Protein 6XD4 (pdb70)

Foldseek 3Di:
DDAAADDDDAAEAEFAQFDFPPPPCVKDKDWDFKAFQFLVRQQQAWFLFKFGHCPQQPNTDTWDFWFAKDKKWKAQVVVGDIDIDIQGTDGSVSRCVVQLVVQVPDDFFWQADKDKDKTWGDFLCNCCVVRNHNYPSCVLQVFQDDDVFRGTGQPAATKMKMDMWHFRIKIADQDPDARGDDPPIDPVNYFIKGWGIFTFGKKIKMKHANDDPVVVVVLVVVCLCQCQVVVHLPDDPVNQVRQQGIWIWIFMCHLQSDTDTDIDGGSVVCNVVSHGHTADSVRRGTTGMTGIATRPRRHTDMHMYMYPHHHQAKEKEKDWADDWDQVDDPVPLWTKIWDKTWIKIFIARTPVRRFYFDDFPDKWKKKWWKWKDADPFFDADVDPVPGPTPIDIDIAIGGSVVRDRMDTDQDDPPDSMDTAWIWIQPPPGHTGIIIGIDMDTDDDPRHHYDYD

InterPro domains:
  IPR001869 Thiol-activated cytolysin [PF01289] (85-357)
  IPR001869 Thiol-activated cytolysin [PR01400] (99-115)
  IPR001869 Thiol-activated cytolysin [PR01400] (241-264)
  IPR001869 Thiol-activated cytolysin [PR01400] (298-315)
  IPR001869 Thiol-activated cytolysin [PR01400] (344-371)
  IPR036359 Thiol-activated cytolysin superfamily [SSF56978] (83-388)
  IPR036363 Thiol-activated cytolysin, alpha-beta domain superfamily [G3DSA:3.90.840.10] (71-267)
  IPR036363 Thiol-activated cytolysin, alpha-beta domain superfamily [G3DSA:3.90.840.10] (268-357)

Sequence (452 aa):
TNNARVELPVINITSFGTKPSFLNIETKEFESSESVVLNHLNRYVFPGSLLGNSIQDLNYKPVFASLNPITVSLSIPAINQNTAITITNPSLSATRAAVYNYLKTADFTQNGQLSYSIQQFSSYDELKVAFGSNVNSRNLFGKNSSSTNVEEGVARQSGFYVKFYQTSFTLDDVPNGSLVKDNNFDSEGIEPVYVSSISYGRGILAIETNEKAEDAKRIINETFNKLFYKKQTNFSQEEKSFIEGADFNLYLVGGDGSTASQQSFKGYEAFVNNHVSQGTFSKDQPGVPIFCSYSYLKDNSPVKTKFKFDIKRPPLYVKLVKENKDINFNDPDGGIYDNKKEAILKIYFYKNRSLVPTLPNPYINFKIREKKKKWQSIAPVYYYSSLDQVPFNISERILTKQNTLQNIFATIQTQDNTEFSLISRIIRGGPAGFRAIEINDYELVEDSNYIIIKD

Secondary structure (DSSP, 8-state):
------PPPPEEEEEES---TTS---EEEEEE--EE--GGGGGG-STT-B---SSTTS--------B--EEEEEEEGGGTEEEEEEESS-SHHHHHHHHHHHHHHS---SS-EEEEEEEEESSGGGGHHHHTS---HHHHHT-SS-BTTB-----SSEEEEEEEEEEEEEE----SS-SBS-TT---TT---EEEEEEEEE--EEEEEESS-HHHHHHHHHHHHIIIIIT------HHHHHHHHHSEEEEEEE-TTS-EEEEEE-SHHHHHHHHSPP---SSS--EEEEEEEEETTT-PBP-EEEEEEEEPPP-EEEEEEE--EEES---SSSEEEEEEEEEEEEEEESSTT--B----TTPPEEEEEEEEEEEEEEEE--SSGGGS--EEEEEEEEE--TT-SSEEEE--BTTBS-EEEEEEEEE---SEEEEEEEEEEEPPBTTBEEE--

Solvent-accessible surface area: 21923 Å² total

Nearest PDB structures (foldseek):
  6xd4-assembly1_A  TM=1.002E+00  e=4.221E-94  Elizabethkingia anophelis
  8g33-assembly1_A  TM=8.822E-01  e=4.189E-73  Elizabethkingia anophelis Ag1
  8g32-assembly1_A  TM=8.192E-01  e=3.496E-24  Elizabethkingia anophelis Ag1
  8g32-assembly2_B  TM=7.578E-01  e=5.707E-24  Elizabethkingia anophelis Ag1
  5aoe-assembly2_B  TM=5.528E-01  e=1.259E-18  Streptococcus pneumoniae

Radius of gyration: 31.75 Å; Cα contacts (8 Å, |Δi|>4): 1108; chains: 1; bounding box: 93×79×48 Å

B-factor: mean 65.63, std 24.32, range [30.53, 226.49]

Structure (mmCIF, N/CA/C/O backbone):
data_6XD4
#
_entry.id   6XD4
#
_cell.length_a   121.740
_cell.length_b   121.740
_cell.length_c   88.910
_cell.angle_alpha   90.000
_cell.angle_beta   90.000
_cell.angle_gamma   90.000
#
_symmetry.space_group_name_H-M   'P 42 21 2'
#
loop_
_entity.id
_entity.type
_entity.pdbx_description
1 polymer Hemolysin
2 non-polymer 'SODIUM ION'
3 non-polymer 'ACETATE ION'
4 water water
#
loop_
_atom_site.group_PDB
_atom_site.id
_atom_site.type_symbol
_atom_site.label_atom_id
_atom_site.label_alt_id
_atom_site.label_comp_id
_atom_site.label_asym_id
_atom_site.label_entity_id
_atom_site.label_seq_id
_atom_site.pdbx_PDB_ins_code
_atom_site.Cartn_x
_atom_site.Cartn_y
_atom_site.Cartn_z
_atom_site.occupancy
_atom_site.B_iso_or_equiv
_atom_site.auth_seq_id
_atom_site.auth_comp_id
_atom_site.auth_asym_id
_atom_site.auth_atom_id
_atom_site.pdbx_PDB_model_num
ATOM 1 N N . THR A 1 32 ? 6.378 -24.079 -2.437 1.00 118.49 34 THR A N 1
ATOM 2 C CA . THR A 1 32 ? 5.309 -24.837 -1.771 1.00 129.12 34 THR A CA 1
ATOM 3 C C . THR A 1 32 ? 4.143 -23.896 -1.400 1.00 133.97 34 THR A C 1
ATOM 4 O O . THR A 1 32 ? 2.972 -24.261 -1.558 1.00 130.98 34 THR A O 1
ATOM 14 N N . ASN A 1 33 ? 4.464 -22.689 -0.918 1.00 132.60 35 ASN A N 1
ATOM 15 C CA . ASN A 1 33 ? 3.456 -21.682 -0.582 1.00 134.26 35 ASN A CA 1
ATOM 16 C C . ASN A 1 33 ? 3.858 -20.344 -1.200 1.00 130.12 35 ASN A C 1
ATOM 17 O O . ASN A 1 33 ? 4.341 -20.321 -2.332 1.00 126.90 35 ASN A O 1
ATOM 28 N N . ASN A 1 34 ? 3.667 -19.229 -0.497 1.00 127.92 36 ASN A N 1
ATOM 29 C CA . ASN A 1 34 ? 3.993 -17.938 -1.099 1.00 117.15 36 ASN A CA 1
ATOM 30 C C . ASN A 1 34 ? 5.510 -17.729 -1.121 1.00 110.70 36 ASN A C 1
ATOM 31 O O . ASN A 1 34 ? 6.261 -18.356 -0.363 1.00 105.16 36 ASN A O 1
ATOM 59 N N . ALA A 1 36 ? 9.000 -14.897 -1.937 1.00 56.90 38 ALA A N 1
ATOM 60 C CA . ALA A 1 36 ? 9.519 -13.529 -1.962 1.00 60.13 38 ALA A CA 1
ATOM 61 C C . ALA A 1 36 ? 10.413 -13.334 -3.182 1.00 50.02 38 ALA A C 1
ATOM 62 O O . ALA A 1 36 ? 11.213 -14.208 -3.526 1.00 45.52 38 ALA A O 1
ATOM 69 N N . ARG A 1 37 ? 10.263 -12.196 -3.852 1.00 46.19 39 ARG A N 1
ATOM 70 C CA . ARG A 1 37 ? 11.148 -11.863 -4.953 1.00 51.10 39 ARG A CA 1
ATOM 71 C C . ARG A 1 37 ? 12.352 -11.147 -4.352 1.00 51.27 39 ARG A C 1
ATOM 72 O O . ARG A 1 37 ? 12.218 -10.019 -3.860 1.00 52.76 39 ARG A O 1
ATOM 93 N N . VAL A 1 38 ? 13.507 -11.806 -4.357 1.00 48.00 40 VAL A N 1
ATOM 94 C CA . VAL A 1 38 ? 14.761 -11.165 -3.943 1.00 51.35 40 VAL A CA 1
ATOM 95 C C . VAL A 1 38 ? 15.164 -10.176 -5.033 1.00 47.99 40 VAL A C 1
ATOM 96 O O . VAL A 1 38 ? 15.463 -10.585 -6.161 1.00 53.54 40 VAL A O 1
ATOM 109 N N . GLU A 1 39 ? 15.110 -8.883 -4.715 1.00 49.51 41 GLU A N 1
ATOM 110 C CA . GLU A 1 39 ? 15.683 -7.839 -5.556 1.00 62.06 41 GLU A CA 1
ATOM 111 C C . GLU A 1 39 ? 17.155 -8.103 -5.855 1.00 63.68 41 GLU A C 1
ATOM 112 O O . GLU A 1 39 ? 17.977 -8.257 -4.944 1.00 59.27 41 GLU A O 1
ATOM 124 N N . LEU A 1 40 ? 17.494 -8.158 -7.125 1.00 62.89 42 LEU A N 1
ATOM 125 C CA . LEU A 1 40 ? 18.896 -8.324 -7.498 1.00 68.67 42 LEU A CA 1
ATOM 126 C C . LEU A 1 40 ? 19.617 -7.001 -7.257 1.00 59.53 42 LEU A C 1
ATOM 127 O O . LEU A 1 40 ? 19.192 -5.959 -7.794 1.00 53.91 42 LEU A O 1
ATOM 143 N N . PRO A 1 41 ? 20.680 -6.973 -6.461 1.00 63.80 43 PRO A N 1
ATOM 144 C CA . PRO A 1 41 ? 21.348 -5.685 -6.200 1.00 60.03 43 PRO A CA 1
ATOM 145 C C . PRO A 1 41 ? 21.965 -5.089 -7.458 1.00 65.13 43 PRO A C 1
ATOM 146 O O . PRO A 1 41 ? 22.279 -5.794 -8.441 1.00 50.66 43 PRO A O 1
ATOM 157 N N . VAL A 1 42 ? 22.102 -3.768 -7.431 1.00 59.92 44 VAL A N 1
ATOM 158 C CA . VAL A 1 42 ? 22.862 -3.092 -8.468 1.00 63.97 44 VAL A CA 1
ATOM 159 C C . VAL A 1 42 ? 24.320 -3.472 -8.314 1.00 51.52 44 VAL A C 1
ATOM 160 O O . VAL A 1 42 ? 24.869 -3.418 -7.214 1.00 58.82 44 VAL A O 1
ATOM 173 N N . ILE A 1 43 ? 24.935 -3.933 -9.394 1.00 50.07 45 ILE A N 1
ATOM 174 C CA . ILE A 1 43 ? 26.362 -4.231 -9.382 1.00 58.23 45 ILE A CA 1
ATOM 175 C C . ILE A 1 43 ? 27.124 -2.903 -9.441 1.00 55.50 45 ILE A C 1
ATOM 176 O O . ILE A 1 43 ? 27.069 -2.189 -10.448 1.00 51.12 45 ILE A O 1
ATOM 192 N N . ASN A 1 44 ? 27.846 -2.581 -8.375 1.00 61.18 46 ASN A N 1
ATOM 193 C CA . ASN A 1 44 ? 28.648 -1.359 -8.335 1.00 70.74 46 ASN A CA 1
ATOM 194 C C . ASN A 1 44 ? 30.068 -1.601 -8.833 1.00 55.63 46 ASN A C 1
ATOM 195 O O . ASN A 1 44 ? 30.823 -2.371 -8.226 1.00 63.05 46 ASN A O 1
ATOM 206 N N . ILE A 1 45 ? 30.423 -0.929 -9.925 1.00 51.55 47 ILE A N 1
ATOM 207 C CA . ILE A 1 45 ? 31.748 -0.996 -10.528 1.00 64.95 47 ILE A CA 1
ATOM 208 C C . ILE A 1 45 ? 32.426 0.366 -10.364 1.00 60.80 47 ILE A C 1
ATOM 209 O O . ILE A 1 45 ? 31.883 1.396 -10.791 1.00 53.48 47 ILE A O 1
ATOM 225 N N . THR A 1 46 ? 33.612 0.378 -9.746 1.00 54.72 48 THR A N 1
ATOM 226 C CA . THR A 1 46 ? 34.484 1.547 -9.740 1.00 54.96 48 THR A CA 1
ATOM 227 C C . THR A 1 46 ? 35.429 1.447 -10.940 1.00 61.24 48 THR A C 1
ATOM 228 O O . THR A 1 46 ? 36.167 0.457 -11.081 1.00 56.64 48 THR A O 1
ATOM 239 N N . SER A 1 47 ? 35.385 2.451 -11.820 1.00 56.10 49 SER A N 1
ATOM 240 C CA . SER A 1 47 ? 36.338 2.575 -12.913 1.00 60.30 49 SER A CA 1
ATOM 241 C C . SER A 1 47 ? 37.129 3.867 -12.735 1.00 59.51 49 SER A C 1
ATOM 242 O O . SER A 1 47 ? 36.810 4.718 -11.904 1.00 51.03 49 SER A O 1
ATOM 250 N N . PHE A 1 48 ? 38.202 3.993 -13.542 1.00 62.97 50 PHE A N 1
ATOM 251 C CA . PHE A 1 48 ? 39.177 5.104 -13.450 1.00 60.98 50 PHE A CA 1
ATOM 252 C C . PHE A 1 48 ? 39.325 5.688 -14.854 1.00 47.37 50 PHE A C 1
ATOM 253 O O . PHE A 1 48 ? 40.227 5.308 -15.620 1.00 53.06 50 PHE A O 1
ATOM 270 N N . GLY A 1 49 ? 38.368 6.544 -15.208 1.00 53.50 51 GLY A N 1
ATOM 271 C CA . GLY A 1 49 ? 38.323 7.205 -16.490 1.00 53.36 51 GLY A CA 1
ATOM 272 C C . GLY A 1 49 ? 37.731 6.419 -17.629 1.00 49.29 51 GLY A C 1
ATOM 273 O O . GLY A 1 49 ? 37.762 6.895 -18.770 1.00 53.44 51 GLY A O 1
ATOM 277 N N . THR A 1 50 ? 37.181 5.235 -17.380 1.00 53.77 52 THR A N 1
ATOM 278 C CA . THR A 1 50 ? 36.704 4.397 -18.471 1.00 50.60 52 THR A CA 1
ATOM 279 C C . THR A 1 50 ? 35.256 4.013 -18.259 1.00 53.31 52 THR A C 1
ATOM 280 O O . THR A 1 50 ? 34.767 3.961 -17.128 1.00 51.71 52 THR A O 1
ATOM 291 N N . LYS A 1 51 ? 34.592 3.724 -19.368 1.00 55.02 53 LYS A N 1
ATOM 292 C CA . LYS A 1 51 ? 33.241 3.170 -19.342 1.00 65.26 53 LYS A CA 1
ATOM 293 C C . LYS A 1 51 ? 32.990 2.488 -20.665 1.00 56.54 53 LYS A C 1
ATOM 294 O O . LYS A 1 51 ? 33.730 2.697 -21.624 1.00 51.37 53 LYS A O 1
ATOM 313 N N . PRO A 1 52 ? 31.987 1.622 -20.738 1.00 51.21 54 PRO A N 1
ATOM 314 C CA . PRO A 1 52 ? 31.600 1.035 -22.022 1.00 63.46 54 PRO A CA 1
ATOM 315 C C . PRO A 1 52 ? 31.092 2.077 -23.017 1.00 57.56 54 PRO A C 1
ATOM 316 O O . PRO A 1 52 ? 30.381 3.017 -22.649 1.00 57.70 54 PRO A O 1
ATOM 327 N N . SER A 1 53 ? 31.429 1.847 -24.292 1.00 65.37 55 SER A N 1
ATOM 328 C CA . SER A 1 53 ? 31.146 2.788 -25.372 1.00 64.84 55 SER A CA 1
ATOM 329 C C . SER A 1 53 ? 29.662 3.111 -25.479 1.00 72.50 55 SER A C 1
ATOM 330 O O . SER A 1 53 ? 29.296 4.251 -25.770 1.00 83.14 55 SER A O 1
ATOM 338 N N . PHE A 1 54 ? 28.787 2.121 -25.279 1.00 70.42 56 PHE A N 1
ATOM 339 C CA . PHE A 1 54 ? 27.338 2.414 -25.327 1.00 77.10 56 PHE A CA 1
ATOM 340 C C . PHE A 1 54 ? 26.821 3.319 -24.111 1.00 86.24 56 PHE A C 1
ATOM 341 O O . PHE A 1 54 ? 25.602 3.378 -23.934 1.00 90.02 56 PHE A O 1
ATOM 358 N N . LEU A 1 55 ? 27.622 4.011 -23.299 1.00 93.64 57 LEU A N 1
ATOM 359 C CA . LEU A 1 55 ? 27.124 4.924 -22.276 1.00 102.22 57 LEU A CA 1
ATOM 360 C C . LEU A 1 55 ? 27.359 6.379 -22.692 1.00 116.79 57 LEU A C 1
ATOM 361 O O . LEU A 1 55 ? 28.268 6.682 -23.478 1.00 108.96 57 LEU A O 1
ATOM 377 N N . ASN A 1 56 ? 26.527 7.277 -22.155 1.00 123.73 58 ASN A N 1
ATOM 378 C CA . ASN A 1 56 ? 26.545 8.709 -22.473 1.00 132.72 58 ASN A CA 1
ATOM 379 C C . ASN A 1 56 ? 26.648 8.943 -23.987 1.00 139.25 58 ASN A C 1
ATOM 380 O O . ASN A 1 56 ? 27.629 9.483 -24.510 1.00 135.08 58 ASN A O 1
ATOM 391 N N . ILE A 1 57 ? 25.586 8.529 -24.678 1.00 136.27 59 ILE A N 1
ATOM 392 C CA . ILE A 1 57 ? 25.519 8.643 -26.130 1.00 128.63 59 ILE A CA 1
ATOM 393 C C . ILE A 1 57 ? 24.068 8.778 -26.582 1.00 145.40 59 ILE A C 1
ATOM 394 O O . ILE A 1 57 ? 23.293 9.546 -26.004 1.00 114.66 59 ILE A O 1
ATOM 398 N N . GLU A 1 77 ? 31.583 10.942 -10.885 1.00 81.53 79 GLU A N 1
ATOM 399 C CA . GLU A 1 77 ? 30.636 10.648 -11.958 1.00 90.70 79 GLU A CA 1
ATOM 400 C C . GLU A 1 77 ? 30.047 9.234 -11.799 1.00 97.93 79 GLU A C 1
ATOM 401 O O . GLU A 1 77 ? 30.727 8.336 -11.305 1.00 91.80 79 GLU A O 1
ATOM 412 N N . THR A 1 78 ? 28.785 9.047 -12.224 1.00 108.96 80 THR A N 1
ATOM 413 C CA . THR A 1 78 ? 28.034 7.808 -12.016 1.00 96.21 80 THR A CA 1
ATOM 414 C C . THR A 1 78 ? 27.121 7.525 -13.208 1.00 99.54 80 THR A C 1
ATOM 415 O O . THR A 1 78 ? 26.495 8.442 -13.745 1.00 99.31 80 THR A O 1
ATOM 426 N N . LYS A 1 79 ? 27.047 6.245 -13.610 1.00 97.82 81 LYS A N 1
ATOM 427 C CA . LYS A 1 79 ? 26.255 5.806 -14.766 1.00 97.79 81 LYS A CA 1
ATOM 428 C C . LYS A 1 79 ? 25.516 4.505 -14.451 1.00 91.88 81 LYS A C 1
ATOM 429 O O . LYS A 1 79 ? 26.167 3.514 -14.099 1.00 80.91 81 LYS A O 1
ATOM 448 N N . GLU A 1 80 ? 24.177 4.485 -14.633 1.00 88.56 82 GLU A N 1
ATOM 449 C CA . GLU A 1 80 ? 23.325 3.312 -14.382 1.00 79.50 82 GLU A CA 1
ATOM 450 C C . GLU A 1 80 ? 22.816 2.748 -15.707 1.00 81.27 82 GLU A C 1
ATOM 451 O O . GLU A 1 80 ? 22.371 3.501 -16.575 1.00 83.00 82 GLU A O 1
ATOM 463 N N . PHE A 1 81 ? 22.905 1.423 -15.874 1.00 78.74 83 PHE A N 1
ATOM 464 C CA . PHE A 1 81 ? 22.431 0.776 -17.098 1.00 75.05 83 PHE A CA 1
ATOM 465 C C . PHE A 1 81 ? 22.144 -0.704 -16.848 1.00 59.98 83 PHE A C 1
ATOM 466 O O . PHE A 1 81 ? 22.479 -1.259 -15.802 1.00 63.34 83 PHE A O 1
ATOM 483 N N . GLU A 1 82 ? 21.513 -1.337 -17.830 1.00 57.18 84 GLU A N 1
ATOM 484 C CA . GLU A 1 82 ? 20.952 -2.666 -17.646 1.00 67.05 84 GLU A CA 1
ATOM 485 C C . GLU A 1 82 ? 21.408 -3.635 -18.730 1.00 61.57 84 GLU A C 1
ATOM 486 O O . GLU A 1 82 ? 21.685 -3.267 -19.871 1.00 60.22 84 GLU A O 1
ATOM 498 N N . SER A 1 83 ? 21.490 -4.897 -18.353 1.00 56.56 85 SER A N 1
ATOM 499 C CA . SER A 1 83 ? 21.775 -5.962 -19.296 1.00 62.85 85 SER A CA 1
ATOM 500 C C . SER A 1 83 ? 20.792 -7.082 -18.989 1.00 56.22 85 SER A C 1
ATOM 501 O O . SER A 1 83 ? 20.264 -7.181 -17.873 1.00 52.45 85 SER A O 1
ATOM 509 N N . SER A 1 84 ? 20.554 -7.932 -20.006 1.00 51.62 86 SER A N 1
ATOM 510 C CA . SER A 1 84 ? 19.598 -9.015 -19.909 1.00 54.69 86 SER A CA 1
ATOM 511 C C . SER A 1 84 ? 20.164 -10.306 -20.455 1.00 57.15 86 SER A C 1
ATOM 512 O O . SER A 1 84 ? 19.397 -11.250 -20.683 1.00 63.38 86 SER A O 1
ATOM 520 N N . GLU A 1 85 ? 21.463 -10.373 -20.697 1.00 53.73 87 GLU A N 1
ATOM 521 C CA . GLU A 1 85 ? 22.141 -11.584 -21.152 1.00 48.29 87 GLU A CA 1
ATOM 522 C C . GLU A 1 85 ? 23.318 -11.810 -20.202 1.00 44.96 87 GLU A C 1
ATOM 523 O O . GLU A 1 85 ? 23.959 -10.851 -19.769 1.00 51.62 87 GLU A O 1
ATOM 535 N N . SER A 1 86 ? 23.577 -13.064 -19.838 1.00 43.91 88 SER A N 1
ATOM 536 C CA . SER A 1 86 ? 24.667 -13.383 -18.931 1.00 35.10 88 SER A CA 1
ATOM 537 C C . SER A 1 86 ? 25.504 -14.442 -19.594 1.00 40.02 88 SER A C 1
ATOM 538 O O . SER A 1 86 ? 24.970 -15.459 -20.052 1.00 39.07 88 SER A O 1
ATOM 546 N N . VAL A 1 87 ? 26.822 -14.209 -19.615 1.00 33.98 89 VAL A N 1
ATOM 547 C CA . VAL A 1 87 ? 27.704 -15.254 -20.085 1.00 36.74 89 VAL A CA 1
ATOM 548 C C . VAL A 1 87 ? 27.590 -16.448 -19.185 1.00 35.24 89 VAL A C 1
ATOM 549 O O . VAL A 1 87 ? 27.556 -16.337 -17.953 1.00 38.36 89 VAL A O 1
ATOM 562 N N . VAL A 1 88 ? 27.539 -17.620 -19.798 1.00 34.55 90 VAL A N 1
ATOM 563 C CA . VAL A 1 88 ? 27.365 -18.886 -19.085 1.00 35.09 90 VAL A CA 1
ATOM 564 C C . VAL A 1 88 ? 28.741 -19.535 -19.004 1.00 36.55 90 VAL A C 1
ATOM 565 O O . VAL A 1 88 ? 29.214 -20.088 -19.987 1.00 34.63 90 VAL A O 1
ATOM 578 N N . LEU A 1 89 ? 29.417 -19.398 -17.860 1.00 44.23 91 LEU A N 1
ATOM 579 C CA . LEU A 1 89 ? 30.705 -20.078 -17.687 1.00 42.36 91 LEU A CA 1
ATOM 580 C C . LEU A 1 89 ? 30.454 -21.567 -17.838 1.00 43.18 91 LEU A C 1
ATOM 581 O O . LEU A 1 89 ? 29.414 -22.068 -17.421 1.00 45.09 91 LEU A O 1
ATOM 597 N N . ASN A 1 90 ? 31.407 -22.278 -18.426 1.00 38.51 92 ASN A N 1
ATOM 598 C CA . ASN A 1 90 ? 31.131 -23.631 -18.869 1.00 50.57 92 ASN A CA 1
ATOM 599 C C . ASN A 1 90 ? 30.985 -24.619 -17.722 1.00 46.50 92 ASN A C 1
ATOM 600 O O . ASN A 1 90 ? 30.469 -25.706 -17.960 1.00 41.81 92 ASN A O 1
ATOM 611 N N . HIS A 1 91 ? 31.430 -24.286 -16.491 1.00 40.33 93 HIS A N 1
ATOM 612 C CA . HIS A 1 91 ? 31.126 -25.173 -15.368 1.00 51.76 93 HIS A CA 1
ATOM 613 C C . HIS A 1 91 ? 29.645 -25.138 -15.012 1.00 49.19 93 HIS A C 1
ATOM 614 O O . HIS A 1 91 ? 29.158 -26.074 -14.366 1.00 48.54 93 HIS A O 1
ATOM 628 N N . LEU A 1 92 ? 28.916 -24.140 -15.507 1.00 42.69 94 LEU A N 1
ATOM 629 C CA . LEU A 1 92 ? 27.493 -24.004 -15.249 1.00 38.13 94 LEU A CA 1
ATOM 630 C C . LEU A 1 92 ? 26.599 -24.502 -16.369 1.00 43.37 94 LEU A C 1
ATOM 631 O O . LEU A 1 92 ? 25.387 -24.404 -16.250 1.00 42.04 94 LEU A O 1
ATOM 647 N N . ASN A 1 93 ? 27.152 -25.106 -17.405 1.00 36.32 95 ASN A N 1
ATOM 648 C CA . ASN A 1 93 ? 26.355 -25.421 -18.593 1.00 41.86 95 ASN A CA 1
ATOM 649 C C . ASN A 1 93 ? 25.198 -26.370 -18.291 1.00 43.65 95 ASN A C 1
ATOM 650 O O . ASN A 1 93 ? 24.193 -26.355 -19.006 1.00 39.96 95 ASN A O 1
ATOM 661 N N . ARG A 1 94 ? 25.362 -27.250 -17.306 1.00 46.19 96 ARG A N 1
ATOM 662 C CA . ARG A 1 94 ? 24.333 -28.214 -16.944 1.00 44.09 96 ARG A CA 1
ATOM 663 C C . ARG A 1 94 ? 23.067 -27.560 -16.393 1.00 37.98 96 ARG A C 1
ATOM 664 O O . ARG A 1 94 ? 22.006 -28.179 -16.439 1.00 39.54 96 ARG A O 1
ATOM 685 N N . TYR A 1 95 ? 23.162 -26.347 -15.849 1.00 38.23 97 TYR A N 1
ATOM 686 C CA . TYR A 1 95 ? 22.008 -25.624 -15.335 1.00 42.92 97 TYR A CA 1
ATOM 687 C C . TYR A 1 95 ? 21.378 -24.703 -16.379 1.00 44.17 97 TYR A C 1
ATOM 688 O O . TYR A 1 95 ? 20.400 -24.009 -16.069 1.00 39.41 97 TYR A O 1
ATOM 706 N N . VAL A 1 96 ? 21.890 -24.662 -17.599 1.00 39.81 98 VAL A N 1
ATOM 707 C CA . VAL A 1 96 ? 21.478 -23.653 -18.571 1.00 36.24 98 VAL A CA 1
ATOM 708 C C . VAL A 1 96 ? 20.876 -24.394 -19.756 1.00 35.18 98 VAL A C 1
ATOM 709 O O . VAL A 1 96 ? 21.544 -24.834 -20.688 1.00 46.98 98 VAL A O 1
ATOM 722 N N . PHE A 1 97 ? 19.555 -24.537 -19.707 1.00 39.27 99 PHE A N 1
ATOM 723 C CA . PHE A 1 97 ? 18.735 -25.179 -20.699 1.00 43.65 99 PHE A CA 1
ATOM 724 C C . PHE A 1 97 ? 17.368 -24.521 -20.630 1.00 37.48 99 PHE A C 1
ATOM 725 O O . PHE A 1 97 ? 16.987 -23.984 -19.575 1.00 36.22 99 PHE A O 1
ATOM 742 N N . PRO A 1 98 ? 16.620 -24.501 -21.722 1.00 40.89 100 PRO A N 1
ATOM 743 C CA . PRO A 1 98 ? 15.288 -23.890 -21.677 1.00 44.86 100 PRO A CA 1
ATOM 744 C C . PRO A 1 98 ? 14.444 -24.530 -20.574 1.00 39.66 100 PRO A C 1
ATOM 745 O O . PRO A 1 98 ? 14.337 -25.763 -20.484 1.00 40.60 100 PRO A O 1
ATOM 756 N N . GLY A 1 99 ? 13.830 -23.684 -19.742 1.00 42.37 101 GLY A N 1
ATOM 757 C CA . GLY A 1 99 ? 13.047 -24.119 -18.609 1.00 45.61 101 GLY A CA 1
ATOM 758 C C . GLY A 1 99 ? 13.805 -24.280 -17.308 1.00 44.23 101 GLY A C 1
ATOM 759 O O . GLY A 1 99 ? 13.173 -24.454 -16.246 1.00 48.73 101 GLY A O 1
ATOM 763 N N . SER A 1 100 ? 15.128 -24.265 -17.345 1.00 47.66 102 SER A N 1
ATOM 764 C CA . SER A 1 100 ? 15.892 -24.537 -16.145 1.00 41.89 102 SER A CA 1
ATOM 765 C C . SER A 1 100 ? 15.484 -23.576 -15.043 1.00 39.97 102 SER A C 1
ATOM 766 O O . SER A 1 100 ? 15.518 -22.362 -15.224 1.00 41.13 102 SER A O 1
ATOM 774 N N . LEU A 1 101 ? 15.117 -24.122 -13.893 1.00 39.72 103 LEU A N 1
ATOM 775 C CA . LEU A 1 101 ? 14.598 -23.355 -12.778 1.00 38.45 103 LEU A CA 1
ATOM 776 C C . LEU A 1 101 ? 15.692 -23.177 -11.750 1.00 40.76 103 LEU A C 1
ATOM 777 O O . LEU A 1 101 ? 16.280 -24.164 -11.286 1.00 46.51 103 LEU A O 1
ATOM 793 N N . LEU A 1 102 ? 15.956 -21.929 -11.376 1.00 42.42 104 LEU A N 1
ATOM 794 C CA . LEU A 1 102 ? 17.101 -21.588 -10.542 1.00 44.68 104 LEU A CA 1
ATOM 795 C C . LEU A 1 102 ? 16.663 -20.676 -9.409 1.00 43.93 104 LEU A C 1
ATOM 796 O O . LEU A 1 102 ? 15.754 -19.862 -9.559 1.00 35.92 104 LEU A O 1
ATOM 829 N N . GLY A 1 104 ? 16.175 -17.595 -7.286 1.00 47.47 106 GLY A N 1
ATOM 830 C CA . GLY A 1 104 ? 16.147 -16.207 -7.733 1.00 38.12 106 GLY A CA 1
ATOM 831 C C . GLY A 1 104 ? 17.238 -15.323 -7.173 1.00 50.09 106 GLY A C 1
ATOM 832 O O . GLY A 1 104 ? 17.487 -14.239 -7.724 1.00 53.04 106 GLY A O 1
ATOM 836 N N . ASN A 1 105 ? 17.889 -15.758 -6.097 1.00 45.76 107 ASN A N 1
ATOM 837 C CA . ASN A 1 105 ? 18.946 -15.014 -5.428 1.00 53.40 107 ASN A CA 1
ATOM 838 C C . ASN A 1 105 ? 20.309 -15.664 -5.634 1.00 51.01 107 ASN A C 1
ATOM 839 O O . ASN A 1 105 ? 21.254 -15.371 -4.902 1.00 59.34 107 ASN A O 1
ATOM 850 N N . SER A 1 106 ? 20.421 -16.530 -6.630 1.00 49.38 108 SER A N 1
ATOM 851 C CA . SER A 1 106 ? 21.626 -17.283 -6.880 1.00 47.82 108 SER A CA 1
ATOM 852 C C . SER A 1 106 ? 22.195 -17.078 -8.286 1.00 45.57 108 SER A C 1
ATOM 853 O O . SER A 1 106 ? 23.168 -17.760 -8.637 1.00 47.41 108 SER A O 1
ATOM 861 N N . ILE A 1 107 ? 21.633 -16.185 -9.102 1.00 47.42 109 ILE A N 1
ATOM 862 C CA . ILE A 1 107 ? 21.996 -16.082 -10.521 1.00 48.29 109 ILE A CA 1
ATOM 863 C C . ILE A 1 107 ? 23.011 -14.975 -10.761 1.00 50.33 109 ILE A C 1
ATOM 864 O O . ILE A 1 107 ? 23.851 -15.103 -11.652 1.00 44.06 109 ILE A O 1
ATOM 880 N N . GLN A 1 108 ? 22.892 -13.853 -10.047 1.00 38.03 110 GLN A N 1
ATOM 881 C CA . GLN A 1 108 ? 23.756 -12.710 -10.330 1.00 49.44 110 GLN A CA 1
ATOM 882 C C . GLN A 1 108 ? 25.220 -12.998 -9.959 1.00 50.05 110 GLN A C 1
ATOM 883 O O . GLN A 1 108 ? 26.134 -12.553 -10.648 1.00 44.62 110 GLN A O 1
ATOM 897 N N . ASP A 1 109 ? 25.473 -13.763 -8.903 1.00 46.62 111 ASP A N 1
ATOM 898 C CA . ASP A 1 109 ? 26.827 -14.152 -8.524 1.00 45.61 111 ASP A CA 1
ATOM 899 C C . ASP A 1 109 ? 27.262 -15.431 -9.218 1.00 54.03 111 ASP A C 1
ATOM 900 O O . ASP A 1 109 ? 28.329 -15.976 -8.906 1.00 51.10 111 ASP A O 1
ATOM 909 N N . LEU A 1 110 ? 26.449 -15.915 -10.151 1.00 52.40 112 LEU A N 1
ATOM 910 C CA . LEU A 1 110 ? 26.640 -17.164 -10.869 1.00 51.05 112 LEU A CA 1
ATOM 911 C C . LEU A 1 110 ? 26.723 -18.369 -9.950 1.00 43.87 112 LEU A C 1
ATOM 912 O O . LEU A 1 110 ? 27.243 -19.406 -10.326 1.00 49.52 112 LEU A O 1
ATOM 928 N N . ASN A 1 111 ? 26.255 -18.279 -8.728 1.00 46.01 113 ASN A N 1
ATOM 929 C CA . ASN A 1 111 ? 26.284 -19.458 -7.867 1.00 54.58 113 ASN A CA 1
ATOM 930 C C . ASN A 1 111 ? 24.936 -20.155 -7.970 1.00 46.10 113 ASN A C 1
ATOM 931 O O . ASN A 1 111 ? 24.202 -20.313 -7.004 1.00 51.44 113 ASN A O 1
ATOM 942 N N . TYR A 1 112 ? 24.628 -20.527 -9.219 1.00 52.63 114 TYR A N 1
ATOM 943 C CA . TYR A 1 112 ? 23.369 -21.168 -9.575 1.00 49.13 114 TYR A CA 1
ATOM 944 C C . TYR A 1 112 ? 23.005 -22.247 -8.580 1.00 46.54 114 TYR A C 1
ATOM 945 O O . TYR A 1 112 ? 23.828 -23.105 -8.267 1.00 45.36 114 TYR A O 1
ATOM 963 N N . LYS A 1 113 ? 21.739 -22.250 -8.164 1.00 50.15 115 LYS A N 1
ATOM 964 C CA . LYS A 1 113 ? 21.172 -23.285 -7.303 1.00 49.62 115 LYS A CA 1
ATOM 965 C C . LYS A 1 113 ? 19.861 -23.733 -7.944 1.00 43.68 115 LYS A C 1
ATOM 966 O O . LYS A 1 113 ? 18.900 -22.939 -8.013 1.00 44.11 115 LYS A O 1
ATOM 985 N N . PRO A 1 114 ? 19.783 -24.930 -8.476 1.00 36.42 116 PRO A N 1
ATOM 986 C CA . PRO A 1 114 ? 18.574 -25.342 -9.181 1.00 47.82 116 PRO A CA 1
ATOM 987 C C . PRO A 1 114 ? 17.435 -25.569 -8.219 1.00 46.04 116 PRO A C 1
ATOM 988 O O . PRO A 1 114 ? 17.626 -25.951 -7.067 1.00 51.70 116 PRO A O 1
ATOM 999 N N . VAL A 1 115 ? 16.236 -25.294 -8.707 1.00 48.75 117 VAL A N 1
ATOM 1000 C CA . VAL A 1 115 ? 15.011 -25.611 -8.007 1.00 43.60 117 VAL A CA 1
ATOM 1001 C C . VAL A 1 115 ? 14.403 -26.782 -8.751 1.00 48.33 117 VAL A C 1
ATOM 1002 O O . VAL A 1 115 ? 14.094 -26.676 -9.944 1.00 44.51 117 VAL A O 1
ATOM 1015 N N . PHE A 1 116 ? 14.328 -27.915 -8.077 1.00 52.52 118 PHE A N 1
ATOM 1016 C CA . PHE A 1 116 ? 13.697 -29.111 -8.625 1.00 49.05 118 PHE A CA 1
ATOM 1017 C C . PHE A 1 116 ? 12.189 -28.975 -8.610 1.00 46.65 118 PHE A C 1
ATOM 1018 O O . PHE A 1 116 ? 11.583 -28.683 -7.573 1.00 51.39 118 PHE A O 1
ATOM 1035 N N . ALA A 1 117 ? 11.607 -29.114 -9.788 1.00 51.32 119 ALA A N 1
ATOM 1036 C CA . ALA A 1 117 ? 10.179 -28.947 -9.959 1.00 56.20 119 ALA A CA 1
ATOM 1037 C C . ALA A 1 117 ? 9.774 -29.729 -11.191 1.00 50.64 119 ALA A C 1
ATOM 1038 O O . ALA A 1 117 ? 10.587 -30.005 -12.067 1.00 51.79 119 ALA A O 1
ATOM 1045 N N . SER A 1 118 ? 8.493 -30.089 -11.256 1.00 65.52 120 SER A N 1
ATOM 1046 C CA . SER A 1 118 ? 7.960 -30.679 -12.479 1.00 62.69 120 SER A CA 1
ATOM 1047 C C . SER A 1 118 ? 7.412 -29.592 -13.387 1.00 47.19 120 SER A C 1
ATOM 1048 O O . SER A 1 118 ? 6.574 -28.782 -12.973 1.00 44.97 120 SER A O 1
ATOM 1056 N N . LEU A 1 119 ? 7.893 -29.568 -14.626 1.00 46.93 121 LEU A N 1
ATOM 1057 C CA . LEU A 1 119 ? 7.531 -28.520 -15.566 1.00 47.96 121 LEU A CA 1
ATOM 1058 C C . LEU A 1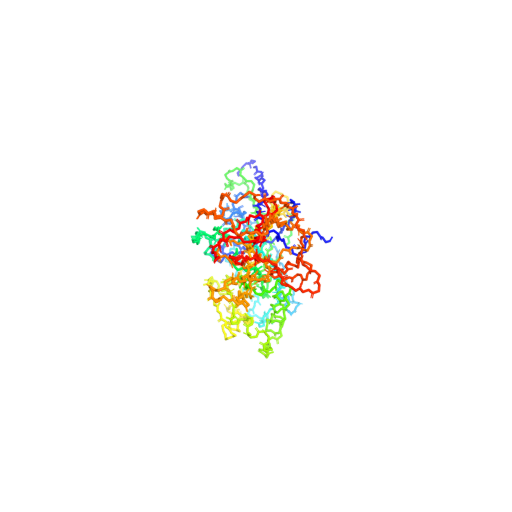 119 ? 6.611 -29.018 -16.675 1.00 43.90 121 LEU A C 1
ATOM 1059 O O . LEU A 1 119 ? 6.692 -30.175 -17.101 1.00 50.03 121 LEU A O 1
ATOM 1075 N N . ASN A 1 120 ? 5.717 -28.110 -17.120 1.00 44.36 122 ASN A N 1
ATOM 1076 C CA . ASN A 1 120 ? 4.869 -28.341 -18.277 1.00 49.05 122 ASN A CA 1
ATOM 1077 C C . ASN A 1 120 ? 5.706 -28.301 -19.545 1.00 47.97 122 ASN A C 1
ATOM 1078 O O . ASN A 1 120 ? 6.857 -27.858 -19.515 1.00 49.97 122 ASN A O 1
ATOM 1089 N N . PRO A 1 121 ? 5.162 -28.782 -20.659 1.00 49.16 123 PRO A N 1
ATOM 1090 C CA . PRO A 1 121 ? 5.911 -28.709 -21.917 1.00 45.12 123 PRO A CA 1
ATOM 1091 C C . PRO A 1 121 ? 6.222 -27.275 -22.299 1.00 46.91 123 PRO A C 1
ATOM 1092 O O . PRO A 1 121 ? 5.486 -26.332 -21.996 1.00 41.05 123 PRO A O 1
ATOM 1103 N N . ILE A 1 122 ? 7.295 -27.119 -23.047 1.00 44.16 124 ILE A N 1
ATOM 1104 C CA . ILE A 1 122 ? 7.766 -25.797 -23.430 1.00 46.64 124 ILE A CA 1
ATOM 1105 C C . ILE A 1 122 ? 7.986 -25.840 -24.923 1.00 35.78 124 ILE A C 1
ATOM 1106 O O . ILE A 1 122 ? 8.308 -26.884 -25.492 1.00 47.45 124 ILE A O 1
ATOM 1122 N N . THR A 1 123 ? 7.861 -24.705 -25.565 1.00 38.75 125 THR A N 1
ATOM 1123 C CA . THR A 1 123 ? 8.073 -24.636 -27.004 1.00 47.15 125 THR A CA 1
ATOM 1124 C C . THR A 1 123 ? 9.181 -23.627 -27.234 1.00 45.75 125 THR A C 1
ATOM 1125 O O . THR A 1 123 ? 9.133 -22.531 -26.682 1.00 40.32 125 THR A O 1
ATOM 1136 N N . VAL A 1 124 ? 10.186 -24.012 -28.010 1.00 42.03 126 VAL A N 1
ATOM 1137 C CA . VAL A 1 124 ? 11.363 -23.192 -28.220 1.00 44.52 126 VAL A CA 1
ATOM 1138 C C . VAL A 1 124 ? 11.516 -22.998 -29.716 1.00 46.27 126 VAL A C 1
ATOM 1139 O O . VAL A 1 124 ? 11.129 -23.850 -30.527 1.00 41.49 126 VAL A O 1
ATOM 1152 N N . SER A 1 125 ? 12.047 -21.839 -30.088 1.00 37.87 127 SER A N 1
ATOM 1153 C CA . SER A 1 125 ? 12.496 -21.605 -31.450 1.00 42.49 127 SER A CA 1
ATOM 1154 C C . SER A 1 125 ? 13.988 -21.881 -31.490 1.00 48.58 127 SER A C 1
ATOM 1155 O O . SER A 1 125 ? 14.748 -21.284 -30.718 1.00 41.84 127 SER A O 1
ATOM 1163 N N . LEU A 1 126 ? 14.379 -22.822 -32.346 1.00 39.80 128 LEU A N 1
ATOM 1164 C CA . LEU A 1 126 ? 15.770 -23.201 -32.606 1.00 45.56 128 LEU A CA 1
ATOM 1165 C C . LEU A 1 126 ? 16.186 -22.515 -33.900 1.00 41.27 128 LEU A C 1
ATOM 1166 O O . LEU A 1 126 ? 15.643 -22.800 -34.962 1.00 53.83 128 LEU A O 1
ATOM 1182 N N . SER A 1 127 ? 17.096 -21.570 -33.795 1.00 46.89 129 SER A N 1
ATOM 1183 C CA . SER A 1 127 ? 17.602 -20.810 -34.927 1.00 47.03 129 SER A CA 1
ATOM 1184 C C . SER A 1 127 ? 19.080 -21.080 -35.121 1.00 47.45 129 SER A C 1
ATOM 1185 O O . SER A 1 127 ? 19.828 -21.199 -34.147 1.00 41.40 129 SER A O 1
ATOM 1193 N N . ILE A 1 128 ? 19.475 -21.180 -36.388 1.00 48.57 130 ILE A N 1
ATOM 1194 C CA . ILE A 1 128 ? 20.862 -21.153 -36.860 1.00 42.76 130 ILE A CA 1
ATOM 1195 C C . ILE A 1 128 ? 20.995 -19.804 -37.541 1.00 46.85 130 ILE A C 1
ATOM 1196 O O . ILE A 1 128 ? 20.683 -19.693 -38.730 1.00 52.86 130 ILE A O 1
ATOM 1212 N N . PRO A 1 129 ? 21.406 -18.753 -36.822 1.00 49.12 131 PRO A N 1
ATOM 1213 C CA . PRO A 1 129 ? 21.364 -17.410 -37.428 1.00 53.15 131 PRO A CA 1
ATOM 1214 C C . PRO A 1 129 ? 22.360 -17.194 -38.570 1.00 56.18 131 PRO A C 1
ATOM 1215 O O . PRO A 1 129 ? 22.083 -16.379 -39.457 1.00 65.08 131 PRO A O 1
ATOM 1226 N N . ALA A 1 130 ? 23.499 -17.892 -38.605 1.00 48.59 132 ALA A N 1
ATOM 1227 C CA . ALA A 1 130 ? 24.396 -17.708 -39.737 1.00 48.49 132 ALA A CA 1
ATOM 1228 C C . ALA A 1 130 ? 23.734 -18.061 -41.068 1.00 51.36 132 ALA A C 1
ATOM 1229 O O . ALA A 1 130 ? 24.175 -17.564 -42.118 1.00 50.50 132 ALA A O 1
ATOM 1236 N N . ILE A 1 131 ? 22.713 -18.919 -41.054 1.00 54.08 133 ILE A N 1
ATOM 1237 C CA . ILE A 1 131 ? 22.018 -19.285 -42.277 1.00 53.99 133 ILE A CA 1
ATOM 1238 C C . ILE A 1 131 ? 20.542 -18.953 -42.161 1.00 55.35 133 ILE A C 1
ATOM 1239 O O . ILE A 1 131 ? 19.715 -19.615 -42.793 1.00 62.36 133 ILE A O 1
ATOM 1255 N N . ASN A 1 132 ? 20.190 -17.975 -41.338 1.00 56.31 134 ASN A N 1
ATOM 1256 C CA . ASN A 1 132 ? 18.797 -17.517 -41.203 1.00 62.12 134 ASN A CA 1
ATOM 1257 C C . ASN A 1 132 ? 17.781 -18.672 -41.253 1.00 56.76 134 ASN A C 1
ATOM 1258 O O . ASN A 1 132 ? 16.815 -18.647 -41.999 1.00 48.25 134 ASN A O 1
ATOM 1269 N N . GLN A 1 133 ? 18.029 -19.722 -40.464 1.00 53.64 135 GLN A N 1
ATOM 1270 C CA . GLN A 1 133 ? 17.076 -20.826 -40.312 1.00 55.60 135 GLN A CA 1
ATOM 1271 C C . GLN A 1 133 ? 16.405 -20.730 -38.951 1.00 56.27 135 GLN A C 1
ATOM 1272 O O . GLN A 1 133 ? 17.051 -20.341 -37.969 1.00 55.89 135 GLN A O 1
ATOM 1286 N N . ASN A 1 134 ? 15.107 -21.024 -38.908 1.00 57.87 136 ASN A N 1
ATOM 1287 C CA . ASN A 1 134 ? 14.321 -20.968 -37.677 1.00 57.08 136 ASN A CA 1
ATOM 1288 C C . ASN A 1 134 ? 13.363 -22.149 -37.699 1.00 55.85 136 ASN A C 1
ATOM 1289 O O . ASN A 1 134 ? 12.708 -22.393 -38.716 1.00 70.58 136 ASN A O 1
ATOM 1300 N N . THR A 1 135 ? 13.266 -22.880 -36.594 1.00 48.57 137 THR A N 1
ATOM 1301 C CA . THR A 1 135 ? 12.345 -24.010 -36.506 1.00 53.51 137 THR A CA 1
ATOM 1302 C C . THR A 1 135 ? 11.818 -24.127 -35.081 1.00 53.14 137 THR A C 1
ATOM 1303 O O . THR A 1 135 ? 12.514 -23.820 -34.108 1.00 48.34 137 THR A O 1
ATOM 1314 N N . ALA A 1 136 ? 10.558 -24.487 -34.967 1.00 52.43 138 ALA A N 1
ATOM 1315 C CA . ALA A 1 136 ? 9.895 -24.541 -33.680 1.00 47.50 138 ALA A CA 1
ATOM 1316 C C . ALA A 1 136 ? 9.930 -25.992 -33.258 1.00 53.40 138 ALA A C 1
ATOM 1317 O O . ALA A 1 136 ? 9.777 -26.882 -34.099 1.00 53.89 138 ALA A O 1
ATOM 1324 N N . ILE A 1 137 ? 10.157 -26.218 -31.965 1.00 49.88 139 ILE A N 1
ATOM 1325 C CA . ILE A 1 137 ? 10.245 -27.554 -31.392 1.00 42.52 139 ILE A CA 1
ATOM 1326 C C . ILE A 1 137 ? 9.598 -27.450 -30.031 1.00 40.44 139 ILE A C 1
ATOM 1327 O O . ILE A 1 137 ? 9.839 -26.486 -29.294 1.00 44.95 139 ILE A O 1
ATOM 1343 N N . THR A 1 138 ? 8.838 -28.451 -29.659 1.00 40.39 140 THR A N 1
ATOM 1344 C CA . THR A 1 138 ? 8.278 -28.492 -28.321 1.00 40.48 140 THR A CA 1
ATOM 1345 C C . THR A 1 138 ? 9.011 -29.536 -27.524 1.00 38.15 140 THR A C 1
ATOM 1346 O O . THR A 1 138 ? 9.212 -30.673 -27.997 1.00 42.55 140 THR A O 1
ATOM 1357 N N . ILE A 1 139 ? 9.442 -29.161 -26.336 1.00 37.20 141 ILE A N 1
ATOM 1358 C CA . ILE A 1 139 ? 10.206 -30.047 -25.457 1.00 41.81 141 ILE A CA 1
ATOM 1359 C C . ILE A 1 139 ? 9.207 -30.435 -24.385 1.00 40.69 141 ILE A C 1
ATOM 1360 O O . ILE A 1 139 ? 8.729 -29.573 -23.644 1.00 41.09 141 ILE A O 1
ATOM 1376 N N . THR A 1 140 ? 8.847 -31.713 -24.326 1.00 34.78 142 THR A N 1
ATOM 1377 C CA . THR A 1 140 ? 7.728 -32.117 -23.468 1.00 43.73 142 THR A CA 1
ATOM 1378 C C . THR A 1 140 ? 8.121 -32.098 -21.999 1.00 43.44 142 THR A C 1
ATOM 1379 O O . THR A 1 140 ? 7.297 -31.737 -21.149 1.00 43.25 142 THR A O 1
ATOM 1390 N N . ASN A 1 141 ? 9.372 -32.480 -21.678 1.00 44.04 143 ASN A N 1
ATOM 1391 C CA . ASN A 1 141 ? 9.850 -32.603 -20.299 1.00 43.54 143 ASN A CA 1
ATOM 1392 C C . ASN A 1 141 ? 11.154 -31.833 -20.152 1.00 44.28 143 ASN A C 1
ATOM 1393 O O . ASN A 1 141 ? 12.252 -32.406 -20.151 1.00 40.16 143 ASN A O 1
ATOM 1404 N N . PRO A 1 142 ? 11.056 -30.502 -19.980 1.00 41.12 144 PRO A N 1
ATOM 1405 C CA . PRO A 1 142 ? 12.249 -29.653 -19.875 1.00 35.42 144 PRO A CA 1
ATOM 1406 C C . PRO A 1 142 ? 13.274 -30.196 -18.920 1.00 43.62 144 PRO A C 1
ATOM 1407 O O . PRO A 1 142 ? 12.970 -30.528 -17.773 1.00 41.13 144 PRO A O 1
ATOM 1418 N N . SER A 1 143 ? 14.481 -30.400 -19.436 1.00 40.54 145 SER A N 1
ATOM 1419 C CA . SER A 1 143 ? 15.641 -30.788 -18.653 1.00 41.28 145 SER A CA 1
ATOM 1420 C C . SER A 1 143 ? 16.824 -30.520 -19.558 1.00 37.91 145 SER A C 1
ATOM 1421 O O . SER A 1 143 ? 16.671 -30.243 -20.748 1.00 41.60 145 SER A O 1
ATOM 1429 N N . LEU A 1 144 ? 18.014 -30.640 -18.994 1.00 44.86 146 LEU A N 1
ATOM 1430 C CA . LEU A 1 144 ? 19.204 -30.577 -19.830 1.00 37.99 146 LEU A CA 1
ATOM 1431 C C . LEU A 1 144 ? 19.141 -31.645 -20.911 1.00 41.99 146 LEU A C 1
ATOM 1432 O O . LEU A 1 144 ? 19.438 -31.390 -22.087 1.00 32.93 146 LEU A O 1
ATOM 1448 N N . SER A 1 145 ? 18.795 -32.871 -20.528 1.00 38.39 147 SER A N 1
ATOM 1449 C CA . SER A 1 145 ? 18.877 -33.955 -21.510 1.00 37.51 147 SER A CA 1
ATOM 1450 C C . SER A 1 145 ? 17.737 -33.906 -22.519 1.00 37.20 147 SER A C 1
ATOM 1451 O O . SER A 1 145 ? 17.914 -34.341 -23.650 1.00 37.99 147 SER A O 1
ATOM 1459 N N . ALA A 1 146 ? 16.576 -33.331 -22.153 1.00 39.33 148 ALA A N 1
ATOM 1460 C CA . ALA A 1 146 ? 15.534 -33.184 -23.163 1.00 42.05 148 ALA A CA 1
ATOM 1461 C C . ALA A 1 146 ? 15.947 -32.152 -24.208 1.00 40.50 148 ALA A C 1
ATOM 1462 O O . ALA A 1 146 ? 15.663 -32.299 -25.404 1.00 40.13 148 ALA A O 1
ATOM 1469 N N . THR A 1 147 ? 16.652 -31.120 -23.777 1.00 37.98 149 THR A N 1
ATOM 1470 C CA . THR A 1 147 ? 17.138 -30.105 -24.709 1.00 38.32 149 THR A CA 1
ATOM 1471 C C . THR A 1 147 ? 18.149 -30.693 -25.663 1.00 33.06 149 THR A C 1
ATOM 1472 O O . THR A 1 147 ? 18.086 -30.479 -26.884 1.00 36.91 149 THR A O 1
ATOM 1483 N N . ARG A 1 148 ? 19.068 -31.479 -25.149 1.00 39.12 150 ARG A N 1
ATOM 1484 C CA . ARG A 1 148 ? 20.109 -31.968 -26.035 1.00 43.05 150 ARG A CA 1
ATOM 1485 C C . ARG A 1 148 ? 19.547 -33.008 -26.987 1.00 40.24 150 ARG A C 1
ATOM 1486 O O . ARG A 1 148 ? 19.922 -33.051 -28.156 1.00 38.66 150 ARG A O 1
ATOM 1507 N N . ALA A 1 149 ? 18.605 -33.838 -26.524 1.00 39.73 151 ALA A N 1
ATOM 1508 C CA . ALA A 1 149 ? 18.044 -34.850 -27.432 1.00 46.12 151 ALA A CA 1
ATOM 1509 C C . ALA A 1 149 ? 17.295 -34.193 -28.584 1.00 33.72 151 ALA A C 1
ATOM 1510 O O . ALA A 1 149 ? 17.428 -34.616 -29.739 1.00 47.43 151 ALA A O 1
ATOM 1517 N N . ALA A 1 150 ? 16.523 -33.143 -28.298 1.00 45.27 152 ALA A N 1
ATOM 1518 C CA . ALA A 1 150 ? 15.832 -32.422 -29.362 1.00 39.24 152 ALA A CA 1
ATOM 1519 C C . ALA A 1 150 ? 16.826 -31.720 -30.301 1.00 43.90 152 ALA A C 1
ATOM 1520 O O . ALA A 1 150 ? 16.708 -31.797 -31.536 1.00 41.23 152 ALA A O 1
ATOM 15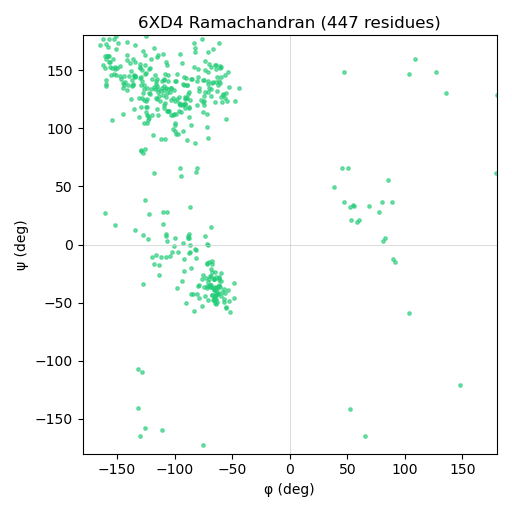27 N N . VAL A 1 151 ? 17.801 -31.013 -29.737 1.00 46.39 153 VAL A N 1
ATOM 1528 C CA . VAL A 1 151 ? 18.760 -30.276 -30.562 1.00 39.90 153 VAL A CA 1
ATOM 1529 C C . VAL A 1 151 ? 19.587 -31.232 -31.422 1.00 43.84 153 VAL A C 1
ATOM 1530 O O . VAL A 1 151 ? 19.782 -31.014 -32.630 1.00 47.06 153 VAL A O 1
ATOM 1543 N N . TYR A 1 152 ? 20.181 -32.251 -30.810 1.00 45.56 154 TYR A N 1
ATOM 1544 C CA . TYR A 1 152 ? 21.110 -33.066 -31.598 1.00 51.43 154 TYR A CA 1
ATOM 1545 C C . TYR A 1 152 ? 20.349 -33.747 -32.719 1.00 49.99 154 TYR A C 1
ATOM 1546 O O . TYR A 1 152 ? 20.812 -33.799 -33.866 1.00 51.35 154 TYR A O 1
ATOM 1564 N N . ASN A 1 153 ? 19.127 -34.184 -32.433 1.00 43.32 155 ASN A N 1
ATOM 1565 C CA . ASN A 1 153 ? 18.326 -34.832 -33.461 1.00 47.61 155 ASN A CA 1
ATOM 1566 C C . ASN A 1 153 ? 17.957 -33.880 -34.593 1.00 46.81 155 ASN A C 1
ATOM 1567 O O . ASN A 1 153 ? 17.918 -34.281 -35.758 1.00 46.25 155 ASN A O 1
ATOM 1578 N N . TYR A 1 154 ? 17.647 -32.617 -34.284 1.00 41.46 156 TYR A N 1
ATOM 1579 C CA . TYR A 1 154 ? 17.361 -31.690 -35.372 1.00 44.69 156 TYR A CA 1
ATOM 1580 C C . TYR A 1 154 ? 18.578 -31.516 -36.268 1.00 53.56 156 TYR A C 1
ATOM 1581 O O . TYR A 1 154 ? 18.453 -31.518 -37.502 1.00 51.19 156 TYR A O 1
ATOM 1599 N N . LEU A 1 155 ? 19.771 -31.386 -35.649 1.00 50.42 157 LEU A N 1
ATOM 1600 C CA . LEU A 1 155 ? 20.995 -31.074 -36.379 1.00 46.17 157 LEU A CA 1
ATOM 1601 C C . LEU A 1 155 ? 21.456 -32.226 -37.269 1.00 47.21 157 LEU A C 1
ATOM 1602 O O . LEU A 1 155 ? 22.097 -31.978 -38.283 1.00 54.17 157 LEU A O 1
ATOM 1618 N N . LYS A 1 156 ? 21.137 -33.476 -36.942 1.00 46.72 158 LYS A N 1
ATOM 1619 C CA . LYS A 1 156 ? 21.635 -34.553 -37.794 1.00 55.94 158 LYS A CA 1
ATOM 1620 C C . LYS A 1 156 ? 21.095 -34.438 -39.229 1.00 59.47 158 LYS A C 1
ATOM 1621 O O . LYS A 1 156 ? 21.757 -34.862 -40.185 1.00 69.47 158 LYS A O 1
ATOM 1640 N N . THR A 1 157 ? 19.914 -33.860 -39.412 1.00 59.63 159 THR A N 1
ATOM 1641 C CA . THR A 1 157 ? 19.311 -33.795 -40.736 1.00 60.71 159 THR A CA 1
ATOM 1642 C C . THR A 1 157 ? 19.410 -32.406 -41.367 1.00 61.19 159 THR A C 1
ATOM 1643 O O . THR A 1 157 ? 19.140 -32.263 -42.565 1.00 69.04 159 THR A O 1
ATOM 1654 N N . ALA A 1 158 ? 19.821 -31.404 -40.603 1.00 51.60 160 ALA A N 1
ATOM 1655 C CA . ALA A 1 158 ? 19.720 -30.030 -41.040 1.00 44.37 160 ALA A CA 1
ATOM 1656 C C . ALA A 1 158 ? 20.988 -29.551 -41.712 1.00 53.93 160 ALA A C 1
ATOM 1657 O O . ALA A 1 158 ? 22.080 -30.080 -41.490 1.00 60.59 160 ALA A O 1
ATOM 1664 N N . ASP A 1 159 ? 20.833 -28.535 -42.561 1.00 52.61 161 ASP A N 1
ATOM 1665 C CA . ASP A 1 159 ? 21.993 -27.759 -42.964 1.00 51.89 161 ASP A CA 1
ATOM 1666 C C . ASP A 1 159 ? 22.409 -26.945 -41.756 1.00 49.46 161 ASP A C 1
ATOM 1667 O O . ASP A 1 159 ? 21.587 -26.450 -40.996 1.00 57.11 161 ASP A O 1
ATOM 1676 N N . PHE A 1 160 ? 23.714 -26.815 -41.552 1.00 43.29 162 PHE A N 1
ATOM 1677 C CA . PHE A 1 160 ? 24.250 -26.173 -40.357 1.00 52.56 162 PHE A CA 1
ATOM 1678 C C . PHE A 1 160 ? 25.169 -25.077 -40.879 1.00 52.79 162 PHE A C 1
ATOM 1679 O O . PHE A 1 160 ? 25.089 -24.602 -42.015 1.00 56.85 162 PHE A O 1
ATOM 1696 N N . THR A 1 161 ? 26.101 -24.673 -40.037 1.00 52.94 163 THR A N 1
ATOM 1697 C CA . THR A 1 161 ? 26.996 -23.556 -40.323 1.00 50.94 163 THR A CA 1
ATOM 1698 C C . THR A 1 161 ? 28.368 -24.043 -39.910 1.00 52.19 163 THR A C 1
ATOM 1699 O O . THR A 1 161 ? 28.484 -24.839 -38.984 1.00 53.84 163 THR A O 1
ATOM 1710 N N . GLN A 1 162 ? 29.399 -23.613 -40.627 1.00 51.94 164 GLN A N 1
ATOM 1711 C CA . GLN A 1 162 ? 30.733 -23.979 -40.181 1.00 53.39 164 GLN A CA 1
ATOM 1712 C C . GLN A 1 162 ? 31.216 -23.067 -39.056 1.00 51.52 164 GLN A C 1
ATOM 1713 O O . GLN A 1 162 ? 31.845 -23.530 -38.106 1.00 52.74 164 GLN A O 1
ATOM 1727 N N . ASN A 1 163 ? 30.975 -21.764 -39.191 1.00 37.11 165 ASN A N 1
ATOM 1728 C CA . ASN A 1 163 ? 31.498 -20.769 -38.285 1.00 44.58 165 ASN A CA 1
ATOM 1729 C C . ASN A 1 163 ? 30.415 -20.030 -37.520 1.00 46.39 165 ASN A C 1
ATOM 1730 O O . ASN A 1 163 ? 30.737 -19.282 -36.589 1.00 42.38 165 ASN A O 1
ATOM 1741 N N . GLY A 1 164 ? 29.151 -20.213 -37.875 1.00 40.47 166 GLY A N 1
ATOM 1742 C CA . GLY A 1 164 ? 28.104 -19.460 -37.211 1.00 49.68 166 GLY A CA 1
ATOM 1743 C C . GLY A 1 164 ? 28.179 -17.961 -37.477 1.00 44.57 166 GLY A C 1
ATOM 1744 O O . GLY A 1 164 ? 28.850 -17.470 -38.374 1.00 48.38 166 GLY A O 1
ATOM 1748 N N . GLN A 1 165 ? 27.441 -17.237 -36.643 1.00 45.28 167 GLN A N 1
ATOM 1749 C CA . GLN A 1 165 ? 27.272 -15.802 -36.750 1.00 41.06 167 GLN A CA 1
ATOM 1750 C C . GLN A 1 165 ? 28.315 -15.119 -35.881 1.00 50.17 167 GLN A C 1
ATOM 1751 O O . GLN A 1 165 ? 28.327 -15.303 -34.648 1.00 39.14 167 GLN A O 1
ATOM 1765 N N . LEU A 1 166 ? 29.138 -14.292 -36.513 1.00 54.99 168 LEU A N 1
ATOM 1766 C CA . LEU A 1 166 ? 30.289 -13.684 -35.890 1.00 44.08 168 LEU A CA 1
ATOM 1767 C C . LEU A 1 166 ? 29.945 -12.356 -35.241 1.00 46.55 168 LEU A C 1
ATOM 1768 O O . LEU A 1 166 ? 29.271 -11.523 -35.825 1.00 52.55 168 LEU A O 1
ATOM 1784 N N . SER A 1 167 ? 30.476 -12.134 -34.047 1.00 44.18 169 SER A N 1
ATOM 1785 C CA . SER A 1 167 ? 30.352 -10.812 -33.462 1.00 43.08 169 SER A CA 1
ATOM 1786 C C . SER A 1 167 ? 31.573 -10.480 -32.615 1.00 45.69 169 SER A C 1
ATOM 1787 O O . SER A 1 167 ? 32.132 -11.357 -31.966 1.00 46.42 169 SER A O 1
ATOM 1795 N N . TYR A 1 168 ? 31.975 -9.202 -32.621 1.00 47.24 170 TYR A N 1
ATOM 1796 C CA . TYR A 1 168 ? 32.991 -8.717 -31.692 1.00 50.42 170 TYR A CA 1
ATOM 1797 C C . TYR A 1 168 ? 32.699 -7.265 -31.351 1.00 49.21 170 TYR A C 1
ATOM 1798 O O . TYR A 1 168 ? 32.028 -6.568 -32.096 1.00 49.45 170 TYR A O 1
ATOM 1816 N N . SER A 1 169 ? 33.155 -6.843 -30.177 1.00 46.64 171 SER A N 1
ATOM 1817 C CA . SER A 1 169 ? 32.991 -5.479 -29.713 1.00 37.90 171 SER A CA 1
ATOM 1818 C C . SER A 1 169 ? 34.141 -5.202 -28.768 1.00 46.88 171 SER A C 1
ATOM 1819 O O . SER A 1 169 ? 34.631 -6.103 -28.093 1.00 49.35 171 SER A O 1
ATOM 1827 N N . ILE A 1 170 ? 34.589 -3.947 -28.762 1.00 40.25 172 ILE A N 1
ATOM 1828 C CA . ILE A 1 170 ? 35.791 -3.517 -28.076 1.00 42.34 172 ILE A CA 1
ATOM 1829 C C . ILE A 1 170 ? 35.384 -2.504 -27.018 1.00 51.36 172 ILE A C 1
ATOM 1830 O O . ILE A 1 170 ? 34.547 -1.642 -27.269 1.00 53.97 172 ILE A O 1
ATOM 1846 N N . GLN A 1 171 ? 35.932 -2.643 -25.819 1.00 43.44 173 GLN A N 1
ATOM 1847 C CA . GLN A 1 171 ? 35.720 -1.661 -24.780 1.00 49.80 173 GLN A CA 1
ATOM 1848 C C . GLN A 1 171 ? 37.048 -1.359 -24.105 1.00 54.01 173 GLN A C 1
ATOM 1849 O O . GLN A 1 171 ? 37.905 -2.237 -23.928 1.00 58.33 173 GLN A O 1
ATOM 1863 N N . GLN A 1 172 ? 37.195 -0.111 -23.710 1.00 49.34 174 GLN A N 1
ATOM 1864 C CA . GLN A 1 172 ? 38.301 0.294 -22.884 1.00 48.72 174 GLN A CA 1
ATOM 1865 C C . GLN A 1 172 ? 37.957 -0.010 -21.444 1.00 47.66 174 GLN A C 1
ATOM 1866 O O . GLN A 1 172 ? 36.787 0.005 -21.049 1.00 52.04 174 GLN A O 1
ATOM 1880 N N . PHE A 1 173 ? 38.985 -0.229 -20.641 1.00 43.08 175 PHE A N 1
ATOM 1881 C CA . PHE A 1 173 ? 38.761 -0.468 -19.226 1.00 52.76 175 PHE A CA 1
ATOM 1882 C C . PHE A 1 173 ? 40.049 -0.176 -18.479 1.00 46.30 175 PHE A C 1
ATOM 1883 O O . PHE A 1 173 ? 41.132 -0.220 -19.050 1.00 48.27 175 PHE A O 1
ATOM 1900 N N . SER A 1 174 ? 39.889 0.069 -17.172 1.00 47.37 176 SER A N 1
ATOM 1901 C CA . SER A 1 174 ? 40.973 0.404 -16.268 1.00 60.50 176 SER A CA 1
ATOM 1902 C C . SER A 1 174 ? 40.986 -0.513 -15.037 1.00 58.96 176 SER A C 1
ATOM 1903 O O . SER A 1 174 ? 42.069 -0.807 -14.505 1.00 54.74 176 SER A O 1
ATOM 1911 N N . SER A 1 175 ? 39.805 -0.931 -14.562 1.00 57.86 177 SER A N 1
ATOM 1912 C CA . SER A 1 175 ? 39.710 -1.926 -13.496 1.00 47.19 177 SER A CA 1
ATOM 1913 C C . SER A 1 175 ? 39.150 -3.219 -14.075 1.00 51.98 177 SER A C 1
ATOM 1914 O O . SER A 1 175 ? 38.289 -3.176 -14.955 1.00 48.44 177 SER A O 1
ATOM 1922 N N . TYR A 1 176 ? 39.686 -4.364 -13.634 1.00 49.67 178 TYR A N 1
ATOM 1923 C CA . TYR A 1 176 ? 39.211 -5.663 -14.100 1.00 50.66 178 TYR A CA 1
ATOM 1924 C C . TYR A 1 176 ? 37.795 -5.946 -13.629 1.00 50.54 178 TYR A C 1
ATOM 1925 O O . TYR A 1 176 ? 37.151 -6.819 -14.210 1.00 42.42 178 TYR A O 1
ATOM 1943 N N . ASP A 1 177 ? 37.295 -5.168 -12.652 1.00 49.45 179 ASP A N 1
ATOM 1944 C CA . ASP A 1 177 ? 35.892 -5.221 -12.284 1.00 51.51 179 ASP A CA 1
ATOM 1945 C C . ASP A 1 177 ? 34.994 -4.828 -13.437 1.00 56.20 179 ASP A C 1
ATOM 1946 O O . ASP A 1 177 ? 33.848 -5.269 -13.498 1.00 45.81 179 ASP A O 1
ATOM 1955 N N . GLU A 1 178 ? 35.487 -3.992 -14.351 1.00 46.09 180 GLU A N 1
ATOM 1956 C CA . GLU A 1 178 ? 34.638 -3.537 -15.445 1.00 47.07 180 GLU A CA 1
ATOM 1957 C C . GLU A 1 178 ? 34.281 -4.648 -16.426 1.00 44.75 180 GLU A C 1
ATOM 1958 O O . GLU A 1 178 ? 33.333 -4.491 -17.206 1.00 42.03 180 GLU A O 1
ATOM 1970 N N . LEU A 1 179 ? 35.058 -5.725 -16.459 1.00 48.94 181 LEU A N 1
ATOM 1971 C CA . LEU A 1 179 ? 34.754 -6.839 -17.336 1.00 45.67 181 LEU A CA 1
ATOM 1972 C C . LEU A 1 179 ? 33.489 -7.554 -16.901 1.00 38.36 181 LEU A C 1
ATOM 1973 O O . LEU A 1 179 ? 32.918 -8.295 -17.696 1.00 44.26 181 LEU A O 1
ATOM 1989 N N . LYS A 1 180 ? 33.029 -7.334 -15.657 1.00 46.77 182 LYS A N 1
ATOM 1990 C CA . LYS A 1 180 ? 31.701 -7.767 -15.253 1.00 41.46 182 LYS A CA 1
ATOM 1991 C C . LYS A 1 180 ? 30.650 -7.361 -16.264 1.00 45.28 182 LYS A C 1
ATOM 1992 O O . LYS A 1 180 ? 29.645 -8.058 -16.436 1.00 43.88 182 LYS A O 1
ATOM 2011 N N . VAL A 1 181 ? 30.835 -6.207 -16.916 1.00 39.84 183 VAL A N 1
ATOM 2012 C CA . VAL A 1 181 ? 29.872 -5.760 -17.924 1.00 47.96 183 VAL A CA 1
ATOM 2013 C C . VAL A 1 181 ? 29.816 -6.752 -19.072 1.00 50.92 183 VAL A C 1
ATOM 2014 O O . VAL A 1 181 ? 28.743 -7.063 -19.563 1.00 43.25 183 VAL A O 1
ATOM 2027 N N . ALA A 1 182 ? 30.974 -7.265 -19.512 1.00 42.30 184 ALA A N 1
ATOM 2028 C CA . ALA A 1 182 ? 31.000 -8.146 -20.665 1.00 36.68 184 ALA A CA 1
ATOM 2029 C C . ALA A 1 182 ? 30.423 -9.516 -20.319 1.00 38.50 184 ALA A C 1
ATOM 2030 O O . ALA A 1 182 ? 29.857 -10.203 -21.184 1.00 40.63 184 ALA A O 1
ATOM 2037 N N . PHE A 1 183 ? 30.546 -9.928 -19.056 1.00 37.77 185 PHE A N 1
ATOM 2038 C CA . PHE A 1 183 ? 29.934 -11.157 -18.580 1.00 42.37 185 PHE A CA 1
ATOM 2039 C C . PHE A 1 183 ? 28.465 -10.999 -18.238 1.00 38.93 185 PHE A C 1
ATOM 2040 O O . PHE A 1 183 ? 27.776 -12.001 -18.064 1.00 43.16 185 PHE A O 1
ATOM 2057 N N . GLY A 1 184 ? 27.953 -9.778 -18.166 1.00 44.84 186 GLY A N 1
ATOM 2058 C CA . GLY A 1 184 ? 26.570 -9.558 -17.781 1.00 36.74 186 GLY A CA 1
ATOM 2059 C C . GLY A 1 184 ? 26.225 -10.198 -16.445 1.00 52.10 186 GLY A C 1
ATOM 2060 O O . GLY A 1 184 ? 25.099 -10.663 -16.252 1.00 52.30 186 GLY A O 1
ATOM 2064 N N . SER A 1 185 ? 27.171 -10.240 -15.512 1.00 45.84 187 SER A N 1
ATOM 2065 C CA . SER A 1 185 ? 26.883 -10.698 -14.155 1.00 40.91 187 SER A CA 1
ATOM 2066 C C . SER A 1 185 ? 27.931 -10.121 -13.193 1.00 53.84 187 SER A C 1
ATOM 2067 O O . SER A 1 185 ? 28.901 -9.467 -13.609 1.00 47.57 187 SER A O 1
ATOM 2075 N N . ASN A 1 186 ? 27.735 -10.409 -11.896 1.00 44.23 188 ASN A N 1
ATOM 2076 C CA . ASN A 1 186 ? 28.686 -10.066 -10.841 1.00 46.40 188 ASN A CA 1
ATOM 2077 C C . ASN A 1 186 ? 29.755 -11.139 -10.655 1.00 46.18 188 ASN A C 1
ATOM 2078 O O . ASN A 1 186 ? 30.250 -11.378 -9.554 1.00 45.35 188 ASN A O 1
ATOM 2089 N N . VAL A 1 187 ? 30.120 -11.796 -11.747 1.00 41.96 189 VAL A N 1
ATOM 2090 C CA . VAL A 1 187 ? 31.209 -12.762 -11.666 1.00 40.62 189 VAL A CA 1
ATOM 2091 C C . VAL A 1 187 ? 32.465 -12.010 -11.213 1.00 50.18 189 VAL A C 1
ATOM 2092 O O . VAL A 1 187 ? 32.601 -10.788 -11.416 1.00 48.48 189 VAL A O 1
ATOM 2105 N N . ASN A 1 188 ? 33.367 -12.730 -10.544 1.00 45.58 190 ASN A N 1
ATOM 2106 C CA . ASN A 1 188 ? 34.629 -12.131 -10.086 1.00 54.45 190 ASN A CA 1
ATOM 2107 C C . ASN A 1 188 ? 35.592 -12.144 -11.262 1.00 46.52 190 ASN A C 1
ATOM 2108 O O . ASN A 1 188 ? 36.389 -13.070 -11.425 1.00 43.41 190 ASN A O 1
ATOM 2119 N N . SER A 1 189 ? 35.521 -11.088 -12.083 1.00 41.96 191 SER A N 1
ATOM 2120 C CA . SER A 1 189 ? 36.348 -11.000 -13.277 1.00 46.40 191 SER A CA 1
ATOM 2121 C C . SER A 1 189 ? 37.831 -10.887 -12.920 1.00 49.86 191 SER A C 1
ATOM 2122 O O . SER A 1 189 ? 38.686 -11.382 -13.673 1.00 45.96 191 SER A O 1
ATOM 2130 N N . ARG A 1 190 ? 38.151 -10.290 -11.766 1.00 53.37 192 ARG A N 1
ATOM 2131 C CA . ARG A 1 190 ? 39.529 -10.301 -11.268 1.00 60.23 192 ARG A CA 1
ATOM 2132 C C . ARG A 1 190 ? 40.106 -11.708 -11.202 1.00 51.37 192 ARG A C 1
ATOM 2133 O O . ARG A 1 190 ? 41.202 -11.959 -11.705 1.00 56.49 192 ARG A O 1
ATOM 2154 N N . ASN A 1 191 ? 39.369 -12.661 -10.626 1.00 48.79 193 ASN A N 1
ATOM 2155 C CA . ASN A 1 191 ? 39.885 -14.025 -10.560 1.00 59.99 193 ASN A CA 1
ATOM 2156 C C . ASN A 1 191 ? 40.032 -14.641 -11.948 1.00 49.80 193 ASN A C 1
ATOM 2157 O O . ASN A 1 191 ? 40.990 -15.359 -12.208 1.00 51.59 193 ASN A O 1
ATOM 2168 N N . LEU A 1 192 ? 39.083 -14.390 -12.849 1.00 51.78 194 LEU A N 1
ATOM 2169 C CA . LEU A 1 192 ? 39.124 -15.036 -14.159 1.00 50.41 194 LEU A CA 1
ATOM 2170 C C . LEU A 1 192 ? 40.343 -14.604 -14.960 1.00 47.50 194 LEU A C 1
ATOM 2171 O O . LEU A 1 192 ? 40.835 -15.359 -15.796 1.00 54.58 194 LEU A O 1
ATOM 2187 N N . PHE A 1 193 ? 40.839 -13.401 -14.719 1.00 55.31 195 PHE A N 1
ATOM 2188 C CA . PHE A 1 193 ? 41.988 -12.876 -15.445 1.00 59.44 195 PHE A CA 1
ATOM 2189 C C . PHE A 1 193 ? 43.245 -12.855 -14.588 1.00 58.93 195 PHE A C 1
ATOM 2190 O O . PHE A 1 193 ? 44.305 -12.467 -15.089 1.00 56.53 195 PHE A O 1
ATOM 2207 N N . GLY A 1 194 ? 43.173 -13.357 -13.356 1.00 54.90 196 GLY A N 1
ATOM 2208 C CA . GLY A 1 194 ? 44.352 -13.519 -12.530 1.00 50.91 196 GLY A CA 1
ATOM 2209 C C . GLY A 1 194 ? 44.787 -12.236 -11.859 1.00 62.28 196 GLY A C 1
ATOM 2210 O O . GLY A 1 194 ? 45.987 -11.983 -11.713 1.00 56.22 196 GLY A O 1
ATOM 2214 N N . LYS A 1 195 ? 43.844 -11.407 -11.442 1.00 55.56 197 LYS A N 1
ATOM 2215 C CA . LYS A 1 195 ? 44.140 -10.055 -11.016 1.00 64.59 197 LYS A CA 1
ATOM 2216 C C . LYS A 1 195 ? 43.598 -9.801 -9.627 1.00 67.88 197 LYS A C 1
ATOM 2217 O O . LYS A 1 195 ? 43.122 -8.708 -9.316 1.00 69.76 197 LYS A O 1
ATOM 2236 N N . ASN A 1 196 ? 43.689 -10.790 -8.748 1.00 75.56 198 ASN A N 1
ATOM 2237 C CA . ASN A 1 196 ? 43.267 -10.605 -7.369 1.00 88.11 198 ASN A CA 1
ATOM 2238 C C . ASN A 1 196 ? 44.458 -10.591 -6.413 1.00 103.58 198 ASN A C 1
ATOM 2239 O O . ASN A 1 196 ? 44.329 -10.930 -5.234 1.00 105.75 198 ASN A O 1
ATOM 2250 N N . SER A 1 197 ? 45.618 -10.173 -6.912 1.00 111.47 199 SER A N 1
ATOM 2251 C CA . SER A 1 197 ? 46.822 -9.997 -6.111 1.00 129.69 199 SER A CA 1
ATOM 2252 C C . SER A 1 197 ? 47.471 -8.682 -6.527 1.00 144.27 199 SER A C 1
ATOM 2253 O O . SER A 1 197 ? 47.208 -8.150 -7.610 1.00 137.44 199 SER A O 1
ATOM 2261 N N . SER A 1 198 ? 48.315 -8.155 -5.646 1.00 153.53 200 SER A N 1
ATOM 2262 C CA . SER A 1 198 ? 48.906 -6.834 -5.816 1.00 155.17 200 SER A CA 1
ATOM 2263 C C . SER A 1 198 ? 50.351 -6.957 -6.285 1.00 169.75 200 SER A C 1
ATOM 2264 O O . SER A 1 198 ? 51.164 -7.626 -5.639 1.00 170.70 200 SER A O 1
ATOM 2272 N N . SER A 1 199 ? 50.662 -6.315 -7.412 1.00 174.99 201 SER A N 1
ATOM 2273 C CA . SER A 1 199 ? 52.043 -6.141 -7.848 1.00 182.07 201 SER A CA 1
ATOM 2274 C C . SER A 1 199 ? 52.669 -4.979 -7.085 1.00 185.80 201 SER A C 1
ATOM 2275 O O . SER A 1 199 ? 52.015 -3.963 -6.838 1.00 185.12 201 SER A O 1
ATOM 2283 N N . THR A 1 200 ? 53.940 -5.129 -6.707 1.00 188.67 202 THR A N 1
ATOM 2284 C CA . THR A 1 200 ? 54.576 -4.167 -5.810 1.00 185.93 202 THR A CA 1
ATOM 2285 C C . THR A 1 200 ? 54.482 -2.742 -6.361 1.00 180.98 202 THR A C 1
ATOM 2286 O O . THR A 1 200 ? 55.141 -2.401 -7.350 1.00 181.25 202 THR A O 1
ATOM 2297 N N . ASN A 1 201 ? 53.641 -1.916 -5.723 1.00 171.40 203 ASN A N 1
ATOM 2298 C CA . ASN A 1 201 ? 53.413 -0.507 -6.051 1.00 171.48 203 ASN A CA 1
ATOM 2299 C C . ASN A 1 201 ? 52.512 -0.297 -7.275 1.00 176.35 203 ASN A C 1
ATOM 2300 O O . ASN A 1 201 ? 52.625 0.725 -7.962 1.00 166.18 203 ASN A O 1
ATOM 2311 N N . VAL A 1 202 ? 51.604 -1.244 -7.546 1.00 179.69 204 VAL A N 1
ATOM 2312 C CA . VAL A 1 202 ? 50.563 -1.092 -8.563 1.00 162.49 204 VAL A CA 1
ATOM 2313 C C . VAL A 1 202 ? 49.309 -1.801 -8.058 1.00 156.06 204 VAL A C 1
ATOM 2314 O O . VAL A 1 202 ? 49.283 -3.033 -7.950 1.00 156.15 204 VAL A O 1
ATOM 2327 N N . GLU A 1 203 ? 48.253 -1.034 -7.759 1.00 145.66 205 GLU A N 1
ATOM 2328 C CA . GLU A 1 203 ? 47.087 -1.546 -7.036 1.00 141.70 205 GLU A CA 1
ATOM 2329 C C . GLU A 1 203 ? 46.513 -2.792 -7.701 1.00 137.97 205 GLU A C 1
ATOM 2330 O O . GLU A 1 203 ? 46.568 -2.957 -8.924 1.00 130.52 205 GLU A O 1
ATOM 2342 N N . GLU A 1 204 ? 45.946 -3.674 -6.873 1.00 138.34 206 GLU A N 1
ATOM 2343 C CA . GLU A 1 204 ? 45.456 -4.966 -7.343 1.00 128.57 206 GLU A CA 1
ATOM 2344 C C . GLU A 1 204 ? 44.150 -4.812 -8.109 1.00 103.70 206 GLU A C 1
ATOM 2345 O O . GLU A 1 204 ? 43.287 -4.005 -7.745 1.00 99.62 206 GLU A O 1
ATOM 2357 N N . GLY A 1 205 ? 44.004 -5.593 -9.166 1.00 80.61 207 GLY A N 1
ATOM 2358 C CA . GLY A 1 205 ? 42.821 -5.536 -9.980 1.00 67.59 207 GLY A CA 1
ATOM 2359 C C . GLY A 1 205 ? 42.842 -4.488 -11.064 1.00 59.10 207 GLY A C 1
ATOM 2360 O O . GLY A 1 205 ? 41.801 -4.246 -11.680 1.00 60.79 207 GLY A O 1
ATOM 2381 N N . VAL A 1 207 ? 44.444 -2.418 -14.600 1.00 50.14 209 VAL A N 1
ATOM 2382 C CA . VAL A 1 207 ? 45.317 -2.359 -15.767 1.00 56.83 209 VAL A CA 1
ATOM 2383 C C . VAL A 1 207 ? 46.653 -1.757 -15.345 1.00 57.27 209 VAL A C 1
ATOM 2384 O O . VAL A 1 207 ? 46.706 -0.700 -14.702 1.00 58.42 209 VAL A O 1
ATOM 2397 N N . ALA A 1 208 ? 47.729 -2.450 -15.635 1.00 60.01 210 ALA A N 1
ATOM 2398 C CA . ALA A 1 208 ? 49.060 -1.969 -15.300 1.00 60.22 210 ALA A CA 1
ATOM 2399 C C . ALA A 1 208 ? 49.634 -1.039 -16.363 1.00 65.18 210 ALA A C 1
ATOM 2400 O O . ALA A 1 208 ? 50.203 0.003 -16.021 1.00 78.20 210 ALA A O 1
ATOM 2407 N N . ARG A 1 209 ? 49.459 -1.381 -17.638 1.00 59.49 211 ARG A N 1
ATOM 2408 C CA . ARG A 1 209 ? 49.968 -0.569 -18.729 1.00 64.91 211 ARG A CA 1
ATOM 2409 C C . ARG A 1 209 ? 49.108 0.673 -18.947 1.00 64.51 211 ARG A C 1
ATOM 2410 O O . ARG A 1 209 ? 48.084 0.887 -18.289 1.00 60.26 211 ARG A O 1
ATOM 2431 N N . GLN A 1 210 ? 49.555 1.510 -19.892 1.00 65.13 212 GLN A N 1
ATOM 2432 C CA . GLN A 1 210 ? 48.866 2.770 -20.154 1.00 66.03 212 GLN A CA 1
ATOM 2433 C C . GLN A 1 210 ? 47.403 2.507 -20.466 1.00 63.10 212 GLN A C 1
ATOM 2434 O O . GLN A 1 210 ? 46.508 3.021 -19.785 1.00 56.07 212 GLN A O 1
ATOM 2448 N N . SER A 1 211 ? 47.143 1.654 -21.453 1.00 55.67 213 SER A N 1
ATOM 2449 C CA . SER A 1 211 ? 45.805 1.448 -21.976 1.00 59.84 213 SER A CA 1
ATOM 2450 C C . SER A 1 211 ? 45.382 -0.003 -21.812 1.00 61.39 213 SER A C 1
ATOM 2451 O O . SER A 1 211 ? 46.150 -0.925 -22.122 1.00 45.38 213 SER A O 1
ATOM 2459 N N . GLY A 1 212 ? 44.152 -0.196 -21.333 1.00 58.32 214 GLY A N 1
ATOM 2460 C CA . GLY A 1 212 ? 43.550 -1.517 -21.314 1.00 56.19 214 GLY A CA 1
ATOM 2461 C C . GLY A 1 212 ? 42.313 -1.593 -22.190 1.00 51.98 214 GLY A C 1
ATOM 2462 O O . GLY A 1 212 ? 41.457 -0.724 -22.119 1.00 48.04 214 GLY A O 1
ATOM 2466 N N . PHE A 1 213 ? 42.201 -2.647 -23.004 1.00 48.54 215 PHE A N 1
ATOM 2467 C CA . PHE A 1 213 ? 41.023 -2.885 -23.806 1.00 40.03 215 PHE A CA 1
ATOM 2468 C C . PHE A 1 213 ? 40.587 -4.332 -23.715 1.00 49.81 215 PHE A C 1
ATOM 2469 O O . PHE A 1 213 ? 41.423 -5.243 -23.667 1.00 44.22 215 PHE A O 1
ATOM 2486 N N . TYR A 1 214 ? 39.289 -4.567 -23.739 1.00 43.67 216 TYR A N 1
ATOM 2487 C CA . TYR A 1 214 ? 38.816 -5.946 -23.830 1.00 43.60 216 TYR A CA 1
ATOM 2488 C C . TYR A 1 214 ? 38.005 -6.092 -25.090 1.00 40.16 216 TYR A C 1
ATOM 2489 O O . TYR A 1 214 ? 37.338 -5.147 -25.527 1.00 49.29 216 TYR A O 1
ATOM 2507 N N . VAL A 1 215 ? 38.146 -7.246 -25.724 1.00 47.52 217 VAL A N 1
ATOM 2508 C CA . VAL A 1 215 ? 37.378 -7.580 -26.914 1.00 45.27 217 VAL A CA 1
ATOM 2509 C C . VAL A 1 215 ? 36.478 -8.742 -26.527 1.00 51.29 217 VAL A C 1
ATOM 2510 O O . VAL A 1 215 ? 36.970 -9.863 -26.279 1.00 46.10 217 VAL A O 1
ATOM 2523 N N . LYS A 1 216 ? 35.179 -8.485 -26.466 1.00 44.23 218 LYS A N 1
ATOM 2524 C CA . LYS A 1 216 ? 34.191 -9.543 -26.368 1.00 47.91 218 LYS A CA 1
ATOM 2525 C C . LYS A 1 216 ? 33.828 -9.999 -27.777 1.00 42.86 218 LYS A C 1
ATOM 2526 O O . LYS A 1 216 ? 33.350 -9.205 -28.593 1.00 50.82 218 LYS A O 1
ATOM 2545 N N . PHE A 1 217 ? 34.092 -11.267 -28.078 1.00 40.49 219 PHE A N 1
ATOM 2546 C CA . PHE A 1 217 ? 33.846 -11.814 -29.402 1.00 41.40 219 PHE A CA 1
ATOM 2547 C C . PHE A 1 217 ? 33.275 -13.217 -29.256 1.00 40.69 219 PHE A C 1
ATOM 2548 O O . PHE A 1 217 ? 33.606 -13.938 -28.317 1.00 40.10 219 PHE A O 1
ATOM 2565 N N . TYR A 1 218 ? 32.378 -13.578 -30.168 1.00 37.17 220 TYR A N 1
ATOM 2566 C CA . TYR A 1 218 ? 31.673 -14.845 -30.022 1.00 42.11 220 TYR A CA 1
ATOM 2567 C C . TYR A 1 218 ? 31.187 -15.247 -31.391 1.00 38.62 220 TYR A C 1
ATOM 2568 O O . TYR A 1 218 ? 31.122 -14.440 -32.323 1.00 39.83 220 TYR A O 1
ATOM 2586 N N . GLN A 1 219 ? 30.956 -16.540 -31.526 1.00 36.39 221 GLN A N 1
ATOM 2587 C CA . GLN A 1 219 ? 30.374 -17.121 -32.715 1.00 40.41 221 GLN A CA 1
ATOM 2588 C C . GLN A 1 219 ? 29.166 -17.900 -32.240 1.00 33.99 221 GLN A C 1
ATOM 2589 O O . GLN A 1 219 ? 29.310 -18.858 -31.489 1.00 40.76 221 GLN A O 1
ATOM 2603 N N . THR A 1 220 ? 28.006 -17.520 -32.696 1.00 37.99 222 THR A N 1
ATOM 2604 C CA . THR A 1 220 ? 26.739 -18.143 -32.321 1.00 33.95 222 THR A CA 1
ATOM 2605 C C . THR A 1 220 ? 26.427 -19.185 -33.378 1.00 41.23 222 THR A C 1
ATOM 2606 O O . THR A 1 220 ? 26.180 -18.848 -34.535 1.00 46.11 222 THR A O 1
ATOM 2617 N N . SER A 1 221 ? 26.441 -20.450 -32.972 1.00 45.27 223 SER A N 1
ATOM 2618 C CA . SER A 1 221 ? 26.102 -21.515 -33.906 1.00 40.15 223 SER A CA 1
ATOM 2619 C C . SER A 1 221 ? 24.594 -21.682 -33.961 1.00 44.06 223 SER A C 1
ATOM 2620 O O . SER A 1 221 ? 24.014 -21.846 -35.052 1.00 45.11 223 SER A O 1
ATOM 2628 N N . PHE A 1 222 ? 23.943 -21.639 -32.796 1.00 41.26 224 PHE A N 1
ATOM 2629 C CA . PHE A 1 222 ? 22.480 -21.729 -32.736 1.00 44.27 224 PHE A CA 1
ATOM 2630 C C . PHE A 1 222 ? 21.957 -21.125 -31.440 1.00 41.34 224 PHE A C 1
ATOM 2631 O O . PHE A 1 222 ? 22.711 -20.862 -30.499 1.00 40.13 224 PHE A O 1
ATOM 2648 N N . THR A 1 223 ? 20.672 -20.819 -31.444 1.00 43.06 225 THR A N 1
ATOM 2649 C CA . THR A 1 223 ? 20.032 -20.200 -30.306 1.00 35.47 225 THR A CA 1
ATOM 2650 C C . THR A 1 223 ? 18.774 -20.990 -29.977 1.00 38.80 225 THR A C 1
ATOM 2651 O O . THR A 1 223 ? 18.174 -21.629 -30.841 1.00 35.43 225 THR A O 1
ATOM 2662 N N . LEU A 1 224 ? 18.367 -20.901 -28.714 1.00 41.13 226 LEU A N 1
ATOM 2663 C CA . LEU A 1 224 ? 17.083 -21.439 -28.234 1.00 36.79 226 LEU A CA 1
ATOM 2664 C C . LEU A 1 224 ? 16.356 -20.325 -27.488 1.00 37.71 226 LEU A C 1
ATOM 2665 O O . LEU A 1 224 ? 16.914 -19.681 -26.597 1.00 38.99 226 LEU A O 1
ATOM 2681 N N . ASP A 1 225 ? 15.135 -20.073 -27.905 1.00 41.59 227 ASP A N 1
ATOM 2682 C CA . ASP A 1 225 ? 14.304 -19.007 -27.370 1.00 51.42 227 ASP A CA 1
ATOM 2683 C C . ASP A 1 225 ? 12.957 -19.621 -27.035 1.00 39.76 227 ASP A C 1
ATOM 2684 O O . ASP A 1 225 ? 12.247 -20.048 -27.947 1.00 39.06 227 ASP A O 1
ATOM 2710 N N . ASP A 1 227 ? 9.073 -19.798 -26.121 1.00 49.19 229 ASP A N 1
ATOM 2711 C CA . ASP A 1 227 ? 7.795 -19.101 -26.088 1.00 48.34 229 ASP A CA 1
ATOM 2712 C C . ASP A 1 227 ? 7.457 -18.811 -24.630 1.00 55.99 229 ASP A C 1
ATOM 2713 O O . ASP A 1 227 ? 7.739 -19.617 -23.729 1.00 44.49 229 ASP A O 1
ATOM 2722 N N . VAL A 1 228 ? 6.869 -17.651 -24.380 1.00 49.38 230 VAL A N 1
ATOM 2723 C CA . VAL A 1 228 ? 6.348 -17.306 -23.058 1.00 63.99 230 VAL A CA 1
ATOM 2724 C C . VAL A 1 228 ? 5.285 -18.336 -22.641 1.00 54.61 230 VAL A C 1
ATOM 2725 O O . VAL A 1 228 ? 4.312 -18.512 -23.372 1.00 67.39 230 VAL A O 1
ATOM 2738 N N . PRO A 1 229 ? 5.427 -19.035 -21.513 1.00 62.14 231 PRO A N 1
ATOM 2739 C CA . PRO A 1 229 ? 4.399 -20.022 -21.137 1.00 69.30 231 PRO A CA 1
ATOM 2740 C C . PRO A 1 229 ? 3.012 -19.402 -21.128 1.00 75.01 231 PRO A C 1
ATOM 2741 O O . PRO A 1 229 ? 2.809 -18.291 -20.631 1.00 64.03 231 PRO A O 1
ATOM 2752 N N . ASN A 1 230 ? 2.049 -20.133 -21.710 1.00 92.22 232 ASN A N 1
ATOM 2753 C CA . ASN A 1 230 ? 0.675 -19.639 -21.786 1.00 96.00 232 ASN A CA 1
ATOM 2754 C C . ASN A 1 230 ? 0.050 -19.599 -20.402 1.00 89.85 232 ASN A C 1
ATOM 2755 O O . ASN A 1 230 ? -0.718 -18.687 -20.081 1.00 87.80 232 ASN A O 1
ATOM 2766 N N . GLY A 1 231 ? 0.384 -20.573 -19.569 1.00 90.54 233 GLY A N 1
ATOM 2767 C CA . GLY A 1 231 ? -0.049 -20.551 -18.194 1.00 82.40 233 GLY A CA 1
ATOM 2768 C C . GLY A 1 231 ? 1.103 -20.738 -17.235 1.00 76.91 233 GLY A C 1
ATOM 2769 O O . GLY A 1 231 ? 1.969 -19.860 -17.080 1.00 76.76 233 GLY A O 1
ATOM 2773 N N . SER A 1 232 ? 1.137 -21.895 -16.594 1.00 69.96 234 SER A N 1
ATOM 2774 C CA . SER A 1 232 ? 2.119 -22.161 -15.551 1.00 80.92 234 SER A CA 1
ATOM 2775 C C . SER A 1 232 ? 3.326 -22.908 -16.122 1.00 67.35 234 SER A C 1
ATOM 2776 O O . SER A 1 232 ? 3.195 -23.953 -16.782 1.00 53.43 234 SER A O 1
ATOM 2784 N N . LEU A 1 233 ? 4.512 -22.361 -15.876 1.00 58.17 235 LEU A N 1
ATOM 2785 C CA . LEU A 1 233 ? 5.712 -23.118 -16.207 1.00 57.93 235 LEU A CA 1
ATOM 2786 C C . LEU A 1 233 ? 5.812 -24.406 -15.385 1.00 48.97 235 LEU A C 1
ATOM 2787 O O . LEU A 1 233 ? 6.308 -25.432 -15.865 1.00 48.89 23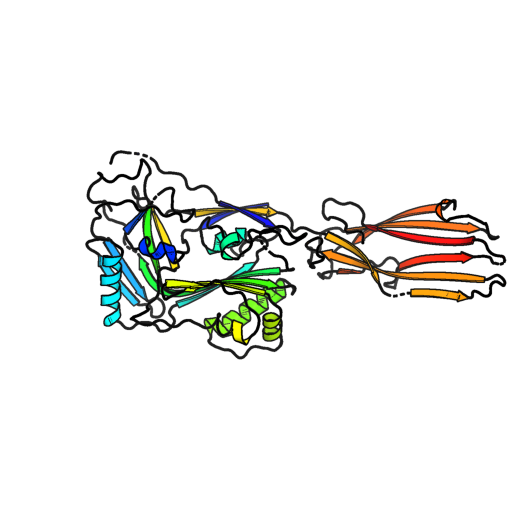5 LEU A O 1
ATOM 2803 N N . VAL A 1 234 ? 5.404 -24.362 -14.146 1.00 48.36 236 VAL A N 1
ATOM 2804 C CA . VAL A 1 234 ? 5.484 -25.514 -13.254 1.00 54.94 236 VAL A CA 1
ATOM 2805 C C . VAL A 1 234 ? 4.131 -26.205 -13.228 1.00 53.11 236 VAL A C 1
ATOM 2806 O O . VAL A 1 234 ? 3.086 -25.574 -13.381 1.00 56.39 236 VAL A O 1
ATOM 2819 N N . LYS A 1 235 ? 4.149 -27.529 -13.088 1.00 61.56 237 LYS A N 1
ATOM 2820 C CA . LYS A 1 235 ? 2.888 -28.264 -13.044 1.00 66.13 237 LYS A CA 1
ATOM 2821 C C . LYS A 1 235 ? 2.219 -28.103 -11.680 1.00 81.15 237 LYS A C 1
ATOM 2822 O O . LYS A 1 235 ? 1.051 -27.700 -11.600 1.00 87.01 237 LYS A O 1
ATOM 2841 N N . ASP A 1 236 ? 2.946 -28.394 -10.592 1.00 81.60 238 ASP A N 1
ATOM 2842 C CA . ASP A 1 236 ? 2.392 -28.261 -9.249 1.00 100.33 238 ASP A CA 1
ATOM 2843 C C . ASP A 1 236 ? 3.315 -27.444 -8.358 1.00 101.47 238 ASP A C 1
ATOM 2844 O O . ASP A 1 236 ? 4.541 -27.567 -8.434 1.00 98.49 238 ASP A O 1
ATOM 2853 N N . ASN A 1 237 ? 2.707 -26.649 -7.481 1.00 104.07 239 ASN A N 1
ATOM 2854 C CA . ASN A 1 237 ? 3.439 -25.784 -6.566 1.00 91.81 239 ASN A CA 1
ATOM 2855 C C . ASN A 1 237 ? 3.619 -26.481 -5.217 1.00 95.02 239 ASN A C 1
ATOM 2856 O O . ASN A 1 237 ? 3.079 -26.077 -4.187 1.00 102.10 239 ASN A O 1
ATOM 2867 N N . ASN A 1 238 ? 4.389 -27.567 -5.248 1.00 94.89 240 ASN A N 1
ATOM 2868 C CA . ASN A 1 238 ? 4.894 -28.201 -4.038 1.00 99.25 240 ASN A CA 1
ATOM 2869 C C . ASN A 1 238 ? 6.405 -28.048 -3.902 1.00 100.42 240 ASN A C 1
ATOM 2870 O O . ASN A 1 238 ? 6.952 -28.360 -2.833 1.00 108.29 240 ASN A O 1
ATOM 2881 N N . PHE A 1 239 ? 7.083 -27.589 -4.959 1.00 82.03 241 PHE A N 1
ATOM 2882 C CA . PHE A 1 239 ? 8.532 -27.454 -4.958 1.00 76.76 241 PHE A CA 1
ATOM 2883 C C . PHE A 1 239 ? 9.007 -26.511 -3.847 1.00 70.61 241 PHE A C 1
ATOM 2884 O O . PHE A 1 239 ? 8.301 -25.586 -3.429 1.00 71.48 241 PHE A O 1
ATOM 2901 N N . ASP A 1 240 ? 10.241 -26.753 -3.398 1.00 64.24 242 ASP A N 1
ATOM 2902 C CA . ASP A 1 240 ? 10.906 -25.987 -2.346 1.00 65.50 242 ASP A CA 1
ATOM 2903 C C . ASP A 1 240 ? 11.863 -24.981 -2.987 1.00 62.37 242 ASP A C 1
ATOM 2904 O O . ASP A 1 240 ? 12.946 -25.334 -3.452 1.00 58.91 242 ASP A O 1
ATOM 2913 N N . SER A 1 241 ? 11.474 -23.721 -3.000 1.00 58.73 243 SER A N 1
ATOM 2914 C CA . SER A 1 241 ? 12.385 -22.640 -3.356 1.00 62.28 243 SER A CA 1
ATOM 2915 C C . SER A 1 241 ? 12.814 -21.822 -2.125 1.00 54.54 243 SER A C 1
ATOM 2916 O O . SER A 1 241 ? 13.117 -20.623 -2.240 1.00 55.85 243 SER A O 1
ATOM 2924 N N . GLU A 1 242 ? 12.836 -22.457 -0.945 1.00 57.69 244 GLU A N 1
ATOM 2925 C CA . GLU A 1 242 ? 13.331 -21.845 0.302 1.00 58.82 244 GLU A CA 1
ATOM 2926 C C . GLU A 1 242 ? 12.760 -20.443 0.516 1.00 49.95 244 GLU A C 1
ATOM 2927 O O . GLU A 1 242 ? 13.421 -19.544 1.029 1.00 53.10 244 GLU A O 1
ATOM 2939 N N . GLY A 1 243 ? 11.505 -20.264 0.128 1.00 43.12 245 GLY A N 1
ATOM 2940 C CA . GLY A 1 243 ? 10.805 -19.005 0.261 1.00 44.37 245 GLY A CA 1
ATOM 2941 C C . GLY A 1 243 ? 11.071 -17.952 -0.798 1.00 46.04 245 GLY A C 1
ATOM 2942 O O . GLY A 1 243 ? 10.512 -16.849 -0.681 1.00 47.83 245 GLY A O 1
ATOM 2946 N N . ILE A 1 244 ? 11.880 -18.241 -1.821 1.00 48.76 246 ILE A N 1
ATOM 2947 C CA . ILE A 1 244 ? 12.359 -17.240 -2.782 1.00 39.69 246 ILE A CA 1
ATOM 2948 C C . ILE A 1 244 ? 11.704 -17.505 -4.137 1.00 49.39 246 ILE A C 1
ATOM 2949 O O . ILE A 1 244 ? 11.647 -18.666 -4.579 1.00 35.77 246 ILE A O 1
ATOM 2965 N N . GLU A 1 245 ? 11.202 -16.452 -4.798 1.00 37.44 247 GLU A N 1
ATOM 2966 C CA . GLU A 1 245 ? 10.679 -16.626 -6.154 1.00 42.19 247 GLU A CA 1
ATOM 2967 C C . GLU A 1 245 ? 11.812 -17.027 -7.099 1.00 46.68 247 GLU A C 1
ATOM 2968 O O . GLU A 1 245 ? 12.805 -16.272 -7.226 1.00 40.60 247 GLU A O 1
ATOM 2980 N N . PRO A 1 246 ? 11.718 -18.160 -7.791 1.00 46.57 248 PRO A N 1
ATOM 2981 C CA . PRO A 1 246 ? 12.804 -18.565 -8.693 1.00 35.78 248 PRO A CA 1
ATOM 2982 C C . PRO A 1 246 ? 12.722 -17.876 -10.042 1.00 42.54 248 PRO A C 1
ATOM 2983 O O . PRO A 1 246 ? 11.759 -17.171 -10.359 1.00 42.61 248 PRO A O 1
ATOM 2994 N N . VAL A 1 247 ? 13.805 -18.026 -10.809 1.00 43.70 249 VAL A N 1
ATOM 2995 C CA . VAL A 1 247 ? 13.814 -17.616 -12.203 1.00 40.17 249 VAL A CA 1
ATOM 2996 C C . VAL A 1 247 ? 13.975 -18.863 -13.045 1.00 35.02 249 VAL A C 1
ATOM 2997 O O . VAL A 1 247 ? 14.416 -19.910 -12.574 1.00 35.50 249 VAL A O 1
ATOM 3010 N N . TYR A 1 248 ? 13.667 -18.754 -14.335 1.00 38.73 250 TYR A N 1
ATOM 3011 C CA . TYR A 1 248 ? 13.979 -19.846 -15.243 1.00 34.40 250 TYR A CA 1
ATOM 3012 C C . TYR A 1 248 ? 14.721 -19.298 -16.454 1.00 34.22 250 TYR A C 1
ATOM 3013 O O . TYR A 1 248 ? 14.550 -18.136 -16.842 1.00 40.77 250 TYR A O 1
ATOM 3031 N N . VAL A 1 249 ? 15.537 -20.168 -17.062 1.00 37.36 251 VAL A N 1
ATOM 3032 C CA . VAL A 1 249 ? 16.284 -19.807 -18.272 1.00 36.94 251 VAL A CA 1
ATOM 3033 C C . VAL A 1 249 ? 15.334 -19.780 -19.470 1.00 40.01 251 VAL A C 1
ATOM 3034 O O . VAL A 1 249 ? 14.719 -20.793 -19.812 1.00 37.59 251 VAL A O 1
ATOM 3047 N N . SER A 1 250 ? 15.210 -18.612 -20.123 1.00 40.34 252 SER A N 1
ATOM 3048 C CA . SER A 1 250 ? 14.232 -18.450 -21.193 1.00 40.79 252 SER A CA 1
ATOM 3049 C C . SER A 1 250 ? 14.858 -18.228 -22.565 1.00 43.01 252 SER A C 1
ATOM 3050 O O . SER A 1 250 ? 14.198 -18.463 -23.571 1.00 41.97 252 SER A O 1
ATOM 3058 N N . SER A 1 251 ? 16.125 -17.846 -22.642 1.00 35.91 253 SER A N 1
ATOM 3059 C CA . SER A 1 251 ? 16.814 -17.668 -23.922 1.00 43.56 253 SER A CA 1
ATOM 3060 C C . SER A 1 251 ? 18.255 -18.122 -23.762 1.00 39.53 253 SER A C 1
ATOM 3061 O O . SER A 1 251 ? 18.921 -17.815 -22.781 1.00 37.40 253 SER A O 1
ATOM 3069 N N . ILE A 1 252 ? 18.752 -18.837 -24.750 1.00 31.42 254 ILE A N 1
ATOM 3070 C CA . ILE A 1 252 ? 20.112 -19.315 -24.713 1.00 36.81 254 ILE A CA 1
ATOM 3071 C C . ILE A 1 252 ? 20.705 -19.103 -26.083 1.00 43.04 254 ILE A C 1
ATOM 3072 O O . ILE A 1 252 ? 20.074 -19.429 -27.085 1.00 36.11 254 ILE A O 1
ATOM 3088 N N . SER A 1 253 ? 21.940 -18.616 -26.160 1.00 37.98 255 SER A N 1
ATOM 3089 C CA . SER A 1 253 ? 22.713 -18.604 -27.411 1.00 42.24 255 SER A CA 1
ATOM 3090 C C . SER A 1 253 ? 23.806 -19.642 -27.203 1.00 44.35 255 SER A C 1
ATOM 3091 O O . SER A 1 253 ? 24.337 -19.707 -26.116 1.00 38.66 255 SER A O 1
ATOM 3099 N N . TYR A 1 254 ? 24.134 -20.393 -28.228 1.00 32.70 256 TYR A N 1
ATOM 3100 C CA . TYR A 1 254 ? 25.116 -21.484 -28.155 1.00 38.16 256 TYR A CA 1
ATOM 3101 C C . TYR A 1 254 ? 26.237 -21.204 -29.146 1.00 42.88 256 TYR A C 1
ATOM 3102 O O . TYR A 1 254 ? 25.998 -20.561 -30.141 1.00 42.76 256 TYR A O 1
ATOM 3120 N N . GLY A 1 255 ? 27.429 -21.697 -28.856 1.00 49.46 257 GLY A N 1
ATOM 3121 C CA . GLY A 1 255 ? 28.591 -21.593 -29.735 1.00 44.09 257 GLY A CA 1
ATOM 3122 C C . GLY A 1 255 ? 29.858 -21.502 -28.914 1.00 41.74 257 GLY A C 1
ATOM 3123 O O . GLY A 1 255 ? 30.098 -22.420 -28.154 1.00 34.78 257 GLY A O 1
ATOM 3127 N N . ARG A 1 256 ? 30.631 -20.434 -29.049 1.00 38.79 258 ARG A N 1
ATOM 3128 C CA . ARG A 1 256 ? 31.875 -20.240 -28.339 1.00 46.12 258 ARG A CA 1
ATOM 3129 C C . ARG A 1 256 ? 32.063 -18.749 -28.170 1.00 43.61 258 ARG A C 1
ATOM 3130 O O . ARG A 1 256 ? 31.626 -17.948 -28.999 1.00 34.30 258 ARG A O 1
ATOM 3168 N N . GLY A 1 258 ? 34.861 -15.627 -26.407 1.00 43.17 260 GLY A N 1
ATOM 3169 C CA . GLY A 1 258 ? 36.038 -15.196 -25.678 1.00 45.45 260 GLY A CA 1
ATOM 3170 C C . GLY A 1 258 ? 35.902 -13.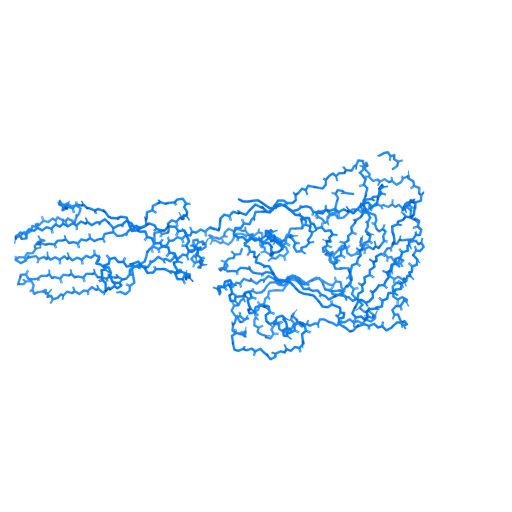769 -25.200 1.00 40.38 260 GLY A C 1
ATOM 3171 O O . GLY A 1 258 ? 35.156 -12.963 -25.755 1.00 45.59 260 GLY A O 1
ATOM 3175 N N . ILE A 1 259 ? 36.593 -13.493 -24.100 1.00 42.19 261 ILE A N 1
ATOM 3176 C CA . ILE A 1 259 ? 36.828 -12.118 -23.649 1.00 40.09 261 ILE A CA 1
ATOM 3177 C C . ILE A 1 259 ? 38.332 -11.937 -23.577 1.00 44.42 261 ILE A C 1
ATOM 3178 O O . ILE A 1 259 ? 39.020 -12.570 -22.747 1.00 32.40 261 ILE A O 1
ATOM 3194 N N . LEU A 1 260 ? 38.852 -11.151 -24.523 1.00 42.01 262 LEU A N 1
ATOM 3195 C CA . LEU A 1 260 ? 40.298 -10.952 -24.691 1.00 36.79 262 LEU A CA 1
ATOM 3196 C C . LEU A 1 260 ? 40.687 -9.648 -24.027 1.00 40.19 262 LEU A C 1
ATOM 3197 O O . LEU A 1 260 ? 40.310 -8.585 -24.505 1.00 46.44 262 LEU A O 1
ATOM 3213 N N . ALA A 1 261 ? 41.447 -9.718 -22.937 1.00 37.89 263 ALA A N 1
ATOM 3214 C CA . ALA A 1 261 ? 41.985 -8.496 -22.312 1.00 40.54 263 ALA A CA 1
ATOM 3215 C C . ALA A 1 261 ? 43.328 -8.108 -22.928 1.00 47.86 263 ALA A C 1
ATOM 3216 O O . ALA A 1 261 ? 44.247 -8.927 -23.016 1.00 46.14 263 ALA A O 1
ATOM 3223 N N . ILE A 1 262 ? 43.442 -6.842 -23.332 1.00 48.03 264 ILE A N 1
ATOM 3224 C CA . ILE A 1 262 ? 44.627 -6.316 -24.017 1.00 48.59 264 ILE A CA 1
ATOM 3225 C C . ILE A 1 262 ? 45.130 -5.144 -23.204 1.00 52.86 264 ILE A C 1
ATOM 3226 O O . ILE A 1 262 ? 44.470 -4.100 -23.110 1.00 48.69 264 ILE A O 1
ATOM 3242 N N . GLU A 1 263 ? 46.286 -5.316 -22.573 1.00 45.61 265 GLU A N 1
ATOM 3243 C CA . GLU A 1 263 ? 46.994 -4.180 -21.987 1.00 44.35 265 GLU A CA 1
ATOM 3244 C C . GLU A 1 263 ? 48.101 -3.760 -22.941 1.00 55.94 265 GLU A C 1
ATOM 3245 O O . GLU A 1 263 ? 48.750 -4.596 -23.586 1.00 55.12 265 GLU A O 1
ATOM 3257 N N . THR A 1 264 ? 48.280 -2.457 -23.060 1.00 53.94 266 THR A N 1
ATOM 3258 C CA . THR A 1 264 ? 49.276 -1.952 -23.987 1.00 62.70 266 THR A CA 1
ATOM 3259 C C . THR A 1 264 ? 49.695 -0.571 -23.537 1.00 64.37 266 THR A C 1
ATOM 3260 O O . THR A 1 264 ? 48.931 0.154 -22.884 1.00 54.92 266 THR A O 1
ATOM 3271 N N . ASN A 1 265 ? 50.917 -0.224 -23.892 1.00 67.83 267 ASN A N 1
ATOM 3272 C CA . ASN A 1 265 ? 51.439 1.094 -23.605 1.00 64.22 267 ASN A CA 1
ATOM 3273 C C . ASN A 1 265 ? 51.306 2.027 -24.790 1.00 69.50 267 ASN A C 1
ATOM 3274 O O . ASN A 1 265 ? 51.553 3.226 -24.636 1.00 78.98 267 ASN A O 1
ATOM 3285 N N . GLU A 1 266 ? 50.865 1.525 -25.945 1.00 66.52 268 GLU A N 1
ATOM 3286 C CA . GLU A 1 266 ? 50.487 2.416 -27.027 1.00 71.87 268 GLU A CA 1
ATOM 3287 C C . GLU A 1 266 ? 49.334 3.305 -26.574 1.00 82.91 268 GLU A C 1
ATOM 3288 O O . GLU A 1 266 ? 48.784 3.169 -25.464 1.00 80.48 268 GLU A O 1
ATOM 3300 N N . LYS A 1 267 ? 48.991 4.257 -27.434 1.00 89.94 269 LYS A N 1
ATOM 3301 C CA . LYS A 1 267 ? 48.010 5.268 -27.061 1.00 98.26 269 LYS A CA 1
ATOM 3302 C C . LYS A 1 267 ? 46.623 4.710 -27.320 1.00 80.11 269 LYS A C 1
ATOM 3303 O O . LYS A 1 267 ? 46.403 3.996 -28.302 1.00 76.24 269 LYS A O 1
ATOM 3322 N N . ALA A 1 268 ? 45.694 5.038 -26.424 1.00 68.71 270 ALA A N 1
ATOM 3323 C CA . ALA A 1 268 ? 44.341 4.500 -26.499 1.00 65.82 270 ALA A CA 1
ATOM 3324 C C . ALA A 1 268 ? 43.749 4.633 -27.899 1.00 70.26 270 ALA A C 1
ATOM 3325 O O . ALA A 1 268 ? 43.193 3.675 -28.438 1.00 74.28 270 ALA A O 1
ATOM 3332 N N . GLU A 1 269 ? 43.888 5.800 -28.527 1.00 87.93 271 GLU A N 1
ATOM 3333 C CA . GLU A 1 269 ? 43.243 6.021 -29.827 1.00 92.21 271 GLU A CA 1
ATOM 3334 C C . GLU A 1 269 ? 43.817 5.103 -30.905 1.00 81.82 271 GLU A C 1
ATOM 3335 O O . GLU A 1 269 ? 43.093 4.632 -31.790 1.00 78.25 271 GLU A O 1
ATOM 3347 N N . ASP A 1 270 ? 45.115 4.839 -30.848 1.00 79.48 272 ASP A N 1
ATOM 3348 C CA . ASP A 1 270 ? 45.752 3.968 -31.827 1.00 89.74 272 ASP A CA 1
ATOM 3349 C C . ASP A 1 270 ? 45.507 2.491 -31.509 1.00 89.77 272 ASP A C 1
ATOM 3350 O O . ASP A 1 270 ? 45.352 1.666 -32.425 1.00 77.33 272 ASP A O 1
ATOM 3359 N N . ALA A 1 271 ? 45.464 2.144 -30.216 1.00 83.63 273 ALA A N 1
ATOM 3360 C CA . ALA A 1 271 ? 45.176 0.771 -29.812 1.00 73.74 273 ALA A CA 1
ATOM 3361 C C . ALA A 1 271 ? 43.778 0.353 -30.253 1.00 69.61 273 ALA A C 1
ATOM 3362 O O . ALA A 1 271 ? 43.595 -0.719 -30.839 1.00 68.44 273 ALA A O 1
ATOM 3369 N N . LYS A 1 272 ? 42.773 1.185 -29.966 1.00 65.76 274 LYS A N 1
ATOM 3370 C CA . LYS A 1 272 ? 41.416 0.891 -30.409 1.00 63.43 274 LYS A CA 1
ATOM 3371 C C . LYS A 1 272 ? 41.401 0.637 -31.905 1.00 68.44 274 LYS A C 1
ATOM 3372 O O . LYS A 1 272 ? 40.728 -0.280 -32.388 1.00 71.89 274 LYS A O 1
ATOM 3391 N N . ARG A 1 273 ? 42.180 1.413 -32.648 1.00 66.21 275 ARG A N 1
ATOM 3392 C CA . ARG A 1 273 ? 42.139 1.329 -34.103 1.00 70.00 275 ARG A CA 1
ATOM 3393 C C . ARG A 1 273 ? 42.759 0.032 -34.590 1.00 60.47 275 ARG A C 1
ATOM 3394 O O . ARG A 1 273 ? 42.187 -0.664 -35.442 1.00 56.67 275 ARG A O 1
ATOM 3415 N N . ILE A 1 274 ? 43.948 -0.283 -34.061 1.00 64.97 276 ILE A N 1
ATOM 3416 C CA . ILE A 1 274 ? 44.702 -1.473 -34.455 1.00 72.15 276 ILE A CA 1
ATOM 3417 C C . ILE A 1 274 ? 43.941 -2.733 -34.067 1.00 70.79 276 ILE A C 1
ATOM 3418 O O . ILE A 1 274 ? 43.823 -3.673 -34.861 1.00 68.55 276 ILE A O 1
ATOM 3434 N N . ILE A 1 275 ? 43.435 -2.775 -32.826 1.00 66.51 277 ILE A N 1
ATOM 3435 C CA . ILE A 1 275 ? 42.647 -3.924 -32.382 1.00 69.72 277 ILE A CA 1
ATOM 3436 C C . ILE A 1 275 ? 41.483 -4.156 -33.337 1.00 67.83 277 ILE A C 1
ATOM 3437 O O . ILE A 1 275 ? 41.336 -5.247 -33.911 1.00 54.42 277 ILE A O 1
ATOM 3453 N N . ASN A 1 276 ? 40.684 -3.107 -33.575 1.00 65.46 278 ASN A N 1
ATOM 3454 C CA . ASN A 1 276 ? 39.498 -3.258 -34.407 1.00 64.17 278 ASN A CA 1
ATOM 3455 C C . ASN A 1 276 ? 39.850 -3.745 -35.800 1.00 64.57 278 ASN A C 1
ATOM 3456 O O . ASN A 1 276 ? 39.150 -4.592 -36.374 1.00 63.62 278 ASN A O 1
ATOM 3467 N N . GLU A 1 277 ? 40.938 -3.219 -36.367 1.00 68.35 279 GLU A N 1
ATOM 3468 C CA . GLU A 1 277 ? 41.261 -3.554 -37.749 1.00 71.13 279 GLU A CA 1
ATOM 3469 C C . GLU A 1 277 ? 41.761 -4.988 -37.860 1.00 64.33 279 GLU A C 1
ATOM 3470 O O . GLU A 1 277 ? 41.438 -5.687 -38.829 1.00 63.28 279 GLU A O 1
ATOM 3482 N N . THR A 1 278 ? 42.534 -5.454 -36.864 1.00 61.08 280 THR A N 1
ATOM 3483 C CA . THR A 1 278 ? 43.000 -6.840 -36.885 1.00 75.86 280 THR A CA 1
ATOM 3484 C C . THR A 1 278 ? 41.866 -7.831 -36.640 1.00 66.34 280 THR A C 1
ATOM 3485 O O . THR A 1 278 ? 41.873 -8.933 -37.210 1.00 61.59 280 THR A O 1
ATOM 3496 N N . PHE A 1 279 ? 40.896 -7.474 -35.784 1.00 61.79 281 PHE A N 1
ATOM 3497 C CA . PHE A 1 279 ? 39.747 -8.360 -35.564 1.00 61.12 281 PHE A CA 1
ATOM 3498 C C . PHE A 1 279 ? 38.893 -8.439 -36.814 1.00 61.58 281 PHE A C 1
ATOM 3499 O O . PHE A 1 279 ? 38.474 -9.529 -37.228 1.00 58.22 281 PHE A O 1
ATOM 3516 N N . ASN A 1 280 ? 38.656 -7.292 -37.448 1.00 62.77 282 ASN A N 1
ATOM 3517 C CA . ASN A 1 280 ? 37.935 -7.281 -38.714 1.00 71.06 282 ASN A CA 1
ATOM 3518 C C . ASN A 1 280 ? 38.639 -8.170 -39.740 1.00 63.44 282 ASN A C 1
ATOM 3519 O O . ASN A 1 280 ? 38.013 -9.037 -40.365 1.00 51.62 282 ASN A O 1
ATOM 3530 N N . LYS A 1 281 ? 39.953 -7.992 -39.906 1.00 65.28 283 LYS A N 1
ATOM 3531 C CA . LYS A 1 281 ? 40.661 -8.749 -40.932 1.00 72.89 283 LYS A CA 1
ATOM 3532 C C . LYS A 1 281 ? 40.641 -10.234 -40.620 1.00 63.54 283 LYS A C 1
ATOM 3533 O O . LYS A 1 281 ? 40.277 -11.053 -41.472 1.00 65.31 283 LYS A O 1
ATOM 3552 N N . LEU A 1 282 ? 41.025 -10.596 -39.386 1.00 64.13 284 LEU A N 1
ATOM 3553 C CA . LEU A 1 282 ? 41.176 -12.011 -39.025 1.00 64.78 284 LEU A CA 1
ATOM 3554 C C . LEU A 1 282 ? 39.849 -12.659 -38.635 1.00 58.12 284 LEU A C 1
ATOM 3555 O O . LEU A 1 282 ? 39.452 -13.686 -39.203 1.00 60.75 284 LEU A O 1
ATOM 3571 N N . PHE A 1 283 ? 39.161 -12.093 -37.629 1.00 59.47 285 PHE A N 1
ATOM 3572 C CA . PHE A 1 283 ? 38.013 -12.791 -37.034 1.00 48.97 285 PHE A CA 1
ATOM 3573 C C . PHE A 1 283 ? 36.810 -12.745 -37.978 1.00 57.96 285 PHE A C 1
ATOM 3574 O O . PHE A 1 283 ? 36.177 -13.774 -38.224 1.00 55.66 285 PHE A O 1
ATOM 3591 N N . TYR A 1 284 ? 36.530 -11.574 -38.582 1.00 59.76 286 TYR A N 1
ATOM 3592 C CA . TYR A 1 284 ? 35.427 -11.467 -39.543 1.00 60.02 286 TYR A CA 1
ATOM 3593 C C . TYR A 1 284 ? 35.774 -12.005 -40.939 1.00 60.13 286 TYR A C 1
ATOM 3594 O O . TYR A 1 284 ? 34.960 -12.704 -41.556 1.00 61.32 286 TYR A O 1
ATOM 3612 N N . LYS A 1 285 ? 36.951 -11.652 -41.478 1.00 64.58 287 LYS A N 1
ATOM 3613 C CA . LYS A 1 285 ? 37.263 -11.910 -42.881 1.00 71.32 287 LYS A CA 1
ATOM 3614 C C . LYS A 1 285 ? 38.277 -13.031 -43.087 1.00 74.27 287 LYS A C 1
ATOM 3615 O O . LYS A 1 285 ? 38.723 -13.230 -44.216 1.00 78.85 287 LYS A O 1
ATOM 3634 N N . LYS A 1 286 ? 38.655 -13.756 -42.028 1.00 79.17 288 LYS A N 1
ATOM 3635 C CA . LYS A 1 286 ? 39.564 -14.912 -42.112 1.00 71.40 288 LYS A CA 1
ATOM 3636 C C . LYS A 1 286 ? 40.865 -14.568 -42.849 1.00 79.80 288 LYS A C 1
ATOM 3637 O O . LYS A 1 286 ? 41.474 -15.423 -43.509 1.00 71.07 288 LYS A O 1
ATOM 3656 N N . GLN A 1 287 ? 41.317 -13.320 -42.712 1.00 74.36 289 GLN A N 1
ATOM 3657 C CA . GLN A 1 287 ? 42.487 -12.820 -43.414 1.00 81.17 289 GLN A CA 1
ATOM 3658 C C . GLN A 1 287 ? 43.621 -12.599 -42.425 1.00 80.74 289 GLN A C 1
ATOM 3659 O O . GLN A 1 287 ? 43.444 -11.911 -41.412 1.00 73.09 289 GLN A O 1
ATOM 3673 N N . THR A 1 288 ? 44.794 -13.153 -42.737 1.00 81.75 290 THR A N 1
ATOM 3674 C CA . THR A 1 288 ? 45.962 -13.031 -41.878 1.00 80.24 290 THR A CA 1
ATOM 3675 C C . THR A 1 288 ? 46.971 -12.004 -42.379 1.00 94.99 290 THR A C 1
ATOM 3676 O O . THR A 1 288 ? 47.940 -11.714 -41.669 1.00 88.61 290 THR A O 1
ATOM 3687 N N . ASN A 1 289 ? 46.771 -11.440 -43.572 1.00 103.91 291 ASN A N 1
ATOM 3688 C CA . ASN A 1 289 ? 47.702 -10.447 -44.098 1.00 91.34 291 ASN A CA 1
ATOM 3689 C C . ASN A 1 289 ? 47.539 -9.166 -43.285 1.00 95.24 291 ASN A C 1
ATOM 3690 O O . ASN A 1 289 ? 46.676 -8.327 -43.591 1.00 92.06 291 ASN A O 1
ATOM 3701 N N . PHE A 1 290 ? 48.337 -9.029 -42.228 1.00 89.58 292 PHE A N 1
ATOM 3702 C CA . PHE A 1 290 ? 48.352 -7.821 -41.422 1.00 95.96 292 PHE A CA 1
ATOM 3703 C C . PHE A 1 290 ? 49.465 -6.890 -41.900 1.00 97.04 292 PHE A C 1
ATOM 3704 O O . PHE A 1 290 ? 50.421 -7.305 -42.567 1.00 93.18 292 PHE A O 1
ATOM 3721 N N . SER A 1 291 ? 49.367 -5.637 -41.469 1.00 93.47 293 SER A N 1
ATOM 3722 C CA . SER A 1 291 ? 50.344 -4.621 -41.785 1.00 90.99 293 SER A CA 1
ATOM 3723 C C . SER A 1 291 ? 51.529 -4.695 -40.821 1.00 96.99 293 SER A C 1
ATOM 3724 O O . SER A 1 291 ? 51.541 -5.469 -39.857 1.00 91.58 293 SER A O 1
ATOM 3732 N N . GLN A 1 292 ? 52.554 -3.879 -41.120 1.00 102.47 294 GLN A N 1
ATOM 3733 C CA . GLN A 1 292 ? 53.710 -3.750 -40.237 1.00 92.33 294 GLN A CA 1
ATOM 3734 C C . GLN A 1 292 ? 53.315 -3.123 -38.899 1.00 91.85 294 GLN A C 1
ATOM 3735 O O . GLN A 1 292 ? 53.859 -3.502 -37.849 1.00 86.34 294 GLN A O 1
ATOM 3749 N N . GLU A 1 293 ? 52.384 -2.149 -38.916 1.00 86.17 295 GLU A N 1
ATOM 3750 C CA . GLU A 1 293 ? 51.912 -1.538 -37.671 1.00 91.39 295 GLU A CA 1
ATOM 3751 C C . GLU A 1 293 ? 51.180 -2.560 -36.794 1.00 97.25 295 GLU A C 1
ATOM 3752 O O . GLU A 1 293 ? 51.389 -2.624 -35.571 1.00 86.99 295 GLU A O 1
ATOM 3764 N N . GLU A 1 294 ? 50.325 -3.377 -37.411 1.00 89.09 296 GLU A N 1
ATOM 3765 C CA . GLU A 1 294 ? 49.506 -4.321 -36.660 1.00 87.73 296 GLU A CA 1
ATOM 3766 C C . GLU A 1 294 ? 50.357 -5.396 -35.991 1.00 83.88 296 GLU A C 1
ATOM 3767 O O . GLU A 1 294 ? 50.202 -5.656 -34.785 1.00 72.58 296 GLU A O 1
ATOM 3779 N N . LYS A 1 295 ? 51.286 -6.006 -36.746 1.00 81.22 297 LYS A N 1
ATOM 3780 C CA . LYS A 1 295 ? 52.115 -7.076 -36.189 1.00 86.19 297 LYS A CA 1
ATOM 3781 C C . LYS A 1 295 ? 52.966 -6.600 -35.006 1.00 74.22 297 LYS A C 1
ATOM 3782 O O . LYS A 1 295 ? 53.219 -7.364 -34.066 1.00 71.75 297 LYS A O 1
ATOM 3801 N N . SER A 1 296 ? 53.434 -5.359 -35.036 1.00 70.66 298 SER A N 1
ATOM 3802 C CA . SER A 1 296 ? 54.326 -4.919 -33.963 1.00 84.02 298 SER A CA 1
ATOM 3803 C C . SER A 1 296 ? 53.539 -4.569 -32.706 1.00 75.94 298 SER A C 1
ATOM 3804 O O . SER A 1 296 ? 54.018 -4.813 -31.590 1.00 74.30 298 SER A O 1
ATOM 3812 N N . PHE A 1 297 ? 52.335 -4.008 -32.863 1.00 70.42 299 PHE A N 1
ATOM 3813 C CA . PHE A 1 297 ? 51.457 -3.834 -31.709 1.00 73.72 299 PHE A CA 1
ATOM 3814 C C . PHE A 1 297 ? 51.124 -5.170 -31.055 1.00 69.03 299 PHE A C 1
ATOM 3815 O O . PHE A 1 297 ? 51.131 -5.291 -29.823 1.00 66.09 299 PHE A O 1
ATOM 3832 N N . ILE A 1 298 ? 50.808 -6.170 -31.874 1.00 65.60 300 ILE A N 1
ATOM 3833 C CA . ILE A 1 298 ? 50.510 -7.509 -31.385 1.00 50.73 300 ILE A CA 1
ATOM 3834 C C . ILE A 1 298 ? 51.708 -8.093 -30.652 1.00 65.87 300 ILE A C 1
ATOM 3835 O O . ILE A 1 298 ? 51.560 -8.739 -29.603 1.00 52.57 300 ILE A O 1
ATOM 3851 N N . GLU A 1 299 ? 52.925 -7.803 -31.141 1.00 65.31 301 GLU A N 1
ATOM 3852 C CA . GLU A 1 299 ? 54.117 -8.334 -30.478 1.00 68.89 301 GLU A CA 1
ATOM 3853 C C . GLU A 1 299 ? 54.326 -7.706 -29.100 1.00 59.55 301 GLU A C 1
ATOM 3854 O O . GLU A 1 299 ? 54.693 -8.404 -28.144 1.00 53.40 301 GLU A O 1
ATOM 3866 N N . GLY A 1 300 ? 54.021 -6.408 -28.947 1.00 60.54 302 GLY A N 1
ATOM 3867 C CA . GLY A 1 300 ? 54.224 -5.738 -27.672 1.00 54.73 302 GLY A CA 1
ATOM 3868 C C . GLY A 1 300 ? 53.065 -5.716 -26.695 1.00 59.35 302 GLY A C 1
ATOM 3869 O O . GLY A 1 300 ? 53.236 -5.348 -25.513 1.00 55.54 302 GLY A O 1
ATOM 3873 N N . ALA A 1 301 ? 51.869 -6.064 -27.117 1.00 61.73 303 ALA A N 1
ATOM 3874 C CA . ALA A 1 301 ? 50.731 -5.997 -26.215 1.00 61.55 303 ALA A CA 1
ATOM 3875 C C . ALA A 1 301 ? 50.731 -7.217 -25.308 1.00 52.57 303 ALA A C 1
ATOM 3876 O O . ALA A 1 301 ? 51.237 -8.278 -25.674 1.00 56.87 303 ALA A O 1
ATOM 3883 N N . ASP A 1 302 ? 50.187 -7.068 -24.110 1.00 45.13 304 ASP A N 1
ATOM 3884 C CA . ASP A 1 302 ? 49.869 -8.243 -23.288 1.00 59.10 304 ASP A CA 1
ATOM 3885 C C . ASP A 1 302 ? 48.422 -8.687 -23.583 1.00 58.68 304 ASP A C 1
ATOM 3886 O O . ASP A 1 302 ? 47.490 -7.877 -23.557 1.00 55.44 304 ASP A O 1
ATOM 3895 N N . PHE A 1 303 ? 48.255 -9.957 -23.924 1.00 43.02 305 PHE A N 1
ATOM 3896 C CA . PHE A 1 303 ? 46.958 -10.553 -24.212 1.00 45.38 305 PHE A CA 1
ATOM 3897 C C . PHE A 1 303 ? 46.586 -11.597 -23.176 1.00 46.67 305 PHE A C 1
ATOM 3898 O O . PHE A 1 303 ? 47.360 -12.517 -22.893 1.00 44.31 305 PHE A O 1
ATOM 3915 N N . ASN A 1 304 ? 45.401 -11.450 -22.611 1.00 46.01 306 ASN A N 1
ATOM 3916 C CA . ASN A 1 304 ? 44.856 -12.389 -21.641 1.00 44.31 306 ASN A CA 1
ATOM 3917 C C . ASN A 1 304 ? 43.470 -12.841 -22.118 1.00 49.66 306 ASN A C 1
ATOM 3918 O O . ASN A 1 304 ? 42.504 -12.084 -22.034 1.00 41.01 306 ASN A O 1
ATOM 3929 N N . LEU A 1 305 ? 43.386 -14.050 -22.625 1.00 44.71 307 LEU A N 1
ATOM 3930 C CA . LEU A 1 305 ? 42.153 -14.566 -23.206 1.00 40.04 307 LEU A CA 1
ATOM 3931 C C . LEU A 1 305 ? 41.423 -15.466 -22.212 1.00 42.40 307 LEU A C 1
ATOM 3932 O O . LEU A 1 305 ? 41.985 -16.460 -21.743 1.00 43.19 307 LEU A O 1
ATOM 3948 N N . TYR A 1 306 ? 40.175 -15.138 -21.919 1.00 41.40 308 TYR A N 1
ATOM 3949 C CA . TYR A 1 306 ? 39.278 -16.047 -21.211 1.00 40.50 308 TYR A CA 1
ATOM 3950 C C . TYR A 1 306 ? 38.337 -16.637 -22.253 1.00 41.60 308 TYR A C 1
ATOM 3951 O O . TYR A 1 306 ? 37.531 -15.914 -22.823 1.00 39.19 308 TYR A O 1
ATOM 3969 N N . LEU A 1 307 ? 38.466 -17.941 -22.539 1.00 44.19 309 LEU A N 1
ATOM 3970 C CA . LEU A 1 307 ? 37.746 -18.602 -23.624 1.00 39.66 309 LEU A CA 1
ATOM 3971 C C . LEU A 1 307 ? 36.683 -19.540 -23.060 1.00 41.15 309 LEU A C 1
ATOM 3972 O O . LEU A 1 307 ? 37.004 -20.425 -22.277 1.00 34.86 309 LEU A O 1
ATOM 3988 N N . VAL A 1 308 ? 35.436 -19.283 -23.416 1.00 37.10 310 VAL A N 1
ATOM 3989 C CA . VAL A 1 308 ? 34.290 -20.188 -23.171 1.00 32.04 310 VAL A CA 1
ATOM 3990 C C . VAL A 1 308 ? 34.239 -21.086 -24.403 1.00 32.93 310 VAL A C 1
ATOM 3991 O O . VAL A 1 308 ? 33.649 -20.763 -25.418 1.00 36.36 310 VAL A O 1
ATOM 4004 N N . GLY A 1 309 ? 34.946 -22.197 -24.324 1.00 36.75 311 GLY A N 1
ATOM 4005 C CA . GLY A 1 309 ? 35.179 -23.013 -25.495 1.00 39.69 311 GLY A CA 1
ATOM 4006 C C . GLY A 1 309 ? 33.894 -23.662 -25.959 1.00 49.24 311 GLY A C 1
ATOM 4007 O O . GLY A 1 309 ? 32.992 -23.898 -25.175 1.00 41.14 311 GLY A O 1
ATOM 4011 N N . GLY A 1 310 ? 33.844 -23.946 -27.253 1.00 45.32 312 GLY A N 1
ATOM 4012 C CA . GLY A 1 310 ? 32.644 -24.436 -27.885 1.00 45.03 312 GLY A CA 1
ATOM 4013 C C . GLY A 1 310 ? 32.420 -25.913 -27.696 1.00 46.17 312 GLY A C 1
ATOM 4014 O O . GLY A 1 310 ? 31.395 -26.444 -28.125 1.00 48.41 312 GLY A O 1
ATOM 4018 N N . ASP A 1 311 ? 33.394 -26.566 -27.059 1.00 43.80 313 ASP A N 1
ATOM 4019 C CA . ASP A 1 311 ? 33.398 -27.985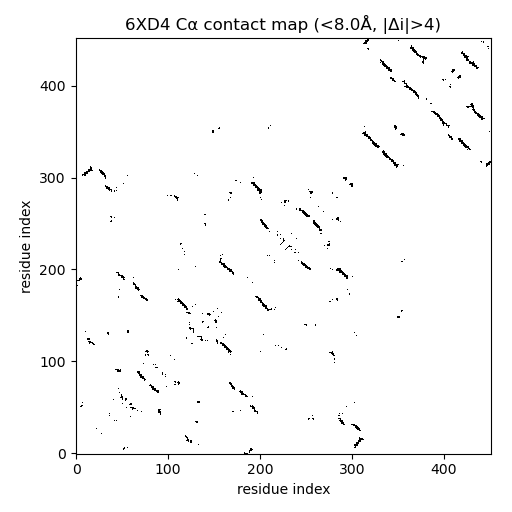 -26.742 1.00 47.24 313 ASP A CA 1
ATOM 4020 C C . ASP A 1 311 ? 33.173 -28.215 -25.244 1.00 43.92 313 ASP A C 1
ATOM 4021 O O . ASP A 1 311 ? 33.370 -29.327 -24.764 1.00 48.05 313 ASP A O 1
ATOM 4030 N N . GLY A 1 312 ? 32.826 -27.163 -24.485 1.00 42.91 314 GLY A N 1
ATOM 4031 C CA . GLY A 1 312 ? 32.734 -27.227 -23.045 1.00 45.58 314 GLY A CA 1
ATOM 4032 C C . GLY A 1 312 ? 33.989 -26.876 -22.262 1.00 42.51 314 GLY A C 1
ATOM 4033 O O . GLY A 1 312 ? 33.899 -26.644 -21.050 1.00 39.95 314 GLY A O 1
ATOM 4037 N N . SER A 1 313 ? 35.157 -26.833 -22.880 1.00 45.96 315 SER A N 1
ATOM 4038 C CA . SER A 1 313 ? 36.358 -26.471 -22.131 1.00 42.31 315 SER A CA 1
ATOM 4039 C C . SER A 1 313 ? 36.391 -24.968 -21.818 1.00 45.73 315 SER A C 1
ATOM 4040 O O . SER A 1 313 ? 35.722 -24.161 -22.456 1.00 45.44 315 SER A O 1
ATOM 4048 N N . THR A 1 314 ? 37.156 -24.598 -20.798 1.00 44.01 316 THR A N 1
ATOM 4049 C CA . THR A 1 314 ? 37.439 -23.200 -20.460 1.00 43.98 316 THR A CA 1
ATOM 4050 C C . THR A 1 314 ? 38.944 -22.991 -20.483 1.00 45.28 316 THR A C 1
ATOM 4051 O O . THR A 1 314 ? 39.694 -23.785 -19.936 1.00 43.50 316 THR A O 1
ATOM 4062 N N . ALA A 1 315 ? 39.382 -21.956 -21.173 1.00 36.71 317 ALA A N 1
ATOM 4063 C CA . ALA A 1 315 ? 40.798 -21.678 -21.393 1.00 44.62 317 ALA A CA 1
ATOM 4064 C C . ALA A 1 315 ? 41.077 -20.260 -20.955 1.00 43.08 317 ALA A C 1
ATOM 4065 O O . ALA A 1 315 ? 40.372 -19.330 -21.377 1.00 47.55 317 ALA A O 1
ATOM 4072 N N . SER A 1 316 ? 42.036 -20.106 -20.057 1.00 42.68 318 SER A N 1
ATOM 4073 C CA . SER A 1 316 ? 42.625 -18.809 -19.728 1.00 37.56 318 SER A CA 1
ATOM 4074 C C . SER A 1 316 ? 44.028 -18.879 -20.311 1.00 54.85 318 SER A C 1
ATOM 4075 O O . SER A 1 316 ? 44.803 -19.777 -19.944 1.00 49.01 318 SER A O 1
ATOM 4083 N N . GLN A 1 317 ? 44.317 -18.009 -21.274 1.00 48.53 319 GLN A N 1
ATOM 4084 C CA A GLN A 1 317 ? 45.585 -18.051 -22.001 0.51 48.10 319 GLN A CA 1
ATOM 4085 C CA B GLN A 1 317 ? 45.575 -18.047 -22.009 0.49 48.04 319 GLN A CA 1
ATOM 4086 C C . GLN A 1 317 ? 46.170 -16.651 -22.076 1.00 50.89 319 GLN A C 1
ATOM 4087 O O . GLN A 1 317 ? 45.546 -15.736 -22.601 1.00 45.53 319 GLN A O 1
ATOM 4112 N N . SER A 1 318 ? 47.365 -16.492 -21.549 1.00 54.75 320 SER A N 1
ATOM 4113 C CA . SER A 1 318 ? 48.142 -15.283 -21.765 1.00 46.69 320 SER A CA 1
ATOM 4114 C C . SER A 1 318 ? 49.019 -15.511 -22.992 1.00 48.73 320 SER A C 1
ATOM 4115 O O . SER A 1 318 ? 49.463 -16.634 -23.265 1.00 53.18 320 SER A O 1
ATOM 4123 N N . PHE A 1 319 ? 49.223 -14.482 -23.781 1.00 50.58 321 PHE A N 1
ATOM 4124 C CA . PHE A 1 319 ? 50.079 -14.680 -24.936 1.00 53.48 321 PHE A CA 1
ATOM 4125 C C . PHE A 1 319 ? 50.557 -13.337 -25.460 1.00 51.80 321 PHE A C 1
ATOM 4126 O O . PHE A 1 319 ? 50.233 -12.270 -24.897 1.00 47.88 321 PHE A O 1
ATOM 4143 N N . LYS A 1 320 ? 51.423 -13.429 -26.491 1.00 63.30 322 LYS A N 1
ATOM 4144 C CA . LYS A 1 320 ? 51.970 -12.334 -27.288 1.00 61.83 322 LYS A CA 1
ATOM 4145 C C . LYS A 1 320 ? 52.255 -12.873 -28.692 1.00 55.94 322 LYS A C 1
ATOM 4146 O O . LYS A 1 320 ? 52.501 -14.060 -28.866 1.00 60.48 322 LYS A O 1
ATOM 4165 N N . GLY A 1 321 ? 52.208 -12.013 -29.691 1.00 65.61 323 GLY A N 1
ATOM 4166 C CA . GLY A 1 321 ? 52.811 -12.368 -30.962 1.00 63.16 323 GLY A CA 1
ATOM 4167 C C . GLY A 1 321 ? 51.810 -12.762 -32.029 1.00 69.20 323 GLY A C 1
ATOM 4168 O O . GLY A 1 321 ? 50.790 -13.392 -31.758 1.00 75.60 323 GLY A O 1
ATOM 4172 N N . TYR A 1 322 ? 52.150 -12.438 -33.284 1.00 74.72 324 TYR A N 1
ATOM 4173 C CA . TYR A 1 322 ? 51.231 -12.606 -34.408 1.00 71.23 324 TYR A CA 1
ATOM 4174 C C . TYR A 1 322 ? 50.822 -14.053 -34.616 1.00 69.15 324 TYR A C 1
ATOM 4175 O O . TYR A 1 322 ? 49.700 -14.319 -35.075 1.00 67.90 324 TYR A O 1
ATOM 4193 N N . GLU A 1 323 ? 51.738 -14.999 -34.379 1.00 70.58 325 GLU A N 1
ATOM 4194 C CA . GLU A 1 323 ? 51.386 -16.414 -34.509 1.00 75.04 325 GLU A CA 1
ATOM 4195 C C . GLU A 1 323 ? 50.325 -16.790 -33.476 1.00 67.94 325 GLU A C 1
ATOM 4196 O O . GLU A 1 323 ? 49.325 -17.432 -33.802 1.00 69.10 325 GLU A O 1
ATOM 4208 N N . ALA A 1 324 ? 50.523 -16.383 -32.214 1.00 56.54 326 ALA A N 1
ATOM 4209 C CA . ALA A 1 324 ? 49.563 -16.741 -31.173 1.00 62.14 326 ALA A CA 1
ATOM 4210 C C . ALA A 1 324 ? 48.223 -16.044 -31.397 1.00 63.35 326 ALA A C 1
ATOM 4211 O O . ALA A 1 324 ? 47.152 -16.663 -31.266 1.00 58.53 326 ALA A O 1
ATOM 4218 N N . PHE A 1 325 ? 48.276 -14.762 -31.750 1.00 58.80 327 PHE A N 1
ATOM 4219 C CA . PHE A 1 325 ? 47.070 -13.991 -32.007 1.00 56.42 327 PHE A CA 1
ATOM 4220 C C . PHE A 1 325 ? 46.226 -14.648 -33.075 1.00 57.21 327 PHE A C 1
ATOM 4221 O O . PHE A 1 325 ? 44.999 -14.731 -32.948 1.00 55.52 327 PHE A O 1
ATOM 4238 N N . VAL A 1 326 ? 46.867 -15.147 -34.126 1.00 56.95 328 VAL A N 1
ATOM 4239 C CA . VAL A 1 326 ? 46.114 -15.784 -35.201 1.00 60.05 328 VAL A CA 1
ATOM 4240 C C . VAL A 1 326 ? 45.538 -17.121 -34.746 1.00 54.53 328 VAL A C 1
ATOM 4241 O O . VAL A 1 326 ? 44.481 -17.528 -35.218 1.00 50.22 328 VAL A O 1
ATOM 4254 N N . ASN A 1 327 ? 46.220 -17.842 -33.848 1.00 48.06 329 ASN A N 1
ATOM 4255 C CA A ASN A 1 327 ? 45.664 -19.097 -33.355 0.43 57.55 329 ASN A CA 1
ATOM 4256 C CA B ASN A 1 327 ? 45.663 -19.096 -33.360 0.57 57.55 329 ASN A CA 1
ATOM 4257 C C . ASN A 1 327 ? 44.406 -18.844 -32.534 1.00 59.52 329 ASN A C 1
ATOM 4258 O O . ASN A 1 327 ? 43.407 -19.561 -32.664 1.00 55.13 329 ASN A O 1
ATOM 4277 N N . HIS A 1 328 ? 44.430 -17.803 -31.683 1.00 50.35 330 HIS A N 1
ATOM 4278 C CA . HIS A 1 328 ? 43.386 -17.580 -30.703 1.00 54.51 330 HIS A CA 1
ATOM 4279 C C . HIS A 1 328 ? 42.262 -16.685 -31.196 1.00 49.86 330 HIS A C 1
ATOM 4280 O O . HIS A 1 328 ? 41.173 -16.744 -30.641 1.00 45.78 330 HIS A O 1
ATOM 4294 N N . VAL A 1 329 ? 42.503 -15.840 -32.195 1.00 50.15 331 VAL A N 1
ATOM 4295 C CA . VAL A 1 329 ? 41.487 -14.982 -32.763 1.00 47.07 331 VAL A CA 1
ATOM 4296 C C . VAL A 1 329 ? 40.923 -15.526 -34.078 1.00 53.83 331 VAL A C 1
ATOM 4297 O O . VAL A 1 329 ? 40.000 -14.935 -34.647 1.00 58.08 331 VAL A O 1
ATOM 4310 N N . SER A 1 330 ? 41.415 -16.653 -34.554 1.00 50.24 332 SER A N 1
ATOM 4311 C CA . SER A 1 330 ? 40.830 -17.219 -35.745 1.00 52.04 332 SER A CA 1
ATOM 4312 C C . SER A 1 330 ? 39.476 -17.818 -35.420 1.00 43.98 332 SER A C 1
ATOM 4313 O O . SER A 1 330 ? 39.243 -18.318 -34.310 1.00 42.62 332 SER A O 1
ATOM 4321 N N . GLN A 1 331 ? 38.586 -17.805 -36.412 1.00 47.59 333 GLN A N 1
ATOM 4322 C CA . GLN A 1 331 ? 37.251 -18.342 -36.209 1.00 46.39 333 GLN A CA 1
ATOM 4323 C C . GLN A 1 331 ? 37.359 -19.786 -35.795 1.00 46.13 333 GLN A C 1
ATOM 4324 O O . GLN A 1 331 ? 38.034 -20.583 -36.452 1.00 49.61 333 GLN A O 1
ATOM 4338 N N . GLY A 1 332 ? 36.677 -20.129 -34.723 1.00 46.75 334 GLY A N 1
ATOM 4339 C CA . GLY A 1 332 ? 36.405 -21.524 -34.448 1.00 40.48 334 GLY A CA 1
ATOM 4340 C C . GLY A 1 332 ? 35.489 -22.089 -35.493 1.00 45.19 334 GLY A C 1
ATOM 4341 O O . GLY A 1 332 ? 34.894 -21.394 -36.315 1.00 47.34 334 GLY A O 1
ATOM 4345 N N . THR A 1 333 ? 35.385 -23.396 -35.468 1.00 41.35 335 THR A N 1
ATOM 4346 C CA . THR A 1 333 ? 34.632 -24.149 -36.455 1.00 50.85 335 THR A CA 1
ATOM 4347 C C . THR A 1 333 ? 33.694 -25.080 -35.693 1.00 51.22 335 THR A C 1
ATOM 4348 O O . THR A 1 333 ? 34.070 -25.649 -34.668 1.00 50.38 335 THR A O 1
ATOM 4359 N N . PHE A 1 334 ? 32.455 -25.171 -36.157 1.00 44.61 336 PHE A N 1
ATOM 4360 C CA . PHE A 1 334 ? 31.460 -26.017 -35.527 1.00 49.67 336 PHE A CA 1
ATOM 4361 C C . PHE A 1 334 ? 31.189 -27.223 -36.400 1.00 49.02 336 PHE A C 1
ATOM 4362 O O . PHE A 1 334 ? 31.435 -27.212 -37.603 1.00 50.22 336 PHE A O 1
ATOM 4379 N N . SER A 1 335 ? 30.692 -28.268 -35.767 1.00 51.77 337 SER A N 1
ATOM 4380 C CA . SER A 1 335 ? 30.207 -29.439 -36.461 1.00 47.84 337 SER A CA 1
ATOM 4381 C C . SER A 1 335 ? 28.979 -29.914 -35.730 1.00 51.39 337 SER A C 1
ATOM 4382 O O . SER A 1 335 ? 28.632 -29.410 -34.656 1.00 52.78 337 SER A O 1
ATOM 4390 N N . LYS A 1 336 ? 28.347 -30.926 -36.314 1.00 53.35 338 LYS A N 1
ATOM 4391 C CA . LYS A 1 336 ? 27.160 -31.502 -35.714 1.00 52.26 338 LYS A CA 1
ATOM 4392 C C . LYS A 1 336 ? 27.479 -32.269 -34.441 1.00 53.70 338 LYS A C 1
ATOM 4393 O O . LYS A 1 336 ? 26.637 -32.321 -33.533 1.00 57.31 338 LYS A O 1
ATOM 4412 N N . ASP A 1 337 ? 28.668 -32.845 -34.315 1.00 51.16 339 ASP A N 1
ATOM 4413 C CA . ASP A 1 337 ? 28.979 -33.535 -33.065 1.00 71.58 339 ASP A CA 1
ATOM 4414 C C . ASP A 1 337 ? 29.526 -32.591 -32.003 1.00 65.59 339 ASP A C 1
ATOM 4415 O O . ASP A 1 337 ? 29.423 -32.903 -30.811 1.00 67.08 339 ASP A O 1
ATOM 4424 N N . GLN A 1 338 ? 30.038 -31.414 -32.411 1.00 66.46 340 GLN A N 1
ATOM 4425 C CA . GLN A 1 338 ? 30.388 -30.311 -31.512 1.00 56.43 340 GLN A CA 1
ATOM 4426 C C . GLN A 1 338 ? 29.708 -29.047 -32.013 1.00 49.79 340 GLN A C 1
ATOM 4427 O O . GLN A 1 338 ? 30.354 -28.216 -32.675 1.00 54.36 340 GLN A O 1
ATOM 4441 N N . PRO A 1 339 ? 28.420 -28.857 -31.753 1.00 48.13 341 PRO A N 1
ATOM 4442 C CA . PRO A 1 339 ? 27.691 -27.708 -32.318 1.00 36.71 341 PRO A CA 1
ATOM 4443 C C . PRO A 1 339 ? 27.727 -26.404 -31.507 1.00 41.06 341 PRO A C 1
ATOM 4444 O O . PRO A 1 339 ? 27.066 -25.442 -31.915 1.00 42.41 341 PRO A O 1
ATOM 4455 N N . GLY A 1 340 ? 28.476 -26.346 -30.428 1.00 39.96 342 GLY A N 1
ATOM 4456 C CA . GLY A 1 340 ? 28.499 -25.212 -29.525 1.00 43.10 342 GLY A CA 1
ATOM 4457 C C . GLY A 1 340 ? 27.827 -25.534 -28.194 1.00 41.38 342 GLY A C 1
ATOM 4458 O O . GLY A 1 340 ? 27.018 -26.437 -28.063 1.00 40.02 342 GLY A O 1
ATOM 4462 N N . VAL A 1 341 ? 28.161 -24.740 -27.184 1.00 37.07 343 VAL A N 1
ATOM 4463 C CA . VAL A 1 341 ? 27.638 -24.915 -25.827 1.00 39.96 343 VAL A CA 1
ATOM 4464 C C . VAL A 1 341 ? 27.070 -23.557 -25.440 1.00 39.14 343 VAL A C 1
ATOM 4465 O O . VAL A 1 341 ? 27.367 -22.553 -26.114 1.00 38.80 343 VAL A O 1
ATOM 4478 N N . PRO A 1 342 ? 26.281 -23.474 -24.369 1.00 39.11 344 PRO A N 1
ATOM 4479 C CA . PRO A 1 342 ? 25.717 -22.175 -23.962 1.00 35.67 344 PRO A CA 1
ATOM 4480 C C . PRO A 1 342 ? 26.823 -21.185 -23.655 1.00 40.12 344 PRO A C 1
ATOM 4481 O O . PRO A 1 342 ? 27.724 -21.461 -22.870 1.00 39.51 344 PRO A O 1
ATOM 4492 N N . ILE A 1 343 ? 26.741 -20.026 -24.298 1.00 36.01 345 ILE A N 1
ATOM 4493 C CA . ILE A 1 343 ? 27.676 -18.931 -24.085 1.00 35.89 345 ILE A CA 1
ATOM 4494 C C . ILE A 1 343 ? 26.987 -17.746 -23.445 1.00 36.32 345 ILE A C 1
ATOM 4495 O O . ILE A 1 343 ? 27.615 -17.027 -22.659 1.00 38.00 345 ILE A O 1
ATOM 4511 N N . PHE A 1 344 ? 25.683 -17.586 -23.641 1.00 39.25 346 PHE A N 1
ATOM 4512 C CA . PHE A 1 344 ? 25.006 -16.637 -22.773 1.00 43.37 346 PHE A CA 1
ATOM 4513 C C . PHE A 1 344 ? 23.532 -16.980 -22.736 1.00 40.87 346 PHE A C 1
ATOM 4514 O O . PHE A 1 344 ? 23.014 -17.728 -23.572 1.00 39.08 346 PHE A O 1
ATOM 4531 N N . CYS A 1 345 ? 22.870 -16.454 -21.716 1.00 35.93 347 CYS A N 1
ATOM 4532 C CA . CYS A 1 345 ? 21.469 -16.790 -21.536 1.00 40.99 347 CYS A CA 1
ATOM 4533 C C . CYS A 1 345 ? 20.759 -15.623 -20.891 1.00 42.66 347 CYS A C 1
ATOM 4534 O O . CYS A 1 345 ? 21.355 -14.605 -20.549 1.00 37.55 347 CYS A O 1
ATOM 4542 N N . SER A 1 346 ? 19.447 -15.762 -20.800 1.00 42.28 348 SER A N 1
ATOM 4543 C CA . SER A 1 346 ? 18.584 -14.771 -20.206 1.00 38.32 348 SER A CA 1
ATOM 4544 C C . SER A 1 346 ? 17.587 -15.536 -19.371 1.00 44.10 348 SER A C 1
ATOM 4545 O O . SER A 1 346 ? 17.276 -16.701 -19.649 1.00 42.49 348 SER A O 1
ATOM 4553 N N . TYR A 1 347 ? 17.147 -14.890 -18.309 1.00 37.29 349 TYR A N 1
ATOM 4554 C CA . TYR A 1 347 ? 16.234 -15.487 -17.356 1.00 41.54 349 TYR A CA 1
ATOM 4555 C C . TYR A 1 347 ? 14.961 -14.655 -17.281 1.00 46.14 349 TYR A C 1
ATOM 4556 O O . TYR A 1 347 ? 14.935 -13.451 -17.607 1.00 43.77 349 TYR A O 1
ATOM 4574 N N . SER A 1 348 ? 13.931 -15.331 -16.788 1.00 46.94 350 SER A N 1
ATOM 4575 C CA . SER A 1 348 ? 12.582 -14.822 -16.621 1.00 39.88 350 SER A CA 1
ATOM 4576 C C . SER A 1 348 ? 12.107 -15.229 -15.233 1.00 37.95 350 SER A C 1
ATOM 4577 O O . SER A 1 348 ? 12.478 -16.305 -14.744 1.00 40.25 350 SER A O 1
ATOM 4585 N N . TYR A 1 349 ? 11.333 -14.356 -14.599 1.00 40.19 351 TYR A N 1
ATOM 4586 C CA . TYR A 1 349 ? 10.757 -14.646 -13.280 1.00 44.70 351 TYR A CA 1
ATOM 4587 C C . TYR A 1 349 ? 9.598 -15.636 -13.379 1.00 41.88 351 TYR A C 1
ATOM 4588 O O . TYR A 1 349 ? 8.811 -15.625 -14.326 1.00 44.70 351 TYR A O 1
ATOM 4606 N N . LEU A 1 350 ? 9.527 -16.540 -12.408 1.00 42.44 352 LEU A N 1
ATOM 4607 C CA . LEU A 1 350 ? 8.546 -17.600 -12.470 1.00 46.78 352 LEU A CA 1
ATOM 4608 C C . LEU A 1 350 ? 7.129 -17.069 -12.424 1.00 46.91 352 LEU A C 1
ATOM 4609 O O . LEU A 1 350 ? 6.258 -17.558 -13.160 1.00 50.89 352 LEU A O 1
ATOM 4625 N N . LYS A 1 351 ? 6.862 -16.092 -11.549 1.00 51.95 353 LYS A N 1
ATOM 4626 C CA . LYS A 1 351 ? 5.468 -15.700 -11.309 1.00 55.03 353 LYS A CA 1
ATOM 4627 C C . LYS A 1 351 ? 4.839 -15.069 -12.548 1.00 57.17 353 LYS A C 1
ATOM 4628 O O . LYS A 1 351 ? 3.708 -15.398 -12.909 1.00 63.03 353 LYS A O 1
ATOM 4647 N N . ASP A 1 352 ? 5.556 -14.145 -13.203 1.00 52.09 354 ASP A N 1
ATOM 4648 C CA . ASP A 1 352 ? 4.984 -13.313 -14.255 1.00 45.67 354 ASP A CA 1
ATOM 4649 C C . ASP A 1 352 ? 5.799 -13.351 -15.548 1.00 48.32 354 ASP A C 1
ATOM 4650 O O . ASP A 1 352 ? 5.541 -12.556 -16.453 1.00 41.51 354 ASP A O 1
ATOM 4659 N N . ASN A 1 353 ? 6.793 -14.224 -15.648 1.00 52.05 355 ASN A N 1
ATOM 4660 C CA . ASN A 1 353 ? 7.586 -14.392 -16.861 1.00 53.54 355 ASN A CA 1
ATOM 4661 C C . ASN A 1 353 ? 8.313 -13.123 -17.270 1.00 50.91 355 ASN A C 1
ATOM 4662 O O . ASN A 1 353 ? 8.735 -12.985 -18.418 1.00 54.23 355 ASN A O 1
ATOM 4673 N N . SER A 1 354 ? 8.496 -12.244 -16.366 1.00 45.27 356 SER A N 1
ATOM 4674 C CA . SER A 1 354 ? 9.107 -10.982 -16.716 1.00 48.48 356 SER A CA 1
ATOM 4675 C C . SER A 1 354 ? 10.621 -11.155 -16.810 1.00 48.48 356 SER A C 1
ATOM 4676 O O . SER A 1 354 ? 11.202 -11.921 -16.033 1.00 37.84 356 SER A O 1
ATOM 4684 N N . PRO A 1 355 ? 11.266 -10.453 -17.736 1.00 54.69 357 PRO A N 1
ATOM 4685 C CA . PRO A 1 355 ? 12.716 -10.602 -17.903 1.00 53.43 357 PRO A CA 1
ATOM 4686 C C . PRO A 1 355 ? 13.468 -10.167 -16.665 1.00 43.68 357 PRO A C 1
ATOM 4687 O O . PRO A 1 355 ? 13.227 -9.092 -16.113 1.00 53.70 357 PRO A O 1
ATOM 4698 N N . VAL A 1 356 ? 14.402 -11.020 -16.242 1.00 47.52 358 VAL A N 1
ATOM 4699 C CA . VAL A 1 356 ? 15.342 -10.624 -15.210 1.00 54.43 358 VAL A CA 1
ATOM 4700 C C . VAL A 1 356 ? 16.370 -9.680 -15.808 1.00 54.74 358 VAL A C 1
ATOM 4701 O O . VAL A 1 356 ? 16.984 -9.977 -16.841 1.00 46.50 358 VAL A O 1
ATOM 4714 N N . LYS A 1 357 ? 16.543 -8.527 -15.174 1.00 60.38 359 LYS A N 1
ATOM 4715 C CA . LYS A 1 357 ? 17.513 -7.528 -15.576 1.00 49.86 359 LYS A CA 1
ATOM 4716 C C . LYS A 1 357 ? 18.672 -7.510 -14.582 1.00 48.87 359 LYS A C 1
ATOM 4717 O O . LYS A 1 357 ? 18.471 -7.566 -13.371 1.00 54.78 359 LYS A O 1
ATOM 4736 N N . THR A 1 358 ? 19.891 -7.476 -15.095 1.00 50.83 360 THR A N 1
ATOM 4737 C CA . THR A 1 358 ? 21.061 -7.228 -14.262 1.00 65.66 360 THR A CA 1
ATOM 4738 C C . THR A 1 358 ? 21.426 -5.753 -14.387 1.00 54.04 360 THR A C 1
ATOM 4739 O O . THR A 1 358 ? 21.570 -5.242 -15.503 1.00 58.10 360 THR A O 1
ATOM 4750 N N . LYS A 1 359 ? 21.513 -5.055 -13.251 1.00 55.70 361 LYS A N 1
ATOM 4751 C CA . LYS A 1 359 ? 21.708 -3.601 -13.241 1.00 59.23 361 LYS A CA 1
ATOM 4752 C C . LYS A 1 359 ? 23.147 -3.235 -12.880 1.00 55.78 361 LYS A C 1
ATOM 4753 O O . LYS A 1 359 ? 23.690 -3.724 -11.875 1.00 46.95 361 LYS A O 1
ATOM 4772 N N . PHE A 1 360 ? 23.747 -2.355 -13.674 1.00 56.36 362 PHE A N 1
ATOM 4773 C CA . PHE A 1 360 ? 25.121 -1.908 -13.463 1.00 54.63 362 PHE A CA 1
ATOM 4774 C C . PHE A 1 360 ? 25.164 -0.423 -13.119 1.00 61.31 362 PHE A C 1
ATOM 4775 O O . PHE A 1 360 ? 24.537 0.394 -13.806 1.00 63.38 362 PHE A O 1
ATOM 4792 N N . LYS A 1 361 ? 25.932 -0.060 -12.090 1.00 61.31 363 LYS A N 1
ATOM 4793 C CA . LYS A 1 361 ? 26.218 1.349 -11.795 1.00 64.60 363 LYS A CA 1
ATOM 4794 C C . LYS A 1 361 ? 27.737 1.568 -11.787 1.00 64.03 363 LYS A C 1
ATOM 4795 O O . LYS A 1 361 ? 28.445 1.141 -10.853 1.00 55.27 363 LYS A O 1
ATOM 4814 N N . PHE A 1 362 ? 28.229 2.230 -12.834 1.00 58.31 364 PHE A N 1
ATOM 4815 C CA . PHE A 1 362 ? 29.618 2.660 -12.907 1.00 61.05 364 PHE A CA 1
ATOM 4816 C C . PHE A 1 362 ? 29.836 3.902 -12.048 1.00 64.94 364 PHE A C 1
ATOM 4817 O O . PHE A 1 362 ? 29.150 4.908 -12.223 1.00 66.49 364 PHE A O 1
ATOM 4834 N N . ASP A 1 363 ? 30.779 3.822 -11.116 1.00 67.84 365 ASP A N 1
ATOM 4835 C CA . ASP A 1 363 ? 31.343 4.985 -10.418 1.00 65.36 365 ASP A CA 1
ATOM 4836 C C . ASP A 1 363 ? 32.656 5.345 -11.130 1.00 60.90 365 ASP A C 1
ATOM 4837 O O . ASP A 1 363 ? 33.694 4.717 -10.876 1.00 54.21 365 ASP A O 1
ATOM 4846 N N . ILE A 1 364 ? 32.602 6.289 -12.064 1.00 65.91 366 ILE A N 1
ATOM 4847 C CA . ILE A 1 364 ? 33.756 6.630 -12.887 1.00 65.97 366 ILE A CA 1
ATOM 4848 C C . ILE A 1 364 ? 34.602 7.650 -12.127 1.00 65.97 366 ILE A C 1
ATOM 4849 O O . ILE A 1 364 ? 34.277 8.823 -12.061 1.00 56.88 366 ILE A O 1
ATOM 4865 N N . LYS A 1 365 ? 35.694 7.184 -11.548 1.00 66.09 367 LYS A N 1
ATOM 4866 C CA . LYS A 1 365 ? 36.617 8.066 -10.865 1.00 55.64 367 LYS A CA 1
ATOM 4867 C C . LYS A 1 365 ? 37.557 8.709 -11.885 1.00 61.75 367 LYS A C 1
ATOM 4868 O O . LYS A 1 365 ? 37.637 8.294 -13.053 1.00 52.63 367 LYS A O 1
ATOM 4887 N N . ARG A 1 366 ? 38.257 9.765 -11.450 1.00 72.71 368 ARG A N 1
ATOM 4888 C CA . ARG A 1 366 ? 39.305 10.339 -12.286 1.00 62.36 368 ARG A CA 1
ATOM 4889 C C . ARG A 1 366 ? 40.449 9.327 -12.387 1.00 60.81 368 ARG A C 1
ATOM 4890 O O . ARG A 1 366 ? 40.791 8.670 -11.385 1.00 52.17 368 ARG A O 1
ATOM 4911 N N . PRO A 1 367 ? 41.052 9.149 -13.569 1.00 55.28 369 PRO A N 1
ATOM 4912 C CA . PRO A 1 367 ? 42.255 8.309 -13.630 1.00 60.32 369 PRO A CA 1
ATOM 4913 C C . PRO A 1 367 ? 43.302 8.818 -12.676 1.00 63.33 369 PRO A C 1
ATOM 4914 O O . PRO A 1 367 ? 43.387 10.041 -12.406 1.00 58.52 369 PRO A O 1
ATOM 4925 N N . PRO A 1 368 ? 44.087 7.918 -12.087 1.00 65.66 370 PRO A N 1
ATOM 4926 C CA . PRO A 1 368 ? 45.199 8.394 -11.249 1.00 65.93 370 PRO A CA 1
ATOM 4927 C C . PRO A 1 368 ? 46.242 9.106 -12.104 1.00 62.50 370 PRO A C 1
ATOM 4928 O O . PRO A 1 368 ? 46.551 8.700 -13.235 1.00 61.44 370 PRO A O 1
ATOM 4939 N N . LEU A 1 369 ? 46.766 10.202 -11.570 1.00 58.15 371 LEU A N 1
ATOM 4940 C CA . LEU A 1 369 ? 47.747 11.004 -12.291 1.00 54.88 371 LEU A CA 1
ATOM 4941 C C . LEU A 1 369 ? 48.934 11.234 -11.372 1.00 47.89 371 LEU A C 1
ATOM 4942 O O . LEU A 1 369 ? 48.786 11.824 -10.297 1.00 54.18 371 LEU A O 1
ATOM 4958 N N . TYR A 1 370 ? 50.097 10.757 -11.784 1.00 51.52 372 TYR A N 1
ATOM 4959 C CA . TYR A 1 370 ? 51.348 11.035 -11.088 1.00 49.90 372 TYR A CA 1
ATOM 4960 C C . TYR A 1 370 ? 52.215 11.837 -12.053 1.00 45.86 372 TYR A C 1
ATOM 4961 O O . TYR A 1 370 ? 52.236 11.557 -13.260 1.00 48.22 372 TYR A O 1
ATOM 4979 N N . VAL A 1 371 ? 52.889 12.863 -11.562 1.00 50.95 373 VAL A N 1
ATOM 4980 C CA . VAL A 1 371 ? 53.679 13.707 -12.445 1.00 52.62 373 VAL A CA 1
ATOM 4981 C C . VAL A 1 371 ? 55.064 13.858 -11.862 1.00 40.93 373 VAL A C 1
ATOM 4982 O O . VAL A 1 371 ? 55.227 13.947 -10.638 1.00 44.91 373 VAL A O 1
ATOM 4995 N N . LYS A 1 372 ? 56.053 13.892 -12.740 1.00 52.03 374 LYS A N 1
ATOM 4996 C CA . LYS A 1 372 ? 57.447 14.037 -12.355 1.00 45.44 374 LYS A CA 1
ATOM 4997 C C . LYS A 1 372 ? 58.063 15.134 -13.213 1.00 45.20 374 LYS A C 1
ATOM 4998 O O . LYS A 1 372 ? 57.984 15.098 -14.448 1.00 38.13 374 LYS A O 1
ATOM 5017 N N . LEU A 1 373 ? 58.658 16.117 -12.560 1.00 42.52 375 LEU A N 1
ATOM 5018 C CA . LEU A 1 373 ? 59.406 17.153 -13.263 1.00 44.38 375 LEU A CA 1
ATOM 5019 C C . LEU A 1 373 ? 60.838 16.676 -13.445 1.00 48.21 375 LEU A C 1
ATOM 5020 O O . LEU A 1 373 ? 61.483 16.175 -12.509 1.00 42.86 375 LEU A O 1
ATOM 5036 N N . VAL A 1 374 ? 61.321 16.802 -14.670 1.00 48.68 376 VAL A N 1
ATOM 5037 C CA . VAL A 1 374 ? 62.590 16.214 -15.081 1.00 44.16 376 VAL A CA 1
ATOM 5038 C C . VAL A 1 374 ? 63.344 17.248 -15.904 1.00 44.46 376 VAL A C 1
ATOM 5039 O O . VAL A 1 374 ? 62.742 17.962 -16.715 1.00 46.54 376 VAL A O 1
ATOM 5052 N N . LYS A 1 375 ? 64.658 17.349 -15.663 1.00 47.93 377 LYS A N 1
ATOM 5053 C CA . LYS A 1 375 ? 65.552 18.253 -16.401 1.00 44.48 377 LYS A CA 1
ATOM 5054 C C . LYS A 1 375 ? 66.307 17.426 -17.437 1.00 46.51 377 LYS A C 1
ATOM 5055 O O . LYS A 1 375 ? 67.131 16.580 -17.078 1.00 53.59 377 LYS A O 1
ATOM 5074 N N . GLU A 1 376 ? 66.016 17.652 -18.715 1.00 44.72 378 GLU A N 1
ATOM 5075 C CA . GLU A 1 376 ? 66.638 16.916 -19.796 1.00 42.85 378 GLU A CA 1
ATOM 5076 C C . GLU A 1 376 ? 67.579 17.816 -20.573 1.00 37.45 378 GLU A C 1
ATOM 5077 O O . GLU A 1 376 ? 67.523 19.056 -20.492 1.00 43.33 378 GLU A O 1
ATOM 5089 N N . ASN A 1 377 ? 68.433 17.168 -21.360 1.00 36.56 379 ASN A N 1
ATOM 5090 C CA . ASN A 1 377 ? 69.459 17.825 -22.163 1.00 42.19 379 ASN A CA 1
ATOM 5091 C C . ASN A 1 377 ? 70.227 18.862 -21.335 1.00 34.89 379 ASN A C 1
ATOM 5092 O O . ASN A 1 377 ? 70.548 19.962 -21.775 1.00 38.69 379 ASN A O 1
ATOM 5120 N N . LYS A 1 379 ? 72.809 21.024 -20.005 1.00 44.54 381 LYS A N 1
ATOM 5121 C CA . LYS A 1 379 ? 74.121 21.501 -20.397 1.00 47.16 381 LYS A CA 1
ATOM 5122 C C . LYS A 1 379 ? 74.675 22.429 -19.317 1.00 50.05 381 LYS A C 1
ATOM 5123 O O . LYS A 1 379 ? 73.998 23.335 -18.811 1.00 41.20 381 LYS A O 1
ATOM 5142 N N . ASP A 1 380 ? 75.881 22.133 -18.914 1.00 40.73 382 ASP A N 1
ATOM 5143 C CA . ASP A 1 380 ? 76.639 22.836 -17.885 1.00 49.22 382 ASP A CA 1
ATOM 5144 C C . ASP A 1 380 ? 77.878 23.327 -18.616 1.00 48.42 382 ASP A C 1
ATOM 5145 O O . ASP A 1 380 ? 78.676 22.503 -19.082 1.00 46.72 382 ASP A O 1
ATOM 5154 N N . ILE A 1 381 ? 77.996 24.647 -18.797 1.00 42.66 383 ILE A N 1
ATOM 5155 C CA . ILE A 1 381 ? 79.138 25.252 -19.481 1.00 48.54 383 ILE A CA 1
ATOM 5156 C C . ILE A 1 381 ? 79.929 26.125 -18.481 1.00 47.19 383 ILE A C 1
ATOM 5157 O O . ILE A 1 381 ? 79.341 27.006 -17.833 1.00 47.84 383 ILE A O 1
ATOM 5173 N N . ASN A 1 382 ? 81.239 25.860 -18.342 1.00 48.69 384 ASN A N 1
ATOM 5174 C CA . ASN A 1 382 ? 82.210 26.719 -17.647 1.00 52.85 384 ASN A CA 1
ATOM 5175 C C . ASN A 1 382 ? 82.928 27.521 -18.727 1.00 64.81 384 ASN A C 1
ATOM 5176 O O . ASN A 1 382 ? 83.893 27.025 -19.314 1.00 56.16 384 ASN A O 1
ATOM 5187 N N . PHE A 1 383 ? 82.443 28.758 -18.990 1.00 82.56 385 PHE A N 1
ATOM 5188 C CA . PHE A 1 383 ? 82.925 29.594 -20.096 1.00 85.37 385 PHE A CA 1
ATOM 5189 C C . PHE A 1 383 ? 84.370 30.026 -19.909 1.00 80.04 385 PHE A C 1
ATOM 5190 O O . PHE A 1 383 ? 85.076 30.318 -20.887 1.00 77.09 385 PHE A O 1
ATOM 5207 N N . ASN A 1 384 ? 84.792 30.170 -18.665 1.00 68.54 386 ASN A N 1
ATOM 5208 C CA . ASN A 1 384 ? 86.210 30.186 -18.332 1.00 103.27 386 ASN A CA 1
ATOM 5209 C C . ASN A 1 384 ? 86.310 29.678 -16.897 1.00 104.85 386 ASN A C 1
ATOM 5210 O O . ASN A 1 384 ? 85.285 29.394 -16.245 1.00 93.10 386 ASN A O 1
ATOM 5221 N N . ASP A 1 385 ? 87.553 29.557 -16.407 1.00 105.82 387 ASP A N 1
ATOM 5222 C CA . ASP A 1 385 ? 87.806 29.160 -15.028 1.00 95.68 387 ASP A CA 1
ATOM 5223 C C . ASP A 1 385 ? 89.307 29.090 -14.786 1.00 99.59 387 ASP A C 1
ATOM 5224 O O . ASP A 1 385 ? 89.806 28.010 -14.459 1.00 106.27 387 ASP A O 1
ATOM 5233 N N . PRO A 1 386 ? 90.068 30.176 -14.911 1.00 114.13 388 PRO A N 1
ATOM 5234 C CA . PRO A 1 386 ? 91.525 30.066 -14.706 1.00 120.50 388 PRO A CA 1
ATOM 5235 C C . PRO A 1 386 ? 92.000 30.213 -13.264 1.00 120.31 388 PRO A C 1
ATOM 5236 O O . PRO A 1 386 ? 93.213 30.100 -13.027 1.00 113.68 388 PRO A O 1
ATOM 5247 N N . ASP A 1 387 ? 91.093 30.433 -12.301 1.00 112.32 389 ASP A N 1
ATOM 5248 C CA . ASP A 1 387 ? 91.473 30.789 -10.928 1.00 113.70 389 ASP A CA 1
ATOM 5249 C C . ASP A 1 387 ? 92.415 31.991 -10.920 1.00 116.34 389 ASP A C 1
ATOM 5250 O O . ASP A 1 387 ? 93.189 32.199 -9.973 1.00 111.25 389 ASP A O 1
ATOM 5259 N N . GLY A 1 388 ? 92.366 32.748 -12.014 1.00 114.65 390 GLY A N 1
ATOM 5260 C CA . GLY A 1 388 ? 92.949 34.065 -12.133 1.00 99.73 390 GLY A CA 1
ATOM 5261 C C . GLY A 1 388 ? 91.772 34.983 -12.391 1.00 100.30 390 GLY A C 1
ATOM 5262 O O . GLY A 1 388 ? 91.649 35.592 -13.460 1.00 90.68 390 GLY A O 1
ATOM 5266 N N . GLY A 1 389 ? 90.858 35.015 -11.418 1.00 95.02 391 GLY A N 1
ATOM 5267 C CA . GLY A 1 389 ? 89.677 35.846 -11.485 1.00 94.94 391 GLY A CA 1
ATOM 5268 C C . GLY A 1 389 ? 88.399 35.103 -11.813 1.00 94.06 391 GLY A C 1
ATOM 5269 O O . GLY A 1 389 ? 87.465 35.109 -11.017 1.00 87.25 391 GLY A O 1
ATOM 5273 N N . ILE A 1 390 ? 88.358 34.424 -12.970 1.00 103.81 392 ILE A N 1
ATOM 5274 C CA . ILE A 1 390 ? 87.109 34.026 -13.616 1.00 90.77 392 ILE A CA 1
ATOM 5275 C C . ILE A 1 390 ? 86.671 32.625 -13.195 1.00 82.15 392 ILE A C 1
ATOM 5276 O O . ILE A 1 390 ? 87.478 31.696 -13.078 1.00 88.82 392 ILE A O 1
ATOM 5292 N N . TYR A 1 391 ? 85.369 32.481 -12.949 1.00 70.29 393 TYR A N 1
ATOM 5293 C CA . TYR A 1 391 ? 84.707 31.180 -12.908 1.00 67.86 393 TYR A CA 1
ATOM 5294 C C . TYR A 1 391 ? 83.248 31.430 -13.258 1.00 64.81 393 TYR A C 1
ATOM 5295 O O . TYR A 1 391 ? 82.529 32.002 -12.435 1.00 61.24 393 TYR A O 1
ATOM 5313 N N . ASP A 1 392 ? 82.823 31.034 -14.466 1.00 61.25 394 ASP A N 1
ATOM 5314 C CA . ASP A 1 392 ? 81.481 31.304 -14.962 1.00 56.50 394 ASP A CA 1
ATOM 5315 C C . ASP A 1 392 ? 80.781 30.002 -15.353 1.00 52.68 394 ASP A C 1
ATOM 5316 O O . ASP A 1 392 ? 81.047 29.435 -16.410 1.00 48.68 394 ASP A O 1
ATOM 5325 N N . ASN A 1 393 ? 79.855 29.561 -14.518 1.00 45.74 395 ASN A N 1
ATOM 5326 C CA . ASN A 1 393 ? 79.079 28.358 -14.753 1.00 35.30 395 ASN A CA 1
ATOM 5327 C C . ASN A 1 393 ? 77.642 28.705 -15.129 1.00 46.74 395 ASN A C 1
ATOM 5328 O O . ASN A 1 393 ? 76.975 29.476 -14.433 1.00 42.89 395 ASN A O 1
ATOM 5339 N N . LYS A 1 394 ? 77.188 28.152 -16.249 1.00 47.29 396 LYS A N 1
ATOM 5340 C CA . LYS A 1 394 ? 75.822 28.295 -16.740 1.00 50.64 396 LYS A CA 1
ATOM 5341 C C . LYS A 1 394 ? 75.242 26.905 -16.932 1.00 42.63 396 LYS A C 1
ATOM 5342 O O . LYS A 1 394 ? 75.781 26.082 -17.664 1.00 33.79 396 LYS A O 1
ATOM 5361 N N . LYS A 1 395 ? 74.200 26.610 -16.201 1.00 37.36 397 LYS A N 1
ATOM 5362 C CA . LYS A 1 395 ? 73.570 25.298 -16.171 1.00 39.36 397 LYS A CA 1
ATOM 5363 C C . LYS A 1 395 ? 72.182 25.510 -16.747 1.00 45.56 397 LYS A C 1
ATOM 5364 O O . LYS A 1 395 ? 71.415 26.320 -16.227 1.00 36.87 397 LYS A O 1
ATOM 5383 N N . GLU A 1 396 ? 71.914 24.863 -17.880 1.00 38.41 398 GLU A N 1
ATOM 5384 C CA . GLU A 1 396 ? 70.662 24.979 -18.62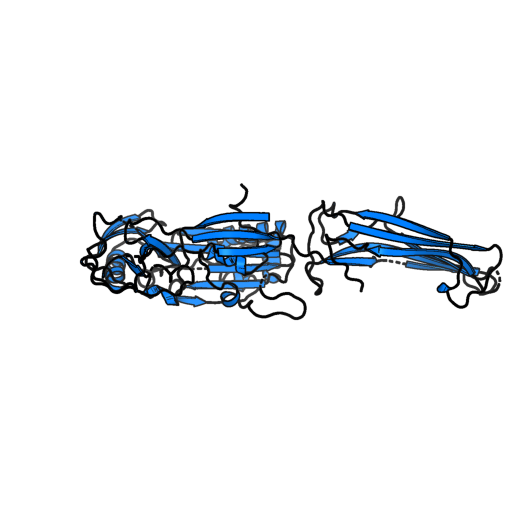8 1.00 44.98 398 GLU A CA 1
ATOM 5385 C C . GLU A 1 396 ? 70.076 23.593 -18.852 1.00 45.55 398 GLU A C 1
ATOM 5386 O O . GLU A 1 396 ? 70.801 22.616 -18.976 1.00 38.95 398 GLU A O 1
ATOM 5398 N N . ALA A 1 397 ? 68.748 23.501 -18.872 1.00 47.22 399 ALA A N 1
ATOM 5399 C CA . ALA A 1 397 ? 68.104 22.237 -19.157 1.00 39.63 399 ALA A CA 1
ATOM 5400 C C . ALA A 1 397 ? 66.735 22.496 -19.745 1.00 42.36 399 ALA A C 1
ATOM 5401 O O . ALA A 1 397 ? 66.176 23.577 -19.593 1.00 41.88 399 ALA A O 1
ATOM 5408 N N . ILE A 1 398 ? 66.198 21.488 -20.440 1.00 42.54 400 ILE A N 1
ATOM 5409 C CA . ILE A 1 398 ? 64.818 21.536 -20.929 1.00 42.74 400 ILE A CA 1
ATOM 5410 C C . ILE A 1 398 ? 63.982 20.889 -19.855 1.00 37.52 400 ILE A C 1
ATOM 5411 O O . ILE A 1 398 ? 64.265 19.749 -19.457 1.00 40.02 400 ILE A O 1
ATOM 5427 N N . LEU A 1 399 ? 63.026 21.649 -19.308 1.00 37.94 401 LEU A N 1
ATOM 5428 C CA . LEU A 1 399 ? 62.107 21.095 -18.307 1.00 43.84 401 LEU A CA 1
ATOM 5429 C C . LEU A 1 399 ? 61.012 20.277 -18.983 1.00 34.63 401 LEU A C 1
ATOM 5430 O O . LEU A 1 399 ? 60.390 20.724 -19.948 1.00 40.16 401 LEU A O 1
ATOM 5446 N N . LYS A 1 400 ? 60.743 19.108 -18.447 1.00 38.44 402 LYS A N 1
ATOM 5447 C CA . LYS A 1 400 ? 59.703 18.252 -18.996 1.00 39.18 402 LYS A CA 1
ATOM 5448 C C . LYS A 1 400 ? 58.936 17.729 -17.799 1.00 39.80 402 LYS A C 1
ATOM 5449 O O . LYS A 1 400 ? 59.545 17.383 -16.776 1.00 39.20 402 LYS A O 1
ATOM 5468 N N . ILE A 1 401 ? 57.602 17.694 -17.884 1.00 40.29 403 ILE A N 1
ATOM 5469 C CA . ILE A 1 401 ? 56.836 16.923 -16.919 1.00 40.11 403 ILE A CA 1
ATOM 5470 C C . ILE A 1 401 ? 56.403 15.625 -17.607 1.00 40.30 403 ILE A C 1
ATOM 5471 O O . ILE A 1 401 ? 56.037 15.609 -18.791 1.00 45.02 403 ILE A O 1
ATOM 5487 N N . TYR A 1 402 ? 56.558 14.530 -16.902 1.00 44.96 404 TYR A N 1
ATOM 5488 C CA . TYR A 1 402 ? 56.215 13.214 -17.391 1.00 49.58 404 TYR A CA 1
ATOM 5489 C C . TYR A 1 402 ? 55.000 12.811 -16.600 1.00 38.40 404 TYR A C 1
ATOM 5490 O O . TYR A 1 402 ? 54.963 13.027 -15.381 1.00 43.62 404 TYR A O 1
ATOM 5508 N N . PHE A 1 403 ? 54.018 12.247 -17.296 1.00 43.40 405 PHE A N 1
ATOM 5509 C CA . PHE A 1 403 ? 52.741 11.893 -16.691 1.00 51.14 405 PHE A CA 1
ATOM 5510 C C . PHE A 1 403 ? 52.702 10.387 -16.531 1.00 48.94 405 PHE A C 1
ATOM 5511 O O . PHE A 1 403 ? 53.060 9.656 -17.464 1.00 45.00 405 PHE A O 1
ATOM 5528 N N . TYR A 1 404 ? 52.279 9.926 -15.358 1.00 39.42 406 TYR A N 1
ATOM 5529 C CA . TYR A 1 404 ? 52.340 8.516 -15.001 1.00 56.78 406 TYR A CA 1
ATOM 5530 C C . TYR A 1 404 ? 51.018 8.080 -14.377 1.00 55.75 406 TYR A C 1
ATOM 5531 O O . TYR A 1 404 ? 50.364 8.846 -13.641 1.00 46.27 406 TYR A O 1
ATOM 5549 N N . LYS A 1 405 ? 50.669 6.825 -14.671 1.00 56.39 407 LYS A N 1
ATOM 5550 C CA . LYS A 1 405 ? 49.513 6.137 -14.106 1.00 64.32 407 LYS A CA 1
ATOM 5551 C C . LYS A 1 405 ? 49.753 5.677 -12.672 1.00 63.37 407 LYS A C 1
ATOM 5552 O O . LYS A 1 405 ? 48.806 5.614 -11.896 1.00 67.11 407 LYS A O 1
ATOM 5571 N N . ASN A 1 406 ? 50.994 5.373 -12.292 1.00 65.93 408 ASN A N 1
ATOM 5572 C CA . ASN A 1 406 ? 51.295 4.833 -10.969 1.00 65.82 408 ASN A CA 1
ATOM 5573 C C . ASN A 1 406 ? 52.767 5.070 -10.645 1.00 71.09 408 ASN A C 1
ATOM 5574 O O . ASN A 1 406 ? 53.555 5.479 -11.506 1.00 63.65 408 ASN A O 1
ATOM 5585 N N . ARG A 1 407 ? 53.147 4.754 -9.392 1.00 74.50 409 ARG A N 1
ATOM 5586 C CA . ARG A 1 407 ? 54.529 4.969 -8.954 1.00 69.78 409 ARG A CA 1
ATOM 5587 C C . ARG A 1 407 ? 55.518 3.996 -9.596 1.00 71.00 409 ARG A C 1
ATOM 5588 O O . ARG A 1 407 ? 56.714 4.107 -9.315 1.00 61.51 409 ARG A O 1
ATOM 5609 N N . SER A 1 408 ? 55.066 3.068 -10.445 1.00 68.33 410 SER A N 1
ATOM 5610 C CA . SER A 1 408 ? 55.954 2.235 -11.252 1.00 62.25 410 SER A CA 1
ATOM 5611 C C . SER A 1 408 ? 56.295 2.887 -12.588 1.00 67.64 410 SER A C 1
ATOM 5612 O O . SER A 1 408 ? 56.961 2.262 -13.424 1.00 57.96 410 SER A O 1
ATOM 5620 N N . LEU A 1 409 ? 55.857 4.131 -12.805 1.00 68.35 411 LEU A N 1
ATOM 5621 C CA . LEU A 1 409 ? 56.247 4.953 -13.943 1.00 64.87 411 LEU A CA 1
ATOM 5622 C C . LEU A 1 409 ? 55.686 4.422 -15.244 1.00 49.14 411 LEU A C 1
ATOM 5623 O O . LEU A 1 409 ? 56.297 4.581 -16.302 1.00 42.78 411 LEU A O 1
ATOM 5639 N N . VAL A 1 410 ? 54.503 3.836 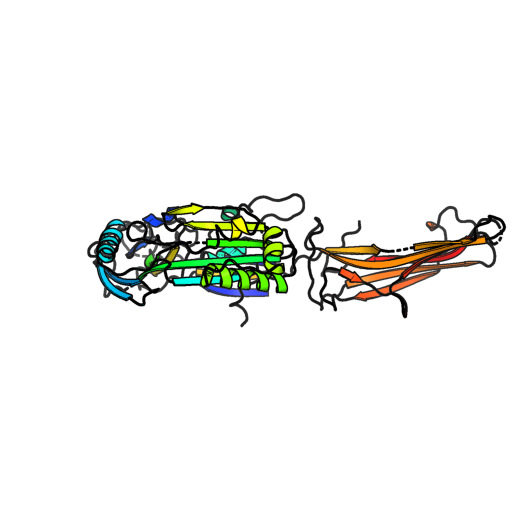-15.173 1.00 56.35 412 VAL A N 1
ATOM 5640 C CA . VAL A 1 410 ? 53.741 3.544 -16.401 1.00 58.82 412 VAL A CA 1
ATOM 5641 C C . VAL A 1 410 ? 53.184 4.835 -16.951 1.00 49.27 412 VAL A C 1
ATOM 5642 O O . VAL A 1 410 ? 52.591 5.644 -16.202 1.00 47.38 412 VAL A O 1
ATOM 5655 N N . PRO A 1 411 ? 53.343 5.122 -18.233 1.00 38.74 413 PRO A N 1
ATOM 5656 C CA . PRO A 1 411 ? 52.885 6.398 -18.765 1.00 51.69 413 PRO A CA 1
ATOM 5657 C C . PRO A 1 411 ? 51.365 6.478 -18.810 1.00 63.81 413 PRO A C 1
ATOM 5658 O O . PRO A 1 411 ? 50.638 5.477 -18.843 1.00 58.32 413 PRO A O 1
ATOM 5669 N N . THR A 1 412 ? 50.896 7.717 -18.781 1.00 62.05 414 THR A N 1
ATOM 5670 C CA . THR A 1 412 ? 49.495 8.043 -18.956 1.00 50.26 414 THR A CA 1
ATOM 5671 C C . THR A 1 412 ? 49.444 9.312 -19.785 1.00 56.18 414 THR A C 1
ATOM 5672 O O . THR A 1 412 ? 50.458 9.985 -19.974 1.00 63.34 414 THR A O 1
ATOM 5683 N N . LEU A 1 413 ? 48.270 9.593 -20.346 1.00 56.52 415 LEU A N 1
ATOM 5684 C CA . LEU A 1 413 ? 48.080 10.709 -21.277 1.00 53.44 415 LEU A CA 1
ATOM 5685 C C . LEU A 1 413 ? 46.932 11.567 -20.755 1.00 60.13 415 LEU A C 1
ATOM 5686 O O . LEU A 1 413 ? 45.792 11.444 -21.211 1.00 55.22 415 LEU A O 1
ATOM 5702 N N . PRO A 1 414 ? 47.205 12.457 -19.795 1.00 57.60 416 PRO A N 1
ATOM 5703 C CA . PRO A 1 414 ? 46.095 13.200 -19.162 1.00 54.36 416 PRO A CA 1
ATOM 5704 C C . PRO A 1 414 ? 45.383 14.090 -20.174 1.00 51.19 416 PRO A C 1
ATOM 5705 O O . PRO A 1 414 ? 45.970 14.548 -21.149 1.00 43.94 416 PRO A O 1
ATOM 5716 N N . ASN A 1 415 ? 44.097 14.331 -19.939 1.00 56.34 417 ASN A N 1
ATOM 5717 C CA . ASN A 1 415 ? 43.341 15.162 -20.867 1.00 58.64 417 ASN A CA 1
ATOM 5718 C C . ASN A 1 415 ? 43.912 16.582 -20.882 1.00 57.72 417 ASN A C 1
ATOM 5719 O O . ASN A 1 415 ? 44.512 17.044 -19.900 1.00 46.58 417 ASN A O 1
ATOM 5730 N N . PRO A 1 416 ? 43.727 17.314 -21.994 1.00 58.40 418 PRO A N 1
ATOM 5731 C CA . PRO A 1 416 ? 44.427 18.595 -22.168 1.00 53.45 418 PRO A CA 1
ATOM 5732 C C . PRO A 1 416 ? 43.921 19.759 -21.327 1.00 53.33 418 PRO A C 1
ATOM 5733 O O . PRO A 1 416 ? 44.382 20.893 -21.487 1.00 56.06 418 PRO A O 1
ATOM 5744 N N . TYR A 1 417 ? 42.999 19.507 -20.402 1.00 44.65 419 TYR A N 1
ATOM 5745 C CA . TYR A 1 417 ? 42.455 20.588 -19.601 1.00 53.10 419 TYR A CA 1
ATOM 5746 C C . TYR A 1 417 ? 42.968 20.544 -18.181 1.00 51.19 419 TYR A C 1
ATOM 5747 O O . TYR A 1 417 ? 42.788 21.533 -17.442 1.00 46.62 419 TYR A O 1
ATOM 5765 N N . ILE A 1 418 ? 43.635 19.444 -17.786 1.00 47.34 420 ILE A N 1
ATOM 5766 C CA . ILE A 1 418 ? 44.211 19.382 -16.445 1.00 51.33 420 ILE A CA 1
ATOM 5767 C C . ILE A 1 418 ? 45.365 20.372 -16.364 1.00 43.99 420 ILE A C 1
ATOM 5768 O O . ILE A 1 418 ? 46.236 20.425 -17.257 1.00 40.02 420 ILE A O 1
ATOM 5784 N N . ASN A 1 419 ? 45.391 21.134 -15.285 1.00 41.96 421 ASN A N 1
ATOM 5785 C CA . ASN A 1 419 ? 46.366 22.186 -15.087 1.00 47.92 421 ASN A CA 1
ATOM 5786 C C . ASN A 1 419 ? 47.528 21.653 -14.264 1.00 47.29 421 ASN A C 1
ATOM 5787 O O . ASN A 1 419 ? 47.334 21.228 -13.122 1.00 51.59 421 ASN A O 1
ATOM 5798 N N . PHE A 1 420 ? 48.729 21.713 -14.820 1.00 47.64 422 PHE A N 1
ATOM 5799 C CA . PHE A 1 420 ? 49.956 21.420 -14.080 1.00 40.03 422 PHE A CA 1
ATOM 5800 C C . PHE A 1 420 ? 50.596 22.727 -13.680 1.00 39.94 422 PHE A C 1
ATOM 5801 O O . PHE A 1 420 ? 50.689 23.641 -14.497 1.00 39.48 422 PHE A O 1
ATOM 5818 N N . LYS A 1 421 ? 50.991 22.816 -12.415 1.00 37.20 423 LYS A N 1
ATOM 5819 C CA . LYS A 1 421 ? 51.641 23.988 -11.861 1.00 38.06 423 LYS A CA 1
ATOM 5820 C C . LYS A 1 421 ? 53.075 23.669 -11.451 1.00 40.95 423 LYS A C 1
ATOM 5821 O O . LYS A 1 421 ? 53.327 22.694 -10.731 1.00 39.98 423 LYS A O 1
ATOM 5840 N N . ILE A 1 422 ? 53.997 24.527 -11.889 1.00 39.50 424 ILE A N 1
ATOM 5841 C CA . ILE A 1 422 ? 55.421 24.413 -11.616 1.00 43.75 424 ILE A CA 1
ATOM 5842 C C . ILE A 1 422 ? 55.821 25.716 -10.962 1.00 36.25 424 ILE A C 1
ATOM 5843 O O . ILE A 1 422 ? 55.628 26.787 -11.547 1.00 42.41 424 ILE A O 1
ATOM 5859 N N . ARG A 1 423 ? 56.421 25.647 -9.787 1.00 40.58 425 ARG A N 1
ATOM 5860 C CA . ARG A 1 423 ? 56.961 26.854 -9.159 1.00 42.84 425 ARG A CA 1
ATOM 5861 C C . ARG A 1 423 ? 58.394 27.073 -9.601 1.00 41.19 425 ARG A C 1
ATOM 5862 O O . ARG A 1 423 ? 59.224 26.195 -9.480 1.00 35.89 425 ARG A O 1
ATOM 5883 N N . GLU A 1 424 ? 58.669 28.246 -10.121 1.00 38.64 426 GLU A N 1
ATOM 5884 C CA . GLU A 1 424 ? 60.030 28.696 -10.358 1.00 44.62 426 GLU A CA 1
ATOM 5885 C C . GLU A 1 424 ? 60.391 29.624 -9.206 1.00 49.80 426 GLU A C 1
ATOM 5886 O O . GLU A 1 424 ? 59.969 30.775 -9.174 1.00 45.93 426 GLU A O 1
ATOM 5898 N N . LYS A 1 425 ? 61.171 29.107 -8.263 1.00 49.74 427 LYS A N 1
ATOM 5899 C CA . LYS A 1 425 ? 61.688 29.867 -7.122 1.00 51.55 427 LYS A CA 1
ATOM 5900 C C . LYS A 1 425 ? 63.063 30.407 -7.534 1.00 43.94 427 LYS A C 1
ATOM 5901 O O . LYS A 1 425 ? 64.075 29.697 -7.497 1.00 51.75 427 LYS A O 1
ATOM 5920 N N . LYS A 1 426 ? 63.088 31.652 -7.957 1.00 45.44 428 LYS A N 1
ATOM 5921 C CA . LYS A 1 426 ? 64.301 32.328 -8.391 1.00 57.73 428 LYS A CA 1
ATOM 5922 C C . LYS A 1 426 ? 65.026 32.984 -7.215 1.00 56.90 428 LYS A C 1
ATOM 5923 O O . LYS A 1 426 ? 64.505 33.906 -6.595 1.00 61.12 428 LYS A O 1
ATOM 5942 N N . LYS A 1 427 ? 66.240 32.547 -6.943 1.00 53.71 429 LYS A N 1
ATOM 5943 C CA . LYS A 1 427 ? 67.129 33.236 -6.017 1.00 52.26 429 LYS A CA 1
ATOM 5944 C C . LYS A 1 427 ? 68.262 33.906 -6.800 1.00 49.45 429 LYS A C 1
ATOM 5945 O O . LYS A 1 427 ? 69.000 33.263 -7.550 1.00 48.62 429 LYS A O 1
ATOM 5964 N N . LYS A 1 428 ? 68.364 35.211 -6.636 1.00 39.80 430 LYS A N 1
ATOM 5965 C CA . LYS A 1 428 ? 69.245 36.080 -7.379 1.00 45.47 430 LYS A CA 1
ATOM 5966 C C . LYS A 1 428 ? 70.061 36.871 -6.363 1.00 45.99 430 LYS A C 1
ATOM 5967 O O . LYS A 1 428 ? 69.563 37.315 -5.327 1.00 47.33 430 LYS A O 1
ATOM 5986 N N . TRP A 1 429 ? 71.337 36.993 -6.642 1.00 53.05 431 TRP A N 1
ATOM 5987 C CA . TRP A 1 429 ? 72.240 37.658 -5.712 1.00 38.79 431 TRP A CA 1
ATOM 5988 C C . TRP A 1 429 ? 73.443 38.080 -6.504 1.00 48.55 431 TRP A C 1
ATOM 5989 O O . TRP A 1 429 ? 73.929 37.337 -7.365 1.00 49.54 431 TRP A O 1
ATOM 6010 N N . GLN A 1 430 ? 73.888 39.290 -6.204 1.00 52.31 432 GLN A N 1
ATOM 6011 C CA . GLN A 1 430 ? 74.949 39.988 -6.890 1.00 56.08 432 GLN A CA 1
ATOM 6012 C C . GLN A 1 430 ? 75.811 40.669 -5.828 1.00 61.91 432 GLN A C 1
ATOM 6013 O O . GLN A 1 430 ? 75.343 40.987 -4.731 1.00 54.72 432 GLN A O 1
ATOM 6027 N N . SER A 1 431 ? 77.066 40.924 -6.199 1.00 52.99 433 SER A N 1
ATOM 6028 C CA . SER A 1 431 ? 77.992 41.751 -5.451 1.00 41.28 433 SER A CA 1
ATOM 6029 C C . SER A 1 431 ? 79.082 42.202 -6.405 1.00 46.46 433 SER A C 1
ATOM 6030 O O . SER A 1 431 ? 79.551 41.408 -7.233 1.00 45.44 433 SER A O 1
ATOM 6038 N N . ILE A 1 432 ? 79.525 43.456 -6.257 1.00 48.07 434 ILE A N 1
ATOM 6039 C CA . ILE A 1 432 ? 80.609 43.926 -7.112 1.00 51.50 434 ILE A CA 1
ATOM 6040 C C . ILE A 1 432 ? 81.906 43.173 -6.825 1.00 43.21 434 ILE A C 1
ATOM 6041 O O . ILE A 1 432 ? 82.724 42.975 -7.721 1.00 62.13 434 ILE A O 1
ATOM 6057 N N . ALA A 1 433 ? 82.094 42.713 -5.588 1.00 46.35 435 ALA A N 1
ATOM 6058 C CA . ALA A 1 433 ? 83.269 42.017 -5.142 1.00 44.34 435 ALA A CA 1
ATOM 6059 C C . ALA A 1 433 ? 82.844 40.667 -4.613 1.00 50.27 435 ALA A C 1
ATOM 6060 O O . ALA A 1 433 ? 81.733 40.542 -4.092 1.00 42.86 435 ALA A O 1
ATOM 6067 N N . PRO A 1 434 ? 83.705 39.655 -4.683 1.00 55.00 436 PRO A N 1
ATOM 6068 C CA . PRO A 1 434 ? 83.277 38.314 -4.261 1.00 46.71 436 PRO A CA 1
ATOM 6069 C C . PRO A 1 434 ? 83.108 38.217 -2.754 1.00 55.45 436 PRO A C 1
ATOM 6070 O O . PRO A 1 434 ? 83.896 38.746 -1.966 1.00 51.27 436 PRO A O 1
ATOM 6081 N N . VAL A 1 435 ? 82.034 37.549 -2.331 1.00 45.02 437 VAL A N 1
ATOM 6082 C CA . VAL A 1 435 ? 81.632 37.407 -0.920 1.00 50.85 437 VAL A CA 1
ATOM 6083 C C . VAL A 1 435 ? 81.739 35.926 -0.606 1.00 64.94 437 VAL A C 1
ATOM 6084 O O . VAL A 1 435 ? 81.380 35.123 -1.450 1.00 69.28 437 VAL A O 1
ATOM 6097 N N . TYR A 1 436 ? 82.184 35.587 0.584 1.00 59.96 438 TYR A N 1
ATOM 6098 C CA A TYR A 1 436 ? 82.396 34.194 0.994 0.57 73.61 438 TYR A CA 1
ATOM 6099 C CA B TYR A 1 436 ? 82.496 34.194 0.994 0.43 73.61 438 TYR A CA 1
ATOM 6100 C C . TYR A 1 436 ? 81.184 33.731 1.810 1.00 72.71 438 TYR A C 1
ATOM 6101 O O . TYR A 1 436 ? 80.839 34.430 2.745 1.00 65.15 438 TYR A O 1
ATOM 6134 N N . TYR A 1 437 ? 80.518 32.641 1.420 1.00 76.35 439 TYR A N 1
ATOM 6135 C CA . TYR A 1 437 ? 79.408 32.002 2.162 1.00 72.02 439 TYR A CA 1
ATOM 6136 C C . TYR A 1 437 ? 79.824 30.538 2.303 1.00 74.27 439 TYR A C 1
A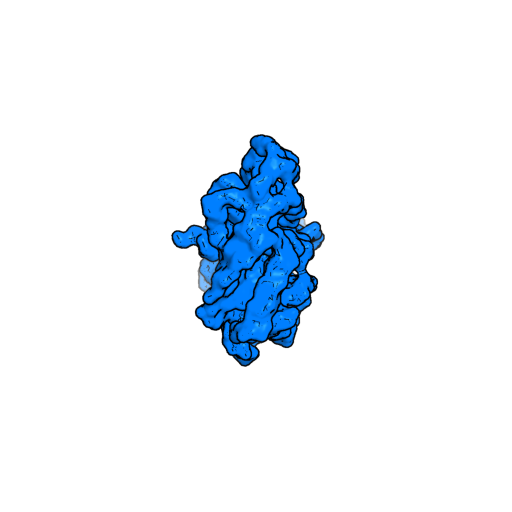TOM 6137 O O . TYR A 1 437 ? 80.333 30.010 1.328 1.00 74.85 439 TYR A O 1
ATOM 6155 N N . SER A 1 438 ? 79.701 29.922 3.477 1.00 87.06 440 SER A N 1
ATOM 6156 C CA . SER A 1 438 ? 80.140 28.537 3.652 1.00 92.17 440 SER A CA 1
ATOM 6157 C C . SER A 1 438 ? 79.291 27.592 2.816 1.00 81.23 440 SER A C 1
ATOM 6158 O O . SER A 1 438 ? 79.801 26.619 2.248 1.00 74.82 440 SER A O 1
ATOM 6166 N N . SER A 1 439 ? 77.986 27.857 2.758 1.00 71.57 441 SER A N 1
ATOM 6167 C CA . SER A 1 439 ? 77.076 27.191 1.851 1.00 75.69 441 SER A CA 1
ATOM 6168 C C . SER A 1 439 ? 76.181 28.243 1.213 1.00 85.08 441 SER A C 1
ATOM 6169 O O . SER A 1 439 ? 76.177 29.414 1.612 1.00 86.72 441 SER A O 1
ATOM 6177 N N . LEU A 1 440 ? 75.397 27.808 0.220 1.00 87.93 442 LEU A N 1
ATOM 6178 C CA . LEU A 1 440 ? 74.402 28.669 -0.408 1.00 77.54 442 LEU A CA 1
ATOM 6179 C C . LEU A 1 440 ? 73.196 28.944 0.498 1.00 91.42 442 LEU A C 1
ATOM 6180 O O . LEU A 1 440 ? 72.427 29.881 0.224 1.00 83.22 442 LEU A O 1
ATOM 6196 N N . ASP A 1 441 ? 73.002 28.148 1.560 1.00 96.51 443 ASP A N 1
ATOM 6197 C CA . ASP A 1 441 ? 71.912 28.425 2.494 1.00 103.20 443 ASP A CA 1
ATOM 6198 C C . ASP A 1 441 ? 72.072 29.800 3.124 1.00 97.67 443 ASP A C 1
ATOM 6199 O O . ASP A 1 441 ? 71.081 30.459 3.469 1.00 99.25 443 ASP A O 1
ATOM 6208 N N . GLN A 1 442 ? 73.317 30.234 3.295 1.00 88.58 444 GLN A N 1
ATOM 6209 C CA . GLN A 1 442 ? 73.649 31.468 3.984 1.00 88.21 444 GLN A CA 1
ATOM 6210 C C . GLN A 1 442 ? 73.631 32.685 3.082 1.00 84.57 444 GLN A C 1
ATOM 6211 O O . GLN A 1 442 ? 73.774 33.807 3.583 1.00 81.10 444 GLN A O 1
ATOM 6225 N N . VAL A 1 443 ? 73.457 32.493 1.783 1.00 80.09 445 VAL A N 1
ATOM 6226 C CA . VAL A 1 443 ? 73.416 33.629 0.861 1.00 73.16 445 VAL A CA 1
ATOM 6227 C C . VAL A 1 443 ? 72.112 34.389 1.082 1.00 71.75 445 VAL A C 1
ATOM 6228 O O . VAL A 1 443 ? 71.037 33.763 1.148 1.00 72.56 445 VAL A O 1
ATOM 6241 N N . PRO A 1 444 ? 72.156 35.713 1.234 1.00 70.32 446 PRO A N 1
ATOM 6242 C CA . PRO A 1 444 ? 70.919 36.523 1.404 1.00 76.17 446 PRO A CA 1
ATOM 6243 C C . PRO A 1 444 ? 70.200 36.830 0.091 1.00 63.23 446 PRO A C 1
ATOM 6244 O O . PRO A 1 444 ? 70.053 37.993 -0.357 1.00 59.18 446 PRO A O 1
ATOM 6255 N N . PHE A 1 445 ? 69.699 35.765 -0.523 1.00 61.13 447 PHE A N 1
ATOM 6256 C CA . PHE A 1 445 ? 69.115 35.853 -1.857 1.00 66.47 447 PHE A CA 1
ATOM 6257 C C . PHE A 1 445 ? 67.914 36.798 -1.920 1.00 64.73 447 PHE A C 1
ATOM 6258 O O . PHE A 1 445 ? 67.050 36.800 -1.032 1.00 60.86 447 PHE A O 1
ATOM 6275 N N . ASN A 1 446 ? 67.840 37.575 -3.003 1.00 56.49 448 ASN A N 1
ATOM 6276 C CA . ASN A 1 446 ? 66.568 38.155 -3.429 1.00 49.86 448 ASN A CA 1
ATOM 6277 C C . ASN A 1 446 ? 65.718 37.014 -3.994 1.00 65.13 448 ASN A C 1
ATOM 6278 O O . ASN A 1 446 ? 65.936 36.552 -5.126 1.00 62.32 448 ASN A O 1
ATOM 6289 N N . ILE A 1 447 ? 64.764 36.512 -3.191 1.00 53.36 449 ILE A N 1
ATOM 6290 C CA . ILE A 1 447 ? 63.906 35.402 -3.608 1.00 54.77 449 ILE A CA 1
ATOM 6291 C C . ILE A 1 447 ? 62.650 35.933 -4.290 1.00 59.01 449 ILE A C 1
ATOM 6292 O O . ILE A 1 447 ? 62.088 36.968 -3.919 1.00 67.75 449 ILE A O 1
ATOM 6308 N N . SER A 1 448 ? 62.207 35.210 -5.304 1.00 60.77 450 SER A N 1
ATOM 6309 C CA . SER A 1 448 ? 61.045 35.588 -6.093 1.00 47.31 450 SER A CA 1
ATOM 6310 C C . SER A 1 448 ? 60.484 34.293 -6.662 1.00 55.82 450 SER A C 1
ATOM 6311 O O . SER A 1 448 ? 61.215 33.316 -6.814 1.00 55.34 450 SER A O 1
ATOM 6319 N N . GLU A 1 449 ? 59.179 34.260 -6.908 1.00 49.27 451 GLU A N 1
ATOM 6320 C CA . GLU A 1 449 ? 58.564 33.047 -7.421 1.00 56.00 451 GLU A CA 1
ATOM 6321 C C . GLU A 1 449 ? 57.570 33.381 -8.522 1.00 57.08 451 GLU A C 1
ATOM 6322 O O . GLU A 1 449 ? 56.940 34.436 -8.508 1.00 57.17 451 GLU A O 1
ATOM 6334 N N . ARG A 1 450 ? 57.554 32.526 -9.541 1.00 63.14 452 ARG A N 1
ATOM 6335 C CA . ARG A 1 450 ? 56.518 32.439 -10.547 1.00 50.03 452 ARG A CA 1
ATOM 6336 C C . ARG A 1 450 ? 55.899 31.058 -10.403 1.00 49.90 452 ARG A C 1
ATOM 6337 O O . ARG A 1 450 ? 56.596 30.086 -10.112 1.00 45.74 452 ARG A O 1
ATOM 6358 N N . ILE A 1 451 ? 54.600 30.972 -10.660 1.00 41.67 453 ILE A N 1
ATOM 6359 C CA . ILE A 1 451 ? 53.888 29.720 -10.862 1.00 41.66 453 ILE A CA 1
ATOM 6360 C C . ILE A 1 451 ? 53.610 29.613 -12.352 1.00 42.57 453 ILE A C 1
ATOM 6361 O O . ILE A 1 451 ? 52.866 30.421 -12.915 1.00 41.25 453 ILE A O 1
ATOM 6377 N N . LEU A 1 452 ? 54.217 28.628 -12.988 1.00 41.08 454 LEU A N 1
ATOM 6378 C CA . LEU A 1 452 ? 54.002 28.319 -14.401 1.00 30.53 454 LEU A CA 1
ATOM 6379 C C . LEU A 1 452 ? 52.843 27.349 -14.510 1.00 42.22 454 LEU A C 1
ATOM 6380 O O . LEU A 1 452 ? 52.774 26.372 -13.760 1.00 38.47 454 LEU A O 1
ATOM 6396 N N . THR A 1 453 ? 51.973 27.581 -15.473 1.00 40.30 455 THR A N 1
ATOM 6397 C CA . THR A 1 453 ? 50.817 26.711 -15.726 1.00 42.64 455 THR A CA 1
ATOM 6398 C C . THR A 1 453 ? 50.986 26.083 -17.098 1.00 35.58 455 THR A C 1
ATOM 6399 O O . THR A 1 453 ? 51.442 26.733 -18.033 1.00 38.74 455 THR A O 1
ATOM 6410 N N . LYS A 1 454 ? 50.710 24.788 -17.169 1.00 45.00 456 LYS A N 1
ATOM 6411 C CA . LYS A 1 454 ? 50.908 24.007 -18.368 1.00 38.04 456 LYS A CA 1
ATOM 6412 C C . LYS A 1 454 ? 49.798 22.972 -18.478 1.00 44.11 456 LYS A C 1
ATOM 6413 O O . LYS A 1 454 ? 49.357 22.391 -17.473 1.00 47.07 456 LYS A O 1
ATOM 6432 N N . GLN A 1 455 ? 49.385 22.704 -19.706 1.00 37.71 457 GLN A N 1
ATOM 6433 C CA . GLN A 1 455 ? 48.463 21.619 -19.980 1.00 45.37 457 GLN A CA 1
ATOM 6434 C C . GLN A 1 455 ? 49.067 20.695 -21.030 1.00 45.07 457 GLN A C 1
ATOM 6435 O O . GLN A 1 455 ? 50.017 21.029 -21.747 1.00 47.25 457 GLN A O 1
ATOM 6449 N N . ASN A 1 456 ? 48.495 19.506 -21.113 1.00 47.56 458 ASN A N 1
ATOM 6450 C CA . ASN A 1 456 ? 48.952 18.534 -22.093 1.00 45.86 458 ASN A CA 1
ATOM 6451 C C . ASN A 1 456 ? 48.321 18.874 -23.446 1.00 50.43 458 ASN A C 1
ATOM 6452 O O . ASN A 1 456 ? 47.551 18.114 -24.021 1.00 58.09 458 ASN A O 1
ATOM 6463 N N . THR A 1 457 ? 48.679 20.070 -23.940 1.00 61.71 459 THR A N 1
ATOM 6464 C CA . THR A 1 457 ? 48.129 20.589 -25.191 1.00 63.01 459 THR A CA 1
ATOM 6465 C C . THR A 1 457 ? 48.276 19.575 -26.331 1.00 67.24 459 THR A C 1
ATOM 6466 O O . THR A 1 457 ? 47.282 19.155 -26.945 1.00 64.73 459 THR A O 1
ATOM 6477 N N . LEU A 1 458 ? 49.524 19.168 -26.617 1.00 61.36 460 LEU A N 1
ATOM 6478 C CA . LEU A 1 458 ? 49.880 18.270 -27.718 1.00 51.18 460 LEU A CA 1
ATOM 6479 C C . LEU A 1 458 ? 49.453 16.801 -27.489 1.00 64.20 460 LEU A C 1
ATOM 6480 O O . LEU A 1 458 ? 49.710 15.961 -28.358 1.00 55.91 460 LEU A O 1
ATOM 6496 N N . GLN A 1 459 ? 48.819 16.483 -26.356 1.00 51.94 461 GLN A N 1
ATOM 6497 C CA . GLN A 1 459 ? 48.373 15.135 -26.032 1.00 62.28 461 GLN A CA 1
ATOM 6498 C C . GLN A 1 459 ? 49.481 14.085 -26.210 1.00 63.51 461 GLN A C 1
ATOM 6499 O O . GLN A 1 459 ? 49.380 13.173 -27.031 1.00 55.84 461 GLN A O 1
ATOM 6513 N N . ASN A 1 460 ? 50.520 14.201 -25.370 1.00 55.89 462 ASN A N 1
ATOM 6514 C CA . ASN A 1 460 ? 51.575 13.204 -25.285 1.00 49.98 462 ASN A CA 1
ATOM 6515 C C . ASN A 1 460 ? 51.707 12.745 -23.848 1.00 46.48 462 ASN A C 1
ATOM 6516 O O . ASN A 1 460 ? 50.984 13.214 -22.956 1.00 46.47 462 ASN A O 1
ATOM 6527 N N . ILE A 1 461 ? 52.632 11.807 -23.609 1.00 39.95 463 ILE A N 1
ATOM 6528 C CA . ILE A 1 461 ? 52.856 11.333 -22.251 1.00 39.08 463 ILE A CA 1
ATOM 6529 C C . ILE A 1 461 ? 53.881 12.222 -21.510 1.00 41.29 463 ILE A C 1
ATOM 6530 O O . ILE A 1 461 ? 54.278 11.966 -20.359 1.00 45.10 463 ILE A O 1
ATOM 6546 N N . PHE A 1 462 ? 54.238 13.335 -22.133 1.00 45.61 464 PHE A N 1
ATOM 6547 C CA . PHE A 1 462 ? 55.100 14.304 -21.469 1.00 49.41 464 PHE A CA 1
ATOM 6548 C C . PHE A 1 462 ? 54.777 15.683 -22.024 1.00 44.25 464 PHE A C 1
ATOM 6549 O O . PHE A 1 462 ? 54.164 15.837 -23.096 1.00 40.86 464 PHE A O 1
ATOM 6566 N N . ALA A 1 463 ? 55.289 16.692 -21.357 1.00 48.80 465 ALA A N 1
ATOM 6567 C CA . ALA A 1 463 ? 55.181 18.031 -21.885 1.00 44.14 465 ALA A CA 1
ATOM 6568 C C . ALA A 1 463 ? 56.433 18.807 -21.529 1.00 45.61 465 ALA A C 1
ATOM 6569 O O . ALA A 1 463 ? 56.938 18.729 -20.405 1.00 45.30 465 ALA A O 1
ATOM 6576 N N . THR A 1 464 ? 56.941 19.515 -22.528 1.00 41.85 466 THR A N 1
ATOM 6577 C CA . THR A 1 464 ? 58.012 20.466 -22.326 1.00 49.28 466 THR A CA 1
ATOM 6578 C C . THR A 1 464 ? 57.433 21.747 -21.750 1.00 45.79 466 THR A C 1
ATOM 6579 O O . THR A 1 464 ? 56.426 22.258 -22.246 1.00 48.74 466 THR A O 1
ATOM 6590 N N . ILE A 1 465 ? 58.081 22.243 -20.696 1.00 42.89 467 ILE A N 1
ATOM 6591 C CA . ILE A 1 465 ? 57.767 23.495 -20.012 1.00 32.96 467 ILE A CA 1
ATOM 6592 C C . ILE A 1 465 ? 58.737 24.560 -20.507 1.00 42.96 467 ILE A C 1
ATOM 6593 O O . ILE A 1 465 ? 59.853 24.689 -20.009 1.00 42.93 467 ILE A O 1
ATOM 6609 N N . GLN A 1 466 ? 58.307 25.359 -21.461 1.00 40.76 468 GLN A N 1
ATOM 6610 C CA . GLN A 1 466 ? 59.102 26.519 -21.855 1.00 42.47 468 GLN A CA 1
ATOM 6611 C C . GLN A 1 466 ? 59.083 27.569 -20.748 1.00 48.63 468 GLN A C 1
ATOM 6612 O O . GLN A 1 466 ? 58.038 27.840 -20.164 1.00 38.50 468 GLN A O 1
ATOM 6626 N N . THR A 1 467 ? 60.271 28.139 -20.424 1.00 42.93 469 THR A N 1
ATOM 6627 C CA . THR A 1 467 ? 60.400 29.149 -19.378 1.00 41.41 469 THR A CA 1
ATOM 6628 C C . THR A 1 467 ? 60.932 30.477 -19.886 1.00 38.57 469 THR A C 1
ATOM 6629 O O . THR A 1 467 ? 60.893 31.473 -19.132 1.00 43.78 469 THR A O 1
ATOM 6640 N N . GLN A 1 468 ? 61.423 30.527 -21.127 1.00 43.14 470 GLN A N 1
ATOM 6641 C CA . GLN A 1 468 ? 62.032 31.715 -21.692 1.00 48.69 470 GLN A CA 1
ATOM 6642 C C . GLN A 1 468 ? 61.612 31.830 -23.147 1.00 42.69 470 GLN A C 1
ATOM 6643 O O . GLN A 1 468 ? 61.322 30.817 -23.798 1.00 53.94 470 GLN A O 1
ATOM 6657 N N . ASP A 1 469 ? 61.708 33.048 -23.688 1.00 48.68 471 ASP A N 1
ATOM 6658 C CA . ASP A 1 469 ? 61.393 33.286 -25.100 1.00 54.34 471 ASP A CA 1
ATOM 6659 C C . ASP A 1 469 ? 62.348 32.556 -26.040 1.00 52.08 471 ASP A C 1
ATOM 6660 O O . ASP A 1 469 ? 63.560 32.486 -25.798 1.00 54.97 471 ASP A O 1
ATOM 6669 N N . ASN A 1 470 ? 61.776 32.014 -27.125 1.00 57.39 472 ASN A N 1
ATOM 6670 C CA . ASN A 1 470 ? 62.492 31.517 -28.298 1.00 60.25 472 ASN A CA 1
ATOM 6671 C C . ASN A 1 470 ? 63.534 30.461 -27.968 1.00 61.57 472 ASN A C 1
ATOM 6672 O O . ASN A 1 470 ? 64.551 30.365 -28.661 1.00 64.28 472 ASN A O 1
ATOM 6683 N N . THR A 1 471 ? 63.273 29.640 -26.945 1.00 59.34 473 THR A N 1
ATOM 6684 C CA . THR A 1 471 ? 64.110 28.484 -26.688 1.00 55.83 473 THR A CA 1
ATOM 6685 C C . THR A 1 471 ? 63.341 27.531 -25.799 1.00 47.31 473 THR A C 1
ATOM 6686 O O . THR A 1 471 ? 62.494 27.951 -25.013 1.00 50.00 473 THR A O 1
ATOM 6697 N N . GLU A 1 472 ? 63.687 26.254 -25.881 1.00 44.78 474 GLU A N 1
ATOM 6698 C CA . GLU A 1 472 ? 63.133 25.243 -24.991 1.00 43.10 474 GLU A CA 1
ATOM 6699 C C . GLU A 1 472 ? 63.913 25.106 -23.698 1.00 41.01 474 GLU A C 1
ATOM 6700 O O . GLU A 1 472 ? 63.486 24.367 -22.795 1.00 41.47 474 GLU A O 1
ATOM 6712 N N . PHE A 1 473 ? 65.063 25.779 -23.591 1.00 39.86 475 PHE A N 1
ATOM 6713 C CA . PHE A 1 473 ? 65.925 25.622 -22.415 1.00 44.94 475 PHE A CA 1
ATOM 6714 C C . PHE A 1 473 ? 65.489 26.561 -21.294 1.00 36.45 475 PHE A C 1
ATOM 6715 O O . PHE A 1 473 ? 65.042 27.702 -21.530 1.00 39.72 475 PHE A O 1
ATOM 6732 N N . SER A 1 474 ? 65.592 26.058 -20.082 1.00 33.63 476 SER A N 1
ATOM 6733 C CA . SER A 1 474 ? 65.407 26.822 -18.876 1.00 36.83 476 SER A CA 1
ATOM 6734 C C . SER A 1 474 ? 66.776 27.071 -18.240 1.00 39.33 476 SER A C 1
ATOM 6735 O O . SER A 1 474 ? 67.670 26.244 -18.328 1.00 37.78 476 SER A O 1
ATOM 6743 N N . LEU A 1 475 ? 66.941 28.227 -17.613 1.00 45.84 477 LEU A N 1
ATOM 6744 C CA . LEU A 1 475 ? 68.135 28.490 -16.827 1.00 34.56 477 LEU A CA 1
ATOM 6745 C C . LEU A 1 475 ? 67.995 27.841 -15.456 1.00 33.12 477 LEU A C 1
ATOM 6746 O O . LEU A 1 475 ? 67.050 28.137 -14.703 1.00 37.53 477 LEU A O 1
ATOM 6762 N N . ILE A 1 476 ? 68.901 26.933 -15.126 1.00 40.07 478 ILE A N 1
ATOM 6763 C CA . ILE A 1 476 ? 68.879 26.339 -13.797 1.00 48.20 478 ILE A CA 1
ATOM 6764 C C . ILE A 1 476 ? 69.730 27.160 -12.833 1.00 44.84 478 ILE A C 1
ATOM 6765 O O . ILE A 1 476 ? 69.273 27.574 -11.758 1.00 43.29 478 ILE A O 1
ATOM 6781 N N . SER A 1 477 ? 70.955 27.445 -13.236 1.00 41.88 479 SER A N 1
ATOM 6782 C CA . SER A 1 477 ? 71.791 28.344 -12.465 1.00 40.96 479 SER A CA 1
ATOM 6783 C C . SER A 1 477 ? 72.852 29.000 -13.332 1.00 38.84 479 SER A C 1
ATOM 6784 O O . SER A 1 477 ? 73.326 28.441 -14.314 1.00 39.07 479 SER A O 1
ATOM 6792 N N . ARG A 1 478 ? 73.142 30.248 -12.969 1.00 41.90 480 ARG A N 1
ATOM 6793 C CA . ARG A 1 478 ? 74.287 31.008 -13.442 1.00 43.52 480 ARG A CA 1
ATOM 6794 C C . ARG A 1 478 ? 75.034 31.446 -12.187 1.00 51.03 480 ARG A C 1
ATOM 6795 O O . ARG A 1 478 ? 74.501 32.201 -11.365 1.00 46.95 480 ARG A O 1
ATOM 6816 N N . ILE A 1 479 ? 76.240 30.926 -12.005 1.00 47.65 481 ILE A N 1
ATOM 6817 C CA . ILE A 1 479 ? 77.038 31.190 -10.819 1.00 49.90 481 ILE A CA 1
ATOM 6818 C C . ILE A 1 479 ? 78.383 31.731 -11.271 1.00 51.86 481 ILE A C 1
ATOM 6819 O O . ILE A 1 479 ? 79.057 31.127 -12.111 1.00 42.45 481 ILE A O 1
ATOM 6835 N N . ILE A 1 480 ? 78.734 32.910 -10.780 1.00 58.78 482 ILE A N 1
ATOM 6836 C CA . ILE A 1 480 ? 80.024 33.518 -11.061 1.00 59.62 482 ILE A CA 1
ATOM 6837 C C . ILE A 1 480 ? 80.792 33.635 -9.751 1.00 48.98 482 ILE A C 1
ATOM 6838 O O . ILE A 1 480 ? 80.272 34.118 -8.738 1.00 42.64 482 ILE A O 1
ATOM 6854 N N . ARG A 1 481 ? 81.991 33.099 -9.747 1.00 60.20 483 ARG A N 1
ATOM 6855 C CA . ARG A 1 481 ? 82.828 33.121 -8.564 1.00 62.38 483 ARG A CA 1
ATOM 6856 C C . ARG A 1 481 ? 84.061 33.960 -8.852 1.00 60.12 483 ARG A C 1
ATOM 6857 O O . ARG A 1 481 ? 84.353 34.283 -10.016 1.00 54.72 483 ARG A O 1
ATOM 6878 N N . GLY A 1 482 ? 84.706 34.376 -7.747 1.00 65.97 484 GLY A N 1
ATOM 6879 C CA . GLY A 1 482 ? 85.865 35.252 -7.747 1.00 54.23 484 GLY A CA 1
ATOM 6880 C C . GLY A 1 482 ? 85.614 36.498 -8.542 1.00 82.63 484 GLY A C 1
ATOM 6881 O O . GLY A 1 482 ? 84.507 37.057 -8.517 1.00 82.62 484 GLY A O 1
ATOM 6885 N N . GLY A 1 483 ? 86.654 36.935 -9.271 1.00 108.00 485 GLY A N 1
ATOM 6886 C CA . GLY A 1 483 ? 86.617 38.085 -10.169 1.00 85.88 485 GLY A CA 1
ATOM 6887 C C . GLY A 1 483 ? 86.963 39.375 -9.473 1.00 91.30 485 GLY A C 1
ATOM 6888 O O . GLY A 1 483 ? 86.049 40.060 -9.031 1.00 71.18 485 GLY A O 1
ATOM 6892 N N . PRO A 1 490 ? 91.062 36.054 -6.119 1.00 95.86 492 PRO A N 1
ATOM 6893 C CA . PRO A 1 490 ? 89.594 36.046 -6.051 1.00 98.47 492 PRO A CA 1
ATOM 6894 C C . PRO A 1 490 ? 89.001 34.626 -5.975 1.00 110.43 492 PRO A C 1
ATOM 6895 O O . PRO A 1 490 ? 89.388 33.798 -6.795 1.00 108.68 492 PRO A O 1
ATOM 6906 N N . ALA A 1 491 ? 88.088 34.343 -5.025 1.00 114.90 493 ALA A N 1
ATOM 6907 C CA . ALA A 1 491 ? 87.515 33.000 -4.926 1.00 113.86 493 ALA A CA 1
ATOM 6908 C C . ALA A 1 491 ? 86.190 32.881 -4.169 1.00 100.61 493 ALA A C 1
ATOM 6909 O O . ALA A 1 491 ? 85.877 31.809 -3.629 1.00 98.15 493 ALA A O 1
ATOM 6916 N N . GLY A 1 492 ? 85.383 33.943 -4.141 1.00 78.65 494 GLY A N 1
ATOM 6917 C CA . GLY A 1 492 ? 84.053 33.880 -3.574 1.00 69.40 494 GLY A CA 1
ATOM 6918 C C . GLY A 1 492 ? 82.970 34.002 -4.640 1.00 65.72 494 GLY A C 1
ATOM 6919 O O . GLY A 1 492 ? 83.209 33.799 -5.824 1.00 70.67 494 GLY A O 1
ATOM 6923 N N . PHE A 1 493 ? 81.769 34.374 -4.192 1.00 60.61 495 PHE A N 1
ATOM 6924 C CA . PHE A 1 493 ? 80.631 34.514 -5.090 1.00 49.15 495 PHE A CA 1
ATOM 6925 C C . PHE A 1 493 ? 80.456 35.960 -5.550 1.00 57.17 495 PHE A C 1
ATOM 6926 O O . PHE A 1 493 ? 80.155 36.841 -4.724 1.00 54.45 495 PHE A O 1
ATOM 6943 N N . ARG A 1 494 ? 80.531 36.187 -6.881 1.00 49.42 496 ARG A N 1
ATOM 6944 C CA . ARG A 1 494 ? 80.138 37.470 -7.467 1.00 48.38 496 ARG A CA 1
ATOM 6945 C C . ARG A 1 494 ? 78.675 37.547 -7.965 1.00 56.13 496 ARG A C 1
ATOM 6946 O O . ARG A 1 494 ? 78.107 38.643 -7.995 1.00 44.85 496 ARG A O 1
ATOM 6967 N N . ALA A 1 495 ? 78.064 36.460 -8.435 1.00 50.33 497 ALA A N 1
ATOM 6968 C CA . ALA A 1 495 ? 76.683 36.508 -8.901 1.00 50.59 497 ALA A CA 1
ATOM 6969 C C . ALA A 1 495 ? 76.092 35.106 -8.903 1.00 51.49 497 ALA A C 1
ATOM 6970 O O . ALA A 1 495 ? 76.721 34.142 -9.327 1.00 44.18 497 ALA A O 1
ATOM 6977 N N . ILE A 1 496 ? 74.863 35.021 -8.419 1.00 42.11 498 ILE A N 1
ATOM 6978 C CA . ILE A 1 496 ? 74.177 33.754 -8.255 1.00 48.12 498 ILE A CA 1
ATOM 6979 C C . ILE A 1 496 ? 72.789 33.999 -8.784 1.00 50.43 498 ILE A C 1
ATOM 6980 O O . ILE A 1 496 ? 72.083 34.894 -8.300 1.00 52.41 498 ILE A O 1
ATOM 6996 N N . GLU A 1 497 ? 72.438 33.295 -9.838 1.00 46.82 499 GLU A N 1
ATOM 6997 C CA . GLU A 1 497 ? 71.051 33.198 -10.266 1.00 58.36 499 GLU A CA 1
ATOM 6998 C C . GLU A 1 497 ? 70.760 31.713 -10.300 1.00 45.77 499 GLU A C 1
ATOM 6999 O O . GLU A 1 497 ? 71.367 30.975 -11.090 1.00 43.51 499 GLU A O 1
ATOM 7011 N N . ILE A 1 498 ? 69.915 31.244 -9.405 1.00 46.80 500 ILE A N 1
ATOM 7012 C CA . ILE A 1 498 ? 69.488 29.859 -9.487 1.00 50.84 500 ILE A CA 1
ATOM 7013 C C . ILE A 1 498 ? 67.961 29.836 -9.549 1.00 58.76 500 ILE A C 1
ATOM 7014 O O . ILE A 1 498 ? 67.290 30.600 -8.841 1.00 52.97 500 ILE A O 1
ATOM 7030 N N . ASN A 1 499 ? 67.431 29.013 -10.465 1.00 48.06 501 ASN A N 1
ATOM 7031 C CA . ASN A 1 499 ? 66.006 28.724 -10.570 1.00 48.94 501 ASN A CA 1
ATOM 7032 C C . ASN A 1 499 ? 65.799 27.340 -10.021 1.00 41.23 501 ASN A C 1
ATOM 7033 O O . ASN A 1 499 ? 66.310 26.362 -10.571 1.00 49.20 501 ASN A O 1
ATOM 7044 N N . ASP A 1 500 ? 65.082 27.258 -8.925 1.00 44.32 502 ASP A N 1
ATOM 7045 C CA . ASP A 1 500 ? 64.643 25.983 -8.382 1.00 56.73 502 ASP A CA 1
ATOM 7046 C C . ASP A 1 500 ? 63.223 25.805 -8.916 1.00 54.65 502 ASP A C 1
ATOM 7047 O O . ASP A 1 500 ? 62.348 26.639 -8.655 1.00 45.91 502 ASP A O 1
ATOM 7056 N N . TYR A 1 501 ? 63.039 24.782 -9.749 1.00 41.03 503 TYR A N 1
ATOM 7057 C CA . TYR A 1 501 ? 61.746 24.430 -10.308 1.00 44.89 503 TYR A CA 1
ATOM 7058 C C . TYR A 1 501 ? 61.224 23.214 -9.555 1.00 47.38 503 TYR A C 1
ATOM 7059 O O . TYR A 1 501 ? 61.952 22.250 -9.357 1.00 46.17 503 TYR A O 1
ATOM 7077 N N . GLU A 1 502 ? 59.962 23.246 -9.173 1.00 51.07 504 GLU A N 1
ATOM 7078 C CA . GLU A 1 502 ? 59.347 22.109 -8.509 1.00 46.36 504 GLU A CA 1
ATOM 7079 C C . GLU A 1 502 ? 57.871 22.133 -8.855 1.00 47.72 504 GLU A C 1
ATOM 7080 O O . GLU A 1 502 ? 57.275 23.208 -8.990 1.00 41.62 504 GLU A O 1
ATOM 7092 N N . LEU A 1 503 ? 57.277 20.944 -8.978 1.00 39.34 505 LEU A N 1
ATOM 7093 C CA . LEU A 1 503 ? 55.828 20.873 -9.099 1.00 42.77 505 LEU A CA 1
ATOM 7094 C C . LEU A 1 503 ? 55.150 21.439 -7.854 1.00 46.01 505 LEU A C 1
ATOM 7095 O O . LEU A 1 503 ? 55.639 21.308 -6.732 1.00 43.14 505 LEU A O 1
ATOM 7111 N N . VAL A 1 504 ? 54.081 22.136 -8.086 1.00 46.63 506 VAL A N 1
ATOM 7112 C CA . VAL A 1 504 ? 53.258 22.684 -7.024 1.00 49.27 506 VAL A CA 1
ATOM 7113 C C . VAL A 1 504 ? 52.163 21.682 -6.677 1.00 58.65 506 VAL A C 1
ATOM 7114 O O . VAL A 1 504 ? 51.522 21.079 -7.568 1.00 48.21 506 VAL A O 1
ATOM 7127 N N . GLU A 1 505 ? 51.954 21.533 -5.361 1.00 60.02 507 GLU A N 1
ATOM 7128 C CA . GLU A 1 505 ? 50.969 20.616 -4.797 1.00 67.82 507 GLU A CA 1
ATOM 7129 C C . GLU A 1 505 ? 49.574 20.926 -5.316 1.00 49.08 507 GLU A C 1
ATOM 7130 O O . GLU A 1 505 ? 49.134 22.069 -5.279 1.00 51.64 507 GLU A O 1
ATOM 7142 N N . ASP A 1 506 ? 48.882 19.911 -5.823 1.00 59.18 508 ASP A N 1
ATOM 7143 C CA . ASP A 1 506 ? 47.535 20.102 -6.349 1.00 59.11 508 ASP A CA 1
ATOM 7144 C C . ASP A 1 506 ? 46.719 18.812 -6.219 1.00 62.05 508 ASP A C 1
ATOM 7145 O O . ASP A 1 506 ? 47.252 17.700 -6.294 1.00 57.09 508 ASP A O 1
ATOM 7154 N N . SER A 1 507 ? 45.401 18.983 -6.089 1.00 61.33 509 SER A N 1
ATOM 7155 C CA . SER A 1 507 ? 44.486 17.862 -5.938 1.00 53.55 509 SER A CA 1
ATOM 7156 C C . SER A 1 507 ? 44.392 17.007 -7.189 1.00 60.63 509 SER A C 1
ATOM 7157 O O . SER A 1 507 ? 44.033 15.820 -7.090 1.00 53.72 509 SER A O 1
ATOM 7165 N N . ASN A 1 508 ? 44.709 17.570 -8.351 1.00 57.39 510 ASN A N 1
ATOM 7166 C CA . ASN A 1 508 ? 44.570 16.852 -9.606 1.00 51.45 510 ASN A CA 1
ATOM 7167 C C . ASN A 1 508 ? 45.743 15.937 -9.916 1.00 52.04 510 ASN A C 1
ATOM 7168 O O . ASN A 1 508 ? 45.706 15.240 -10.941 1.00 49.88 510 ASN A O 1
ATOM 7179 N N . TYR A 1 509 ? 46.789 15.920 -9.093 1.00 53.94 511 TYR A N 1
ATOM 7180 C CA . TYR A 1 509 ? 47.885 15.005 -9.366 1.00 48.89 511 TYR A CA 1
ATOM 7181 C C . TYR A 1 509 ? 48.686 14.813 -8.091 1.00 50.28 511 TYR A C 1
ATOM 7182 O O . TYR A 1 509 ? 48.573 15.575 -7.123 1.00 49.99 511 TYR A O 1
ATOM 7200 N N . ILE A 1 510 ? 49.468 13.742 -8.091 1.00 55.12 512 ILE A N 1
ATOM 7201 C CA . ILE A 1 510 ? 50.405 13.452 -7.017 1.00 53.43 512 ILE A CA 1
ATOM 7202 C C . ILE A 1 510 ? 51.798 13.612 -7.592 1.00 49.43 512 ILE A C 1
ATOM 7203 O O . ILE A 1 510 ? 52.111 13.077 -8.665 1.00 45.87 512 ILE A O 1
ATOM 7219 N N . ILE A 1 511 ? 52.637 14.329 -6.879 1.00 48.91 513 ILE A N 1
ATOM 7220 C CA . ILE A 1 511 ? 53.963 14.638 -7.374 1.00 46.35 513 ILE A CA 1
ATOM 7221 C C . ILE A 1 511 ? 54.882 13.489 -6.988 1.00 52.68 513 ILE A C 1
ATOM 7222 O O . ILE A 1 511 ? 54.937 13.109 -5.815 1.00 48.77 513 ILE A O 1
ATOM 7238 N N . ILE A 1 512 ? 55.544 12.904 -7.980 1.00 51.54 514 ILE A N 1
ATOM 7239 C CA . ILE A 1 512 ? 56.721 12.079 -7.753 1.00 61.86 514 ILE A CA 1
ATOM 7240 C C . ILE A 1 512 ? 57.945 12.992 -7.837 1.00 66.59 514 ILE A C 1
ATOM 7241 O O . ILE A 1 512 ? 58.199 13.624 -8.876 1.00 55.66 514 ILE A O 1
ATOM 7257 N N . LYS A 1 513 ? 58.712 13.047 -6.756 1.00 67.52 515 LYS A N 1
ATOM 7258 C CA . LYS A 1 513 ? 59.961 13.808 -6.692 1.00 81.03 515 LYS A CA 1
ATOM 7259 C C . LYS A 1 513 ? 61.114 12.802 -6.594 1.00 94.68 515 LYS A C 1
ATOM 7260 O O . LYS A 1 513 ? 61.501 12.387 -5.499 1.00 97.56 515 LYS A O 1
ATOM 7279 N N . ASP A 1 514 ? 61.649 12.406 -7.754 1.00 94.05 516 ASP A N 1
ATOM 7280 C CA . ASP A 1 514 ? 62.791 11.487 -7.834 1.00 104.22 516 ASP A CA 1
ATOM 7281 C C . ASP A 1 514 ? 63.776 11.968 -8.901 1.00 112.02 516 ASP A C 1
ATOM 7282 O O . ASP A 1 514 ? 63.755 11.479 -10.039 1.00 81.15 516 ASP A O 1
#

Organism: NCBI:txid1117645